Protein AF-A0A9Q9VXD3-F1 (afdb_monomer_lite)

Structure (mmCIF, N/CA/C/O backbone):
data_AF-A0A9Q9VXD3-F1
#
_entry.id   AF-A0A9Q9VXD3-F1
#
loop_
_atom_site.group_PDB
_atom_site.id
_atom_site.type_symbol
_atom_site.label_atom_id
_atom_site.label_alt_id
_atom_site.label_comp_id
_atom_site.label_asym_id
_atom_site.label_entity_id
_atom_site.label_seq_id
_atom_site.pdbx_PDB_ins_code
_atom_site.Cartn_x
_atom_site.Cartn_y
_atom_site.Cartn_z
_atom_site.occupancy
_atom_site.B_iso_or_equiv
_atom_site.auth_seq_id
_atom_site.auth_comp_id
_atom_site.auth_asym_id
_atom_site.auth_atom_id
_atom_site.pdbx_PDB_model_num
ATOM 1 N N . MET A 1 1 ? -15.077 16.607 39.994 1.00 88.38 1 MET A N 1
ATOM 2 C CA . MET A 1 1 ? -14.549 15.229 40.151 1.00 88.38 1 MET A CA 1
ATOM 3 C C . MET A 1 1 ? -15.033 14.333 39.021 1.00 88.38 1 MET A C 1
ATOM 5 O O . MET A 1 1 ? -14.192 13.823 38.297 1.00 88.38 1 MET A O 1
ATOM 9 N N . GLU A 1 2 ? -16.346 14.208 38.804 1.00 90.56 2 GLU A N 1
ATOM 10 C CA . GLU A 1 2 ? -16.915 13.364 37.738 1.00 90.56 2 GLU A CA 1
ATOM 11 C C . GLU A 1 2 ? -16.364 13.668 36.334 1.00 90.56 2 GLU A C 1
ATOM 13 O O . GLU A 1 2 ? -15.944 12.752 35.638 1.00 90.56 2 GLU A O 1
ATOM 18 N N . GLU A 1 3 ? -16.262 14.941 35.940 1.00 92.00 3 GLU A N 1
ATOM 19 C CA . GLU A 1 3 ? -15.687 15.324 34.637 1.00 92.00 3 GLU A CA 1
ATOM 20 C C . GLU A 1 3 ? -14.247 14.822 34.449 1.00 92.00 3 GLU A C 1
ATOM 22 O O . GLU A 1 3 ? -13.878 14.366 33.368 1.00 92.00 3 GLU A O 1
ATOM 27 N N . ARG A 1 4 ? -13.434 14.832 35.516 1.00 94.69 4 ARG A N 1
ATOM 28 C CA . ARG A 1 4 ? -12.067 14.290 35.467 1.00 94.69 4 ARG A CA 1
ATOM 29 C C . ARG A 1 4 ? -12.085 12.777 35.263 1.00 94.69 4 ARG A C 1
ATOM 31 O O . ARG A 1 4 ? -11.290 12.274 34.477 1.00 94.69 4 ARG A O 1
ATOM 38 N N . TYR A 1 5 ? -13.010 12.068 35.910 1.00 95.44 5 TYR A N 1
ATOM 39 C CA . TYR A 1 5 ? -13.195 10.634 35.690 1.00 95.44 5 TYR A CA 1
ATOM 40 C C . TYR A 1 5 ? -13.739 10.307 34.299 1.00 95.44 5 TYR A C 1
ATOM 42 O O . TYR A 1 5 ? -13.357 9.292 33.731 1.00 95.44 5 TYR A O 1
ATOM 50 N N . GLN A 1 6 ? -14.559 11.173 33.700 1.00 93.88 6 GLN A N 1
ATOM 51 C CA . GLN A 1 6 ? -14.994 10.997 32.310 1.00 93.88 6 GLN A CA 1
ATOM 52 C C . GLN A 1 6 ? -13.814 11.085 31.338 1.00 93.88 6 GLN A C 1
ATOM 54 O O . GLN A 1 6 ? -13.705 10.272 30.419 1.00 93.88 6 GLN A O 1
ATOM 59 N N . VAL A 1 7 ? -12.914 12.050 31.551 1.00 94.69 7 VAL A N 1
ATOM 60 C CA . VAL A 1 7 ? -11.680 12.172 30.761 1.00 94.69 7 VAL A CA 1
ATOM 61 C C . VAL A 1 7 ? -10.768 10.966 30.988 1.00 94.69 7 VAL A C 1
ATOM 63 O O . VAL A 1 7 ? -10.244 10.423 30.017 1.00 94.69 7 VAL A O 1
ATOM 66 N N . ALA A 1 8 ? -10.619 10.518 32.238 1.00 95.88 8 ALA A N 1
ATOM 67 C CA . ALA A 1 8 ? -9.811 9.351 32.578 1.00 95.88 8 ALA A CA 1
ATOM 68 C C . ALA A 1 8 ? -10.351 8.072 31.914 1.00 95.88 8 ALA A C 1
ATOM 70 O O . ALA A 1 8 ? -9.625 7.446 31.155 1.00 95.88 8 ALA A O 1
ATOM 71 N N . ALA A 1 9 ? -11.648 7.771 32.049 1.00 94.94 9 ALA A N 1
ATOM 72 C CA . ALA A 1 9 ? -12.287 6.604 31.430 1.00 94.94 9 ALA A CA 1
ATOM 73 C C . ALA A 1 9 ? -12.107 6.557 29.911 1.00 94.94 9 ALA A C 1
ATOM 75 O O . ALA A 1 9 ? -11.823 5.505 29.341 1.00 94.94 9 ALA A O 1
ATOM 76 N N . ARG A 1 10 ? -12.244 7.713 29.248 1.00 94.44 10 ARG A N 1
ATOM 77 C CA . ARG A 1 10 ? -11.983 7.829 27.811 1.00 94.44 10 ARG A CA 1
ATOM 78 C C . ARG A 1 10 ? -10.515 7.549 27.483 1.00 94.44 10 ARG A C 1
ATOM 80 O O . ARG A 1 10 ? -10.237 6.876 26.496 1.00 94.44 10 ARG A O 1
ATOM 87 N N . ARG A 1 11 ? -9.583 8.099 28.261 1.00 95.06 11 ARG A N 1
ATOM 88 C CA . ARG A 1 11 ? -8.149 7.910 28.027 1.00 95.06 11 ARG A CA 1
ATOM 89 C C . ARG A 1 11 ? -7.736 6.459 28.255 1.00 95.06 11 ARG A C 1
ATOM 91 O O . ARG A 1 11 ? -6.978 5.932 27.453 1.00 95.06 11 ARG A O 1
ATOM 98 N N . ASP A 1 12 ? -8.260 5.816 29.289 1.00 95.25 12 ASP A N 1
ATOM 99 C CA . ASP A 1 12 ? -7.916 4.438 29.631 1.00 95.25 12 ASP A CA 1
ATOM 100 C C . ASP A 1 12 ? -8.357 3.467 28.543 1.00 95.25 12 ASP A C 1
ATOM 102 O O . ASP A 1 12 ? -7.548 2.660 28.093 1.00 95.25 12 ASP A O 1
ATOM 106 N N . ILE A 1 13 ? -9.599 3.586 28.054 1.00 95.06 13 ILE A N 1
ATOM 107 C CA . ILE A 1 13 ? -10.067 2.708 26.975 1.00 95.06 13 ILE A CA 1
ATOM 108 C C . ILE A 1 13 ? -9.285 2.949 25.679 1.00 95.06 13 ILE A C 1
ATOM 110 O O . ILE A 1 13 ? -8.963 1.998 24.975 1.00 95.06 13 ILE A O 1
ATOM 114 N N . GLN A 1 14 ? -8.924 4.201 25.382 1.00 95.12 14 GLN A N 1
ATOM 115 C CA . GLN A 1 14 ? -8.130 4.528 24.200 1.00 95.12 14 GLN A CA 1
ATOM 116 C C . GLN A 1 14 ? -6.704 3.964 24.306 1.00 95.12 14 GLN A C 1
ATOM 118 O O . GLN A 1 14 ? -6.220 3.344 23.362 1.00 95.12 14 GLN A O 1
ATOM 123 N N . ASN A 1 15 ? -6.049 4.124 25.459 1.00 95.75 15 ASN A N 1
ATOM 124 C CA . ASN A 1 15 ? -4.732 3.542 25.719 1.00 95.75 15 ASN A CA 1
ATOM 125 C C . ASN A 1 15 ? -4.771 2.015 25.619 1.00 95.75 15 ASN A C 1
ATOM 127 O O . ASN A 1 15 ? -3.843 1.404 25.092 1.00 95.75 15 ASN A O 1
ATOM 131 N N . LEU A 1 16 ? -5.841 1.403 26.125 1.00 94.94 16 LEU A N 1
ATOM 132 C CA . LEU A 1 16 ? -6.009 -0.038 26.104 1.00 94.94 16 LEU A CA 1
ATOM 133 C C . LEU A 1 16 ? -6.168 -0.551 24.666 1.00 94.94 16 LEU A C 1
ATOM 135 O O . LEU A 1 16 ? -5.432 -1.447 24.268 1.00 94.94 16 LEU A O 1
ATOM 139 N N . LEU A 1 17 ? -7.023 0.084 23.855 1.00 95.62 17 LEU A N 1
ATOM 140 C CA . LEU A 1 17 ? -7.158 -0.226 22.425 1.00 95.62 17 LEU A CA 1
ATOM 141 C C . LEU A 1 17 ? -5.808 -0.155 21.697 1.00 95.62 17 LEU A C 1
ATOM 143 O O . LEU A 1 17 ? -5.427 -1.111 21.026 1.00 95.62 17 LEU A O 1
ATOM 147 N N . GLN A 1 18 ? -5.059 0.933 21.900 1.00 96.06 18 GLN A N 1
ATOM 148 C CA . GLN A 1 18 ? -3.738 1.135 21.296 1.00 96.06 18 GLN A CA 1
ATOM 149 C C . GLN A 1 18 ? -2.704 0.106 21.770 1.00 96.06 18 GLN A C 1
ATOM 151 O O . GLN A 1 18 ? -1.857 -0.337 20.996 1.00 96.06 18 GLN A O 1
ATOM 156 N N . THR A 1 19 ? -2.756 -0.289 23.043 1.00 96.12 19 THR A N 1
ATOM 157 C CA . THR A 1 19 ? -1.847 -1.297 23.602 1.00 96.12 19 THR A CA 1
ATOM 158 C C . THR A 1 19 ? -2.147 -2.667 23.002 1.00 96.12 19 THR A C 1
ATOM 160 O O . THR A 1 19 ? -1.231 -3.340 22.527 1.00 96.12 19 THR A O 1
ATOM 163 N N . THR A 1 20 ? -3.423 -3.050 22.932 1.00 95.38 20 THR A N 1
ATOM 164 C CA . THR A 1 20 ? -3.868 -4.323 22.353 1.00 95.38 20 THR A CA 1
ATOM 165 C C . THR A 1 20 ? -3.593 -4.408 20.848 1.00 95.38 20 THR A C 1
ATOM 167 O O . THR A 1 20 ? -3.214 -5.470 20.356 1.00 95.38 20 THR A O 1
ATOM 170 N N . SER A 1 21 ? -3.722 -3.306 20.102 1.00 96.25 21 SER A N 1
ATOM 171 C CA . SER A 1 21 ? -3.458 -3.271 18.655 1.00 96.25 21 SER A CA 1
ATOM 172 C C . SER A 1 21 ? -1.979 -3.085 18.290 1.00 96.25 21 SER A C 1
ATOM 174 O O . SER A 1 21 ? -1.600 -3.316 17.139 1.00 96.25 21 SER A O 1
ATOM 176 N N . SER A 1 22 ? -1.121 -2.708 19.247 1.00 96.25 22 SER A N 1
ATOM 177 C CA . SER A 1 22 ? 0.278 -2.320 19.007 1.00 96.25 22 SER A CA 1
ATOM 178 C C . SER A 1 22 ? 1.096 -3.367 18.243 1.00 96.25 22 SER A C 1
ATOM 180 O O . SER A 1 22 ? 1.808 -3.018 17.300 1.00 96.25 22 SER A O 1
ATOM 182 N N . SER A 1 23 ? 0.965 -4.651 18.597 1.00 96.62 23 SER A N 1
ATOM 183 C CA . SER A 1 23 ? 1.677 -5.750 17.931 1.00 96.62 23 SER A CA 1
ATOM 184 C C . SER A 1 23 ? 1.259 -5.883 16.465 1.00 96.62 23 SER A C 1
ATOM 186 O O . SER A 1 23 ? 2.110 -5.942 15.575 1.00 96.62 23 SER A O 1
ATOM 188 N N . LEU A 1 24 ? -0.049 -5.829 16.198 1.00 97.56 24 LEU A N 1
ATOM 189 C CA . LEU A 1 24 ? -0.600 -5.873 14.847 1.00 97.56 24 LEU A CA 1
ATOM 190 C C . LEU A 1 24 ? -0.163 -4.652 14.023 1.00 97.56 24 LEU A C 1
ATOM 192 O O . LEU A 1 24 ? 0.288 -4.796 12.886 1.00 97.56 24 LEU A O 1
ATOM 196 N N . LYS A 1 25 ? -0.239 -3.454 14.610 1.00 97.31 25 LYS A N 1
ATOM 197 C CA . LYS A 1 25 ? 0.202 -2.205 13.980 1.00 97.31 25 LYS A CA 1
ATOM 198 C C . LYS A 1 25 ? 1.675 -2.259 13.600 1.00 97.31 25 LYS A C 1
ATOM 200 O O . LYS A 1 25 ? 2.036 -1.929 12.472 1.00 97.31 25 LYS A O 1
ATOM 205 N N . PHE A 1 26 ? 2.523 -2.685 14.532 1.00 97.44 26 PHE A N 1
ATOM 206 C CA . PHE A 1 26 ? 3.956 -2.811 14.302 1.00 97.44 26 PHE A CA 1
ATOM 207 C C . PHE A 1 26 ? 4.259 -3.844 13.215 1.00 97.44 26 PHE A C 1
ATOM 209 O O . PHE A 1 26 ? 5.061 -3.571 12.322 1.00 97.44 26 PHE A O 1
ATOM 216 N N . LEU A 1 27 ? 3.577 -4.993 13.247 1.00 97.69 27 LEU A N 1
ATOM 217 C CA . LEU A 1 27 ? 3.729 -6.049 12.251 1.00 97.69 27 LEU A CA 1
ATOM 218 C C . LEU A 1 27 ? 3.460 -5.532 10.832 1.00 97.69 27 LEU A C 1
ATOM 220 O O . LEU A 1 27 ? 4.283 -5.756 9.945 1.00 97.69 27 LEU A O 1
ATOM 224 N N . ILE A 1 28 ? 2.342 -4.835 10.608 1.00 97.94 28 ILE A N 1
ATOM 225 C CA . ILE A 1 28 ? 1.997 -4.328 9.272 1.00 97.94 28 ILE A CA 1
ATOM 226 C C . ILE A 1 28 ? 2.935 -3.190 8.863 1.00 97.94 28 ILE A C 1
ATOM 228 O O . ILE A 1 28 ? 3.514 -3.254 7.781 1.00 97.94 28 ILE A O 1
ATOM 232 N N . SER A 1 29 ? 3.159 -2.195 9.726 1.00 97.62 29 SER A N 1
ATOM 233 C CA . SER A 1 29 ? 4.014 -1.040 9.408 1.00 97.62 29 SER A CA 1
ATOM 234 C C . SER A 1 29 ? 5.456 -1.438 9.089 1.00 97.62 29 SER A C 1
ATOM 236 O O . SER A 1 29 ? 6.041 -0.931 8.134 1.00 97.62 29 SER A O 1
ATOM 238 N N . ARG A 1 30 ? 6.031 -2.390 9.836 1.00 96.00 30 ARG A N 1
ATOM 239 C CA . ARG A 1 30 ? 7.375 -2.912 9.549 1.00 96.00 30 ARG A CA 1
ATOM 240 C C . ARG A 1 30 ? 7.433 -3.601 8.186 1.00 96.00 30 ARG A C 1
ATOM 242 O O . ARG A 1 30 ? 8.440 -3.491 7.494 1.00 96.00 30 ARG A O 1
ATOM 249 N N . ASN A 1 31 ? 6.369 -4.300 7.794 1.00 95.12 31 ASN A N 1
ATOM 250 C CA . ASN A 1 31 ? 6.318 -4.992 6.508 1.00 95.12 31 ASN A CA 1
ATOM 251 C C . ASN A 1 31 ? 6.056 -4.056 5.327 1.00 95.12 31 ASN A C 1
ATOM 253 O O . ASN A 1 31 ? 6.571 -4.323 4.247 1.00 95.12 31 ASN A O 1
ATOM 257 N N . VAL A 1 32 ? 5.344 -2.943 5.531 1.00 96.50 32 VAL A N 1
ATOM 258 C CA . VAL A 1 32 ? 5.292 -1.841 4.556 1.00 96.50 32 VAL A CA 1
ATOM 259 C C . VAL A 1 32 ? 6.708 -1.343 4.268 1.00 96.50 32 VAL A C 1
ATOM 261 O O . VAL A 1 32 ? 7.144 -1.401 3.122 1.00 96.50 32 VAL A O 1
ATOM 264 N N . ALA A 1 33 ? 7.450 -0.948 5.307 1.00 95.38 33 ALA A N 1
ATOM 265 C CA . ALA A 1 33 ? 8.808 -0.425 5.153 1.00 95.38 33 ALA A CA 1
ATOM 266 C C . ALA A 1 33 ? 9.757 -1.448 4.505 1.00 95.38 33 ALA A C 1
ATOM 268 O O . ALA A 1 33 ? 10.456 -1.130 3.548 1.00 95.38 33 ALA A O 1
ATOM 269 N N . ALA A 1 34 ? 9.727 -2.703 4.965 1.00 92.69 34 ALA A N 1
ATOM 270 C CA . ALA A 1 34 ? 10.566 -3.762 4.405 1.00 92.69 34 ALA A CA 1
ATOM 271 C C . ALA A 1 34 ? 10.243 -4.060 2.930 1.00 92.69 34 ALA A C 1
ATOM 273 O O . ALA A 1 34 ? 11.144 -4.373 2.150 1.00 92.69 34 ALA A O 1
ATOM 274 N N . PHE A 1 35 ? 8.968 -3.982 2.533 1.00 91.94 35 PHE A N 1
ATOM 275 C CA . PHE A 1 35 ? 8.573 -4.140 1.135 1.00 91.94 35 PHE A CA 1
ATOM 276 C C . PHE A 1 35 ? 9.119 -2.996 0.275 1.00 91.94 35 PHE A C 1
ATOM 278 O O . PHE A 1 35 ? 9.693 -3.260 -0.780 1.00 91.94 35 PHE A O 1
ATOM 285 N N . GLN A 1 36 ? 8.983 -1.753 0.747 1.00 94.88 36 GLN A N 1
ATOM 286 C CA . GLN A 1 36 ? 9.481 -0.560 0.057 1.00 94.88 36 GLN A CA 1
ATOM 287 C C . GLN A 1 36 ? 11.000 -0.629 -0.158 1.00 94.88 36 GLN A C 1
ATOM 289 O O . GLN A 1 36 ? 11.454 -0.571 -1.298 1.00 94.88 36 GLN A O 1
ATOM 294 N N . GLU A 1 37 ? 11.762 -0.899 0.904 1.00 93.81 37 GLU A N 1
ATOM 295 C CA . GLU A 1 37 ? 13.223 -1.058 0.855 1.00 93.81 37 GLU A CA 1
ATOM 296 C C . GLU A 1 37 ? 13.651 -2.174 -0.116 1.00 93.81 37 GLU A C 1
ATOM 298 O O . GLU A 1 37 ? 14.618 -2.042 -0.870 1.00 93.81 37 GLU A O 1
ATOM 303 N N . THR A 1 38 ? 12.904 -3.284 -0.149 1.00 90.25 38 THR A N 1
ATOM 304 C CA . THR A 1 38 ? 13.205 -4.388 -1.069 1.00 90.25 38 THR A CA 1
ATOM 305 C C . THR A 1 38 ? 12.993 -3.982 -2.527 1.00 90.25 38 THR A C 1
ATOM 307 O O . THR A 1 38 ? 13.812 -4.328 -3.377 1.00 90.25 38 THR A O 1
ATOM 310 N N . VAL A 1 39 ? 11.912 -3.258 -2.832 1.00 91.50 39 VAL A N 1
ATOM 311 C CA . VAL A 1 39 ? 11.644 -2.755 -4.187 1.00 91.50 39 VAL A CA 1
ATOM 312 C C . VAL A 1 39 ? 12.733 -1.778 -4.623 1.00 91.50 39 VAL A C 1
ATOM 314 O O . VAL A 1 39 ? 13.267 -1.936 -5.717 1.00 91.50 39 VAL A O 1
ATOM 317 N N . GLU A 1 40 ? 13.107 -0.825 -3.768 1.00 94.50 40 GLU A N 1
ATOM 318 C CA . GLU A 1 40 ? 14.178 0.140 -4.051 1.00 94.50 40 GLU A CA 1
ATOM 319 C C . GLU A 1 40 ? 15.506 -0.567 -4.352 1.00 94.50 40 GLU A C 1
ATOM 321 O O . GLU A 1 40 ? 16.156 -0.282 -5.360 1.00 94.50 40 GLU A O 1
ATOM 326 N N . SER A 1 41 ? 15.873 -1.562 -3.537 1.00 93.44 41 SER A N 1
ATOM 327 C CA . SER A 1 41 ? 17.079 -2.364 -3.760 1.00 93.44 41 SER A CA 1
ATOM 328 C C . SER A 1 41 ? 17.038 -3.132 -5.085 1.00 93.44 41 SER A C 1
ATOM 330 O O . SER A 1 41 ? 18.033 -3.156 -5.812 1.00 93.44 41 SER A O 1
ATOM 332 N N . LEU A 1 42 ? 15.900 -3.747 -5.425 1.00 92.06 42 LEU A N 1
ATOM 333 C CA . LEU A 1 42 ? 15.731 -4.495 -6.676 1.00 92.06 42 LEU A CA 1
ATOM 334 C C . LEU A 1 42 ? 15.830 -3.589 -7.907 1.00 92.06 42 LEU A C 1
ATOM 336 O O . LEU A 1 42 ? 16.497 -3.942 -8.879 1.00 92.06 42 LEU A O 1
ATOM 340 N N . VAL A 1 43 ? 15.197 -2.419 -7.856 1.00 96.25 43 VAL A N 1
ATOM 341 C CA . VAL A 1 43 ? 15.242 -1.416 -8.927 1.00 96.25 43 VAL A CA 1
ATOM 342 C C . VAL A 1 43 ? 16.672 -0.926 -9.142 1.00 96.25 43 VAL A C 1
ATOM 344 O O . VAL A 1 43 ? 17.165 -0.959 -10.267 1.00 96.25 43 VAL A O 1
ATOM 347 N N . HIS A 1 44 ? 17.379 -0.582 -8.065 1.00 96.12 44 HIS A N 1
ATOM 348 C CA . HIS A 1 44 ? 18.774 -0.153 -8.139 1.00 96.12 44 HIS A CA 1
ATOM 349 C C . HIS A 1 44 ? 19.706 -1.264 -8.664 1.00 96.12 44 HIS A C 1
ATOM 351 O O . HIS A 1 44 ? 20.647 -1.004 -9.417 1.00 96.12 44 HIS A O 1
ATOM 357 N N . GLN A 1 45 ? 19.461 -2.530 -8.309 1.00 95.12 45 GLN A N 1
ATOM 358 C CA . GLN A 1 45 ? 20.215 -3.661 -8.865 1.00 95.12 45 GLN A CA 1
ATOM 359 C C . GLN A 1 45 ? 19.984 -3.815 -10.373 1.00 95.12 45 GLN A C 1
ATOM 361 O O . GLN A 1 45 ? 20.945 -4.013 -11.120 1.00 95.12 45 GLN A O 1
ATOM 366 N N . ALA A 1 46 ? 18.736 -3.692 -10.828 1.00 96.31 46 ALA A N 1
ATOM 367 C CA . ALA A 1 46 ? 18.388 -3.772 -12.243 1.00 96.31 46 ALA A CA 1
ATOM 368 C C . ALA A 1 46 ? 18.995 -2.622 -13.062 1.00 96.31 46 ALA A C 1
ATOM 370 O O . ALA A 1 46 ? 19.504 -2.855 -14.163 1.00 96.31 46 ALA A O 1
ATOM 371 N N . GLU A 1 47 ? 19.019 -1.410 -12.506 1.00 97.75 47 GLU A N 1
ATOM 372 C CA . GLU A 1 47 ? 19.691 -0.248 -13.092 1.00 97.75 47 GLU A CA 1
ATOM 373 C C . GLU A 1 47 ? 21.187 -0.509 -13.290 1.00 97.75 47 GLU A C 1
ATOM 375 O O . GLU A 1 47 ? 21.690 -0.461 -14.416 1.00 97.75 47 GLU A O 1
ATOM 380 N N . ASN A 1 48 ? 21.889 -0.870 -12.212 1.00 96.50 48 ASN A N 1
ATOM 381 C CA . ASN A 1 48 ? 23.328 -1.128 -12.250 1.00 96.50 48 ASN A CA 1
ATOM 382 C C . ASN A 1 48 ? 23.684 -2.265 -13.206 1.00 96.50 48 ASN A C 1
ATOM 384 O O . ASN A 1 48 ? 24.672 -2.183 -13.941 1.00 96.50 48 ASN A O 1
ATOM 388 N N . HIS A 1 49 ? 22.876 -3.325 -13.224 1.00 96.12 49 HIS A N 1
ATOM 389 C CA . HIS A 1 49 ? 23.097 -4.445 -14.125 1.00 96.12 49 HIS A CA 1
ATOM 390 C C . HIS A 1 49 ? 22.889 -4.043 -15.592 1.00 96.12 49 HIS A C 1
ATOM 392 O O . HIS A 1 49 ? 23.704 -4.384 -16.450 1.00 96.12 49 HIS A O 1
ATOM 398 N N . THR A 1 50 ? 21.858 -3.243 -15.876 1.00 96.88 50 THR A N 1
ATOM 399 C CA . THR A 1 50 ? 21.614 -2.700 -17.219 1.00 96.88 50 THR A CA 1
ATOM 400 C C . THR A 1 50 ? 22.760 -1.796 -17.670 1.00 96.88 50 THR A C 1
ATOM 402 O O . THR A 1 50 ? 23.260 -1.952 -18.787 1.00 96.88 50 THR A O 1
ATOM 405 N N . HIS A 1 51 ? 23.248 -0.917 -16.793 1.00 96.06 51 HIS A N 1
ATOM 406 C CA . HIS A 1 51 ? 24.409 -0.075 -17.071 1.00 96.06 51 HIS A CA 1
ATOM 407 C C . HIS A 1 51 ? 25.670 -0.910 -17.350 1.00 96.06 51 HIS A C 1
ATOM 409 O O . HIS A 1 51 ? 26.377 -0.654 -18.324 1.00 96.06 51 HIS A O 1
ATOM 415 N N . ALA A 1 52 ? 25.938 -1.949 -16.551 1.00 96.31 52 ALA A N 1
ATOM 416 C CA . ALA A 1 52 ? 27.089 -2.832 -16.743 1.00 96.31 52 ALA A CA 1
ATOM 417 C C . ALA A 1 52 ? 27.048 -3.570 -18.094 1.00 96.31 52 ALA A C 1
ATOM 419 O O . ALA A 1 52 ? 28.068 -3.676 -18.777 1.00 96.31 52 ALA A O 1
ATOM 420 N N . VAL A 1 53 ? 25.870 -4.037 -18.516 1.00 95.44 53 VAL A N 1
ATOM 421 C CA . VAL A 1 53 ? 25.684 -4.693 -19.820 1.00 95.44 53 VAL A CA 1
ATOM 422 C C . VAL A 1 53 ? 25.891 -3.712 -20.972 1.00 95.44 53 VAL A C 1
ATOM 424 O O . VAL A 1 53 ? 26.544 -4.065 -21.960 1.00 95.44 53 VAL A O 1
ATOM 427 N N . LEU A 1 54 ? 25.400 -2.476 -20.845 1.00 94.19 54 LEU A N 1
ATOM 428 C CA . LEU A 1 54 ? 25.674 -1.416 -21.816 1.00 94.19 54 LEU A CA 1
ATOM 429 C C . LEU A 1 54 ? 27.167 -1.086 -21.878 1.00 94.19 54 LEU A C 1
ATOM 431 O O . LEU A 1 54 ? 27.704 -0.968 -22.973 1.00 94.19 54 LEU A O 1
ATOM 435 N N . LEU A 1 55 ? 27.854 -1.003 -20.738 1.00 95.12 55 LEU A N 1
ATOM 436 C CA . LEU A 1 55 ? 29.293 -0.736 -20.683 1.00 95.12 55 LEU A CA 1
ATOM 437 C C . LEU A 1 55 ? 30.107 -1.852 -21.344 1.00 95.12 55 LEU A C 1
ATOM 439 O O . LEU A 1 55 ? 31.079 -1.579 -22.043 1.00 95.12 55 LEU A O 1
ATOM 443 N N . HIS A 1 56 ? 29.707 -3.107 -21.147 1.00 94.19 56 HIS A N 1
ATOM 444 C CA . HIS A 1 56 ? 30.395 -4.248 -21.742 1.00 94.19 56 HIS A CA 1
ATOM 445 C C . HIS A 1 56 ? 30.147 -4.365 -23.254 1.00 94.19 56 HIS A C 1
ATOM 447 O O . HIS A 1 56 ? 31.066 -4.678 -24.006 1.00 94.19 56 HIS A O 1
ATOM 453 N N . THR A 1 57 ? 28.916 -4.102 -23.705 1.00 93.94 57 THR A N 1
ATOM 454 C CA . THR A 1 57 ? 28.507 -4.312 -25.108 1.00 93.94 57 THR A CA 1
ATOM 455 C C . THR A 1 57 ? 28.771 -3.085 -25.986 1.00 93.94 57 THR A C 1
ATOM 457 O O . THR A 1 57 ? 29.169 -3.214 -27.139 1.00 93.94 57 THR A O 1
ATOM 460 N N . TYR A 1 58 ? 28.565 -1.887 -25.436 1.00 91.69 58 TYR A N 1
ATOM 461 C CA . TYR A 1 58 ? 28.592 -0.600 -26.130 1.00 91.69 58 TYR A CA 1
ATOM 462 C C . TYR A 1 58 ? 29.348 0.435 -25.282 1.00 91.69 58 TYR A C 1
ATOM 464 O O . TYR A 1 58 ? 28.792 1.463 -24.910 1.00 91.69 58 TYR A O 1
ATOM 472 N N . ARG A 1 59 ? 30.611 0.148 -24.940 1.00 86.62 59 ARG A N 1
ATOM 473 C CA . ARG A 1 59 ? 31.471 0.912 -24.008 1.00 86.62 59 ARG A CA 1
ATOM 474 C C . ARG A 1 59 ? 31.245 2.426 -23.992 1.00 86.62 59 ARG A C 1
ATOM 476 O O . ARG A 1 59 ? 31.035 3.008 -22.931 1.00 86.62 59 ARG A O 1
ATOM 483 N N . ASP A 1 60 ? 31.242 3.044 -25.165 1.00 86.81 60 ASP A N 1
ATOM 484 C CA . ASP A 1 60 ? 31.169 4.495 -25.317 1.00 86.81 60 ASP A CA 1
ATOM 485 C C . ASP A 1 60 ? 29.744 5.069 -25.135 1.00 86.81 60 ASP A C 1
ATOM 487 O O . ASP A 1 60 ? 29.577 6.267 -24.916 1.00 86.81 60 ASP A O 1
ATOM 491 N N . LEU A 1 61 ? 28.710 4.224 -25.189 1.00 89.56 61 LEU A N 1
ATOM 492 C CA . LEU A 1 61 ? 27.303 4.571 -24.959 1.00 89.56 61 LEU A CA 1
ATOM 493 C C . LEU A 1 61 ? 26.952 4.641 -23.464 1.00 89.56 61 LEU A C 1
ATOM 495 O O . LEU A 1 61 ? 26.105 5.444 -23.081 1.00 89.56 61 LEU A O 1
ATOM 499 N N . ALA A 1 62 ? 27.586 3.817 -22.625 1.00 90.56 62 ALA A N 1
ATOM 500 C CA . ALA A 1 62 ? 27.149 3.589 -21.245 1.00 90.56 62 ALA A CA 1
ATOM 501 C C . ALA A 1 62 ? 27.211 4.837 -20.355 1.00 90.56 62 ALA A C 1
ATOM 503 O O . ALA A 1 62 ? 26.224 5.165 -19.705 1.00 90.56 62 ALA A O 1
ATOM 504 N N . GLY A 1 63 ? 28.329 5.572 -20.380 1.00 92.94 63 GLY A N 1
ATOM 505 C CA . GLY A 1 63 ? 28.494 6.785 -19.570 1.00 92.94 63 GLY A CA 1
ATOM 506 C C . GLY A 1 63 ? 27.419 7.845 -19.857 1.00 92.94 63 GLY A C 1
ATOM 507 O O . GLY A 1 63 ? 26.707 8.245 -18.938 1.00 92.94 63 GLY A O 1
ATOM 508 N N . PRO A 1 64 ? 27.235 8.274 -21.120 1.00 92.94 64 PRO A N 1
ATOM 509 C CA . PRO A 1 64 ? 26.170 9.212 -21.484 1.00 92.94 64 PRO A CA 1
ATOM 510 C C . PRO A 1 64 ? 24.747 8.681 -21.253 1.00 92.94 64 PRO A C 1
ATOM 512 O O . PRO A 1 64 ? 23.840 9.471 -21.003 1.00 92.94 64 PRO A O 1
ATOM 515 N N . ALA A 1 65 ? 24.537 7.363 -21.336 1.00 95.25 65 ALA A N 1
ATOM 516 C CA . ALA A 1 65 ? 23.235 6.740 -21.100 1.00 95.25 65 ALA A CA 1
ATOM 517 C C . ALA A 1 65 ? 22.881 6.596 -19.608 1.00 95.25 65 ALA A C 1
ATOM 519 O O . ALA A 1 65 ? 21.721 6.324 -19.302 1.00 95.25 65 ALA A O 1
ATOM 520 N N . ALA A 1 66 ? 23.831 6.796 -18.687 1.00 96.25 66 ALA A N 1
ATOM 521 C CA . ALA A 1 66 ? 23.616 6.597 -17.254 1.00 96.25 66 ALA A CA 1
ATOM 522 C C . ALA A 1 66 ? 22.491 7.482 -16.687 1.00 96.25 66 ALA A C 1
ATOM 524 O O . ALA A 1 66 ? 21.642 6.985 -15.956 1.00 96.25 66 ALA A O 1
ATOM 525 N N . ALA A 1 67 ? 22.434 8.766 -17.061 1.00 96.81 67 ALA A N 1
ATOM 526 C CA . ALA A 1 67 ? 21.399 9.673 -16.557 1.00 96.81 67 ALA A CA 1
ATOM 527 C C . ALA A 1 67 ? 19.977 9.304 -17.045 1.00 96.81 67 ALA A C 1
ATOM 529 O O . ALA A 1 67 ? 19.105 9.130 -16.194 1.00 96.81 67 ALA A O 1
ATOM 530 N N . PRO A 1 68 ? 19.721 9.094 -18.356 1.00 97.44 68 PRO A N 1
ATOM 531 C CA . PRO A 1 68 ? 18.425 8.589 -18.822 1.00 97.44 68 PRO A CA 1
ATOM 532 C C . PRO A 1 68 ? 18.026 7.246 -18.203 1.00 97.44 68 PRO A C 1
ATOM 534 O O . PRO A 1 68 ? 16.848 7.004 -17.948 1.00 97.44 68 PRO A O 1
ATOM 537 N N . LEU A 1 69 ? 19.001 6.361 -17.976 1.00 97.69 69 LEU A N 1
ATOM 538 C CA . LEU A 1 69 ? 18.762 5.061 -17.361 1.00 97.69 69 LEU A CA 1
ATOM 539 C C . LEU A 1 69 ? 18.321 5.200 -15.897 1.00 97.69 69 LEU A C 1
ATOM 541 O O . LEU A 1 69 ? 17.328 4.589 -15.507 1.00 97.69 69 LEU A O 1
ATOM 545 N N . GLY A 1 70 ? 19.013 6.030 -15.115 1.00 98.12 70 GLY A N 1
ATOM 546 C CA . GLY A 1 70 ? 18.661 6.300 -13.720 1.00 98.12 70 GLY A CA 1
ATOM 547 C C . GLY A 1 70 ? 17.304 6.990 -13.568 1.00 98.12 70 GLY A C 1
ATOM 548 O O . GLY A 1 70 ? 16.531 6.633 -12.679 1.00 98.12 70 GLY A O 1
ATOM 549 N N . GLU A 1 71 ? 16.954 7.913 -14.471 1.00 98.38 71 GLU A N 1
ATOM 550 C CA . GLU A 1 71 ? 15.615 8.523 -14.502 1.00 98.38 71 GLU A CA 1
ATOM 551 C C . GLU A 1 71 ? 14.527 7.462 -14.737 1.00 98.38 71 GLU A C 1
ATOM 553 O O . GLU A 1 71 ? 13.556 7.391 -13.983 1.00 98.38 71 GLU A O 1
ATOM 558 N N . PHE A 1 72 ? 14.721 6.575 -15.720 1.00 98.62 72 PHE A N 1
ATOM 559 C CA . PHE A 1 72 ? 13.776 5.493 -16.004 1.00 98.62 72 PHE A CA 1
ATOM 560 C C . PHE A 1 72 ? 13.571 4.561 -14.807 1.00 98.62 72 PHE A C 1
ATOM 562 O O . PHE A 1 72 ? 12.435 4.250 -14.452 1.00 98.62 72 PHE A O 1
ATOM 569 N N . PHE A 1 73 ? 14.652 4.110 -14.167 1.00 98.44 73 PHE A N 1
ATOM 570 C CA . PHE A 1 73 ? 14.538 3.217 -13.015 1.00 98.44 73 PHE A CA 1
ATOM 571 C C . PHE A 1 73 ? 13.975 3.927 -11.776 1.00 98.44 73 PHE A C 1
ATOM 573 O O . PHE A 1 73 ? 13.225 3.307 -11.022 1.00 98.44 73 PHE A O 1
ATOM 580 N N . THR A 1 74 ? 14.220 5.229 -11.609 1.00 98.38 74 THR A N 1
ATOM 581 C CA . THR A 1 74 ? 13.544 6.044 -10.585 1.00 98.38 74 THR A CA 1
ATOM 582 C C . THR A 1 74 ? 12.028 6.053 -10.804 1.00 98.38 74 THR A C 1
ATOM 584 O O . THR A 1 74 ? 11.274 5.753 -9.874 1.00 98.38 74 THR A O 1
ATOM 587 N N . ASP A 1 75 ? 11.574 6.303 -12.037 1.00 98.38 75 ASP A N 1
ATOM 588 C CA . ASP A 1 75 ? 10.151 6.259 -12.400 1.00 98.38 75 ASP A CA 1
ATOM 589 C C . ASP A 1 75 ? 9.552 4.859 -12.169 1.00 98.38 75 ASP A C 1
ATOM 591 O O . ASP A 1 75 ? 8.441 4.736 -11.647 1.00 98.38 75 ASP A O 1
ATOM 595 N N . VAL A 1 76 ? 10.300 3.792 -12.481 1.00 98.19 76 VAL A N 1
ATOM 596 C CA . VAL A 1 76 ? 9.903 2.402 -12.188 1.00 98.19 76 VAL A CA 1
ATOM 597 C C . VAL A 1 76 ? 9.731 2.173 -10.688 1.00 98.19 76 VAL A C 1
ATOM 599 O O . VAL A 1 76 ? 8.710 1.618 -10.277 1.00 98.19 76 VAL A O 1
ATOM 602 N N . GLY A 1 77 ? 10.683 2.606 -9.860 1.00 97.62 77 GLY A N 1
ATOM 603 C CA . GLY A 1 77 ? 10.584 2.500 -8.405 1.00 97.62 77 GLY A CA 1
ATOM 604 C C . GLY A 1 77 ? 9.344 3.211 -7.870 1.00 97.62 77 GLY A C 1
ATOM 605 O O . GLY A 1 77 ? 8.512 2.591 -7.209 1.00 97.62 77 GLY A O 1
ATOM 606 N N . LEU A 1 78 ? 9.155 4.478 -8.239 1.00 97.50 78 LEU A N 1
ATOM 607 C CA . LEU A 1 78 ? 7.989 5.269 -7.838 1.00 97.50 78 LEU A CA 1
ATOM 608 C C . LEU A 1 78 ? 6.669 4.627 -8.289 1.00 97.50 78 LEU A C 1
ATOM 610 O O . LEU A 1 78 ? 5.721 4.550 -7.506 1.00 97.50 78 LEU A O 1
ATOM 614 N N . PHE A 1 79 ? 6.610 4.118 -9.521 1.00 96.69 79 PHE A N 1
ATOM 615 C CA . PHE A 1 79 ? 5.449 3.398 -10.035 1.00 96.69 79 PHE A CA 1
ATOM 616 C C . PHE A 1 79 ? 5.127 2.168 -9.180 1.00 96.69 79 PHE A C 1
ATOM 618 O O . PHE A 1 79 ? 4.000 2.015 -8.713 1.00 96.69 79 PHE A O 1
ATOM 625 N N . VAL A 1 80 ? 6.105 1.293 -8.928 1.00 95.31 80 VAL A N 1
ATOM 626 C CA . VAL A 1 80 ? 5.906 0.076 -8.121 1.00 95.31 80 VAL A CA 1
ATOM 627 C C . VAL A 1 80 ? 5.477 0.419 -6.688 1.00 95.31 80 VAL A C 1
ATOM 629 O O . VAL A 1 80 ? 4.692 -0.317 -6.088 1.00 95.31 80 VAL A O 1
ATOM 632 N N . LEU A 1 81 ? 5.951 1.540 -6.144 1.00 96.12 81 LEU A N 1
ATOM 633 C CA . LEU A 1 81 ? 5.638 1.992 -4.788 1.00 96.12 81 LEU A CA 1
ATOM 634 C C . LEU A 1 81 ? 4.305 2.743 -4.659 1.00 96.12 81 LEU A C 1
ATOM 636 O O . LEU A 1 81 ? 3.899 3.065 -3.545 1.00 96.12 81 LEU A O 1
ATOM 640 N N . GLY A 1 82 ? 3.585 2.961 -5.762 1.00 93.44 82 GLY A N 1
ATOM 641 C CA . GLY A 1 82 ? 2.207 3.448 -5.730 1.00 93.44 82 GLY A CA 1
ATOM 642 C C . GLY A 1 82 ? 1.962 4.779 -6.432 1.00 93.44 82 GLY A C 1
ATOM 643 O O . GLY A 1 82 ? 0.797 5.147 -6.558 1.00 93.44 82 GLY A O 1
ATOM 644 N N . SER A 1 83 ? 2.987 5.461 -6.949 1.00 95.44 83 SER A N 1
ATOM 645 C CA . SER A 1 83 ? 2.804 6.707 -7.703 1.00 95.44 83 SER A CA 1
ATOM 646 C C . SER A 1 83 ? 1.998 6.482 -8.990 1.00 95.44 83 SER A C 1
ATOM 648 O O . SER A 1 83 ? 2.148 5.462 -9.675 1.00 95.44 83 SER A O 1
ATOM 650 N N . GLU A 1 84 ? 1.144 7.443 -9.344 1.00 92.81 84 GLU A N 1
ATOM 651 C CA . GLU A 1 84 ? 0.353 7.447 -10.586 1.00 92.81 84 GLU A CA 1
ATOM 652 C C . GLU A 1 84 ? 1.192 7.936 -11.781 1.00 92.81 84 GLU A C 1
ATOM 654 O O . GLU A 1 84 ? 0.885 8.935 -12.422 1.00 92.81 84 GLU A O 1
ATOM 659 N N . LEU A 1 85 ? 2.301 7.245 -12.052 1.00 93.75 85 LEU A N 1
ATOM 660 C CA . LEU A 1 85 ? 3.161 7.492 -13.213 1.00 93.75 85 LEU A CA 1
ATOM 661 C C . LEU A 1 85 ? 2.748 6.599 -14.393 1.00 93.75 85 LEU A C 1
ATOM 663 O O . LEU A 1 85 ? 2.275 5.481 -14.186 1.00 93.75 85 LEU A O 1
ATOM 667 N N . SER A 1 86 ? 2.976 7.050 -15.630 1.00 96.12 86 SER A N 1
ATOM 668 C CA . SER A 1 86 ? 2.876 6.187 -16.816 1.00 96.12 86 SER A CA 1
ATOM 669 C C . SER A 1 86 ? 4.239 5.585 -17.143 1.00 96.12 86 SER A C 1
ATOM 671 O O . SER A 1 86 ? 5.181 6.295 -17.503 1.00 96.12 86 SER A O 1
ATOM 673 N N . LEU A 1 87 ? 4.339 4.256 -17.058 1.00 97.06 87 LEU A N 1
ATOM 674 C CA . LEU A 1 87 ? 5.539 3.545 -17.500 1.00 97.06 87 LEU A CA 1
ATOM 675 C C . LEU A 1 87 ? 5.707 3.577 -19.018 1.00 97.06 87 LEU A C 1
ATOM 677 O O . LEU A 1 87 ? 6.830 3.477 -19.505 1.00 97.06 87 LEU A O 1
ATOM 681 N N . GLU A 1 88 ? 4.620 3.745 -19.766 1.00 97.44 88 GLU A N 1
ATOM 682 C CA . GLU A 1 88 ? 4.648 3.949 -21.210 1.00 97.44 88 GLU A CA 1
ATOM 683 C C . GLU A 1 88 ? 5.368 5.259 -21.548 1.00 97.44 88 GLU A C 1
ATOM 685 O O . GLU A 1 88 ? 6.293 5.258 -22.361 1.00 97.44 88 GLU A O 1
ATOM 690 N N . GLU A 1 89 ? 5.017 6.359 -20.876 1.00 97.75 89 GLU A N 1
ATOM 691 C CA . GLU A 1 89 ? 5.692 7.647 -21.053 1.00 97.75 89 GLU A CA 1
ATOM 692 C C . GLU A 1 89 ? 7.134 7.628 -20.542 1.00 97.75 89 GLU A C 1
ATOM 694 O O . GLU A 1 89 ? 8.020 8.133 -21.233 1.00 97.75 89 GLU A O 1
ATOM 699 N N . ALA A 1 90 ? 7.392 7.025 -19.376 1.00 98.31 90 ALA A N 1
ATOM 700 C CA . ALA A 1 90 ? 8.743 6.901 -18.826 1.00 98.31 90 ALA A CA 1
ATOM 701 C C . ALA A 1 90 ? 9.653 6.078 -19.752 1.00 98.31 90 ALA A C 1
ATOM 703 O O . ALA A 1 90 ? 10.772 6.487 -20.068 1.00 98.31 90 ALA A O 1
ATOM 704 N N . SER A 1 91 ? 9.153 4.945 -20.260 1.00 98.25 91 SER A N 1
ATOM 705 C CA . SER A 1 91 ? 9.890 4.120 -21.218 1.00 98.25 91 SER A CA 1
ATOM 706 C C . SER A 1 91 ? 10.133 4.869 -22.524 1.00 98.25 91 SER A C 1
ATOM 708 O O . SER A 1 91 ? 11.246 4.849 -23.048 1.00 98.25 91 SER A O 1
ATOM 710 N N . GLN A 1 92 ? 9.130 5.584 -23.034 1.00 97.88 92 GLN A N 1
ATOM 711 C CA . GLN A 1 92 ? 9.295 6.370 -24.248 1.00 97.88 92 GLN A CA 1
ATOM 712 C C . GLN A 1 92 ? 10.338 7.479 -24.066 1.00 97.88 92 GLN A C 1
ATOM 714 O O . GLN A 1 92 ? 11.224 7.614 -24.905 1.00 97.88 92 GLN A O 1
ATOM 719 N N . ARG A 1 93 ? 10.292 8.219 -22.951 1.00 97.88 93 ARG A N 1
ATOM 720 C CA . ARG A 1 93 ? 11.265 9.273 -22.620 1.00 97.88 93 ARG A CA 1
ATOM 721 C C . ARG A 1 93 ? 12.690 8.726 -22.548 1.00 97.88 93 ARG A C 1
ATOM 723 O O . ARG A 1 93 ? 13.604 9.337 -23.097 1.00 97.88 93 ARG A O 1
ATOM 730 N N . PHE A 1 94 ? 12.867 7.553 -21.940 1.00 98.38 94 PHE A N 1
ATOM 731 C CA . PHE A 1 94 ? 14.152 6.856 -21.893 1.00 98.38 94 PHE A CA 1
ATOM 732 C C . PHE A 1 94 ? 14.702 6.562 -23.294 1.00 98.38 94 PHE A C 1
ATOM 734 O O . PHE A 1 94 ? 15.840 6.919 -23.604 1.00 98.38 94 PHE A O 1
ATOM 741 N N . PHE A 1 95 ? 13.894 5.953 -24.165 1.00 98.31 95 PHE A N 1
ATOM 742 C CA . PHE A 1 95 ? 14.332 5.618 -25.520 1.00 98.31 95 PHE A CA 1
ATOM 743 C C . PHE A 1 95 ? 14.533 6.861 -26.404 1.00 98.31 95 PHE A C 1
ATOM 745 O O . PHE A 1 95 ? 15.491 6.896 -27.180 1.00 98.31 95 PHE A O 1
ATOM 752 N N . ASP A 1 96 ? 13.710 7.901 -26.240 1.00 98.00 96 ASP A N 1
ATOM 753 C CA . ASP A 1 96 ? 13.886 9.206 -26.891 1.00 98.00 96 ASP A CA 1
ATOM 754 C C . ASP A 1 96 ? 15.245 9.818 -26.500 1.00 98.00 96 ASP A C 1
ATOM 756 O O . ASP A 1 96 ? 16.015 10.251 -27.360 1.00 98.00 96 ASP A O 1
ATOM 760 N N . ALA A 1 97 ? 15.598 9.793 -25.211 1.00 97.56 97 ALA A N 1
ATOM 761 C CA . ALA A 1 97 ? 16.882 10.285 -24.715 1.00 97.56 97 ALA A CA 1
ATOM 762 C C . ALA A 1 97 ? 18.082 9.438 -25.176 1.00 97.56 97 ALA A C 1
ATOM 764 O O . ALA A 1 97 ? 19.161 9.987 -25.415 1.00 97.56 97 ALA A O 1
ATOM 765 N N . LEU A 1 98 ? 17.894 8.125 -25.339 1.00 97.38 98 LEU A N 1
ATOM 766 C CA . LEU A 1 98 ? 18.931 7.197 -25.792 1.00 97.38 98 LEU A CA 1
ATOM 767 C C . LEU A 1 98 ? 19.234 7.332 -27.295 1.00 97.38 98 LEU A C 1
ATOM 769 O O . LEU A 1 98 ? 20.364 7.087 -27.721 1.00 97.38 98 LEU A O 1
ATOM 773 N N . PHE A 1 99 ? 18.250 7.726 -28.112 1.00 97.62 99 PHE A N 1
ATOM 774 C CA . PHE A 1 99 ? 18.369 7.687 -29.573 1.00 97.62 99 PHE A CA 1
ATOM 775 C C . PHE A 1 99 ? 19.480 8.561 -30.168 1.00 97.62 99 PHE A C 1
ATOM 777 O O . PHE A 1 99 ? 20.241 8.023 -30.971 1.00 97.62 99 PHE A O 1
ATOM 784 N N . PRO A 1 100 ? 19.685 9.828 -29.764 1.00 95.62 100 PRO A N 1
ATOM 785 C CA . PRO A 1 100 ? 20.817 10.615 -30.256 1.00 95.62 100 PRO A CA 1
ATOM 786 C C . PRO A 1 100 ? 22.176 9.963 -29.978 1.00 95.62 100 PRO A C 1
ATOM 788 O O . PRO A 1 100 ? 23.062 10.002 -30.827 1.00 95.62 100 PRO A O 1
ATOM 791 N N . LEU A 1 101 ? 22.324 9.312 -28.818 1.00 94.38 101 LEU A N 1
ATOM 792 C CA . LEU A 1 101 ? 23.564 8.641 -28.422 1.00 94.38 101 LEU A CA 1
ATOM 793 C C . LEU A 1 101 ? 23.825 7.394 -29.275 1.00 94.38 101 LEU A C 1
ATOM 795 O O . LEU A 1 101 ? 24.951 7.155 -29.709 1.00 94.38 101 LEU A O 1
ATOM 799 N N . VAL A 1 102 ? 22.780 6.600 -29.519 1.00 95.81 102 VAL A N 1
ATOM 800 C CA . VAL A 1 102 ? 22.836 5.426 -30.402 1.00 95.81 102 VAL A CA 1
ATOM 801 C C . VAL A 1 102 ? 23.089 5.854 -31.844 1.00 95.81 102 VAL A C 1
ATOM 803 O O . VAL A 1 102 ? 23.877 5.216 -32.539 1.00 95.81 102 VAL A O 1
ATOM 806 N N . TYR A 1 103 ? 22.464 6.943 -32.287 1.00 94.69 103 TYR A N 1
ATOM 807 C CA . TYR A 1 103 ? 22.630 7.456 -33.637 1.00 94.69 103 TYR A CA 1
ATOM 808 C C . TYR A 1 103 ? 24.081 7.878 -33.901 1.00 94.69 103 TYR A C 1
ATOM 810 O O . TYR A 1 103 ? 24.706 7.357 -34.820 1.00 94.69 103 TYR A O 1
ATOM 818 N N . GLU A 1 104 ? 24.638 8.741 -33.048 1.00 92.00 104 GLU A N 1
ATOM 819 C CA . GLU A 1 104 ? 26.010 9.253 -33.176 1.00 92.00 104 GLU A CA 1
ATOM 820 C C . GLU A 1 104 ? 27.070 8.145 -33.085 1.00 92.00 104 GLU A C 1
ATOM 822 O O . GLU A 1 104 ? 28.076 8.195 -33.779 1.00 92.00 104 GLU A O 1
ATOM 827 N N . ARG A 1 105 ? 26.863 7.126 -32.239 1.00 90.38 105 ARG A N 1
ATOM 828 C CA . ARG A 1 105 ? 27.904 6.118 -31.962 1.00 90.38 105 ARG A CA 1
ATOM 829 C C . ARG A 1 105 ? 27.786 4.844 -32.788 1.00 90.38 105 ARG A C 1
ATOM 831 O O . ARG A 1 105 ? 28.793 4.177 -33.002 1.00 90.38 105 ARG A O 1
ATOM 838 N N . LEU A 1 106 ? 26.572 4.456 -33.181 1.00 92.19 106 LEU A N 1
ATOM 839 C CA . LEU A 1 106 ? 26.298 3.135 -33.762 1.00 92.19 106 LEU A CA 1
ATOM 840 C C . LEU A 1 106 ? 25.628 3.191 -35.138 1.00 92.19 106 LEU A C 1
ATOM 842 O O . LEU A 1 106 ? 25.720 2.211 -35.876 1.00 92.19 106 LEU A O 1
ATOM 846 N N . VAL A 1 107 ? 24.947 4.288 -35.482 1.00 92.81 107 VAL A N 1
ATOM 847 C CA . VAL A 1 107 ? 24.287 4.448 -36.790 1.00 92.81 107 VAL A CA 1
ATOM 848 C C . VAL A 1 107 ? 25.168 5.236 -37.755 1.00 92.81 107 VAL A C 1
ATOM 850 O O . VAL A 1 107 ? 25.349 4.808 -38.889 1.00 92.81 107 VAL A O 1
ATOM 853 N N . GLU A 1 108 ? 25.751 6.341 -37.291 1.00 89.56 108 GLU A N 1
ATOM 854 C CA . GLU A 1 108 ? 26.657 7.212 -38.048 1.00 89.56 108 GLU A CA 1
ATOM 855 C C . GLU A 1 108 ? 27.973 7.424 -37.271 1.00 89.56 108 GLU A C 1
ATOM 857 O O . GLU A 1 108 ? 28.242 8.529 -36.811 1.00 89.56 108 GLU A O 1
ATOM 862 N N . PRO A 1 109 ? 28.818 6.390 -37.100 1.00 83.69 109 PRO A N 1
ATOM 863 C CA . PRO A 1 109 ? 30.041 6.501 -36.295 1.00 83.69 109 PRO A CA 1
ATOM 864 C C . PRO A 1 109 ? 31.080 7.480 -36.871 1.00 83.69 109 PRO A C 1
ATOM 866 O O . PRO A 1 109 ? 31.917 7.990 -36.132 1.00 83.69 109 PRO A O 1
ATOM 869 N N . ASP A 1 110 ? 31.023 7.760 -38.178 1.00 82.50 110 ASP A N 1
ATOM 870 C CA . ASP A 1 110 ? 31.924 8.696 -38.866 1.00 82.50 110 ASP A CA 1
ATOM 871 C C . ASP A 1 110 ? 31.458 10.160 -38.771 1.00 82.50 110 ASP A C 1
ATOM 873 O O . ASP A 1 110 ? 32.094 11.070 -39.321 1.00 82.50 110 ASP A O 1
ATOM 877 N N . LEU A 1 111 ? 30.328 10.414 -38.102 1.00 75.88 111 LEU A N 1
ATOM 878 C CA . LEU A 1 111 ? 29.820 11.764 -37.933 1.00 75.88 111 LEU A CA 1
ATOM 879 C C . LEU A 1 111 ? 30.74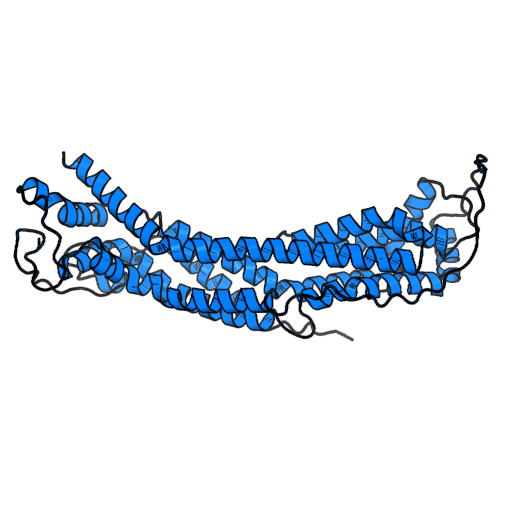3 12.573 -37.018 1.00 75.88 111 LEU A C 1
ATOM 881 O O . LEU A 1 111 ? 31.133 12.141 -35.936 1.00 75.88 111 LEU A O 1
ATOM 885 N N . SER A 1 112 ? 31.047 13.807 -37.423 1.00 72.88 112 SER A N 1
ATOM 886 C CA . SER A 1 112 ? 31.579 14.794 -36.478 1.00 72.88 112 SER A CA 1
ATOM 887 C C . SER A 1 112 ? 30.552 15.031 -35.366 1.00 72.88 112 SER A C 1
ATOM 889 O O . SER A 1 112 ? 29.352 14.891 -35.609 1.00 72.88 112 SER A O 1
ATOM 891 N N . ARG A 1 113 ? 31.022 15.411 -34.170 1.00 77.81 113 ARG A N 1
ATOM 892 C CA . ARG A 1 113 ? 30.169 15.649 -32.995 1.00 77.81 113 ARG A CA 1
ATOM 893 C C . ARG A 1 113 ? 28.917 16.442 -33.377 1.00 77.81 113 ARG A C 1
ATOM 895 O O . ARG A 1 113 ? 29.026 17.527 -33.954 1.00 77.81 113 ARG A O 1
ATOM 902 N N . MET A 1 114 ? 27.743 15.891 -33.073 1.00 83.81 114 MET A N 1
ATOM 903 C CA . MET A 1 114 ? 26.471 16.504 -33.464 1.00 83.81 114 MET A CA 1
ATOM 904 C C . MET A 1 114 ? 26.264 17.845 -32.754 1.00 83.81 114 MET A C 1
ATOM 906 O O . MET A 1 114 ? 26.524 17.968 -31.554 1.00 83.81 114 MET A O 1
ATOM 910 N N . SER A 1 115 ? 25.731 18.843 -33.468 1.00 86.88 115 SER A N 1
ATOM 911 C CA . SER A 1 115 ? 25.243 20.065 -32.823 1.00 86.88 115 SER A CA 1
ATOM 912 C C . SER A 1 115 ? 24.067 19.745 -31.892 1.00 86.88 115 SER A C 1
ATOM 914 O O . SER A 1 115 ? 23.332 18.777 -32.103 1.00 86.88 115 SER A O 1
ATOM 916 N N . LEU A 1 116 ? 23.845 20.593 -30.882 1.00 88.56 116 LEU A N 1
ATOM 917 C CA . LEU A 1 116 ? 22.704 20.453 -29.966 1.00 88.56 116 LEU A CA 1
ATOM 918 C C . LEU A 1 116 ? 21.367 20.431 -30.722 1.00 88.56 116 LEU A C 1
ATOM 920 O O . LEU A 1 116 ? 20.552 19.545 -30.487 1.00 88.56 116 LEU A O 1
ATOM 924 N N . SER A 1 117 ? 21.191 21.327 -31.698 1.00 90.69 117 SER A N 1
ATOM 925 C CA . SER A 1 117 ? 19.980 21.403 -32.523 1.00 90.69 117 SER A CA 1
ATOM 926 C C . SER A 1 117 ? 19.733 20.140 -33.354 1.00 90.69 117 SER A C 1
ATOM 928 O O . SER A 1 117 ? 18.596 19.688 -33.473 1.00 90.69 117 SER A O 1
ATOM 930 N N . TYR A 1 118 ? 20.791 19.533 -33.903 1.00 91.50 118 TYR A N 1
ATOM 931 C CA . TYR A 1 118 ? 20.667 18.285 -34.652 1.00 91.50 118 TYR A CA 1
ATOM 932 C C . TYR A 1 118 ? 20.332 17.121 -33.712 1.00 91.50 118 TYR A C 1
ATOM 934 O O . TYR A 1 118 ? 19.427 16.341 -33.993 1.00 91.50 118 TYR A O 1
ATOM 942 N N . SER A 1 119 ? 20.989 17.053 -32.549 1.00 93.38 119 SER A N 1
ATOM 943 C CA . SER A 1 119 ? 20.705 16.064 -31.499 1.00 93.38 119 SER A CA 1
ATOM 944 C C . SER A 1 119 ? 19.254 16.130 -30.998 1.00 93.38 119 SER A C 1
ATOM 946 O O . SER A 1 119 ? 18.608 15.097 -30.818 1.00 93.38 119 SER A O 1
ATOM 948 N N . GLU A 1 120 ? 18.700 17.333 -30.832 1.00 95.00 120 GLU A N 1
ATOM 949 C CA . GLU A 1 120 ? 17.294 17.541 -30.467 1.00 95.00 120 GLU A CA 1
ATOM 950 C C . GLU A 1 120 ? 16.325 17.093 -31.564 1.00 95.00 120 GLU A C 1
ATOM 952 O O . GLU A 1 120 ? 15.328 16.442 -31.253 1.00 95.00 120 GLU A O 1
ATOM 957 N N . CYS A 1 121 ? 16.633 17.359 -32.838 1.00 95.81 121 CYS A N 1
ATOM 958 C CA . CYS A 1 121 ? 15.833 16.839 -33.947 1.00 95.81 121 CYS A CA 1
ATOM 959 C C . CYS A 1 121 ? 15.841 15.305 -33.986 1.00 95.81 121 CYS A C 1
ATOM 961 O O . CYS A 1 121 ? 14.783 14.681 -34.111 1.00 95.81 121 CYS A O 1
ATOM 963 N N . VAL A 1 122 ? 17.018 14.686 -33.822 1.00 96.06 122 VAL A N 1
ATOM 964 C CA . VAL A 1 122 ? 17.152 13.222 -33.756 1.00 96.06 122 VAL A CA 1
ATOM 965 C C . VAL A 1 122 ? 16.297 12.673 -32.616 1.00 96.06 122 VAL A C 1
ATOM 967 O O . VAL A 1 122 ? 15.504 11.761 -32.841 1.00 96.06 122 VAL A O 1
ATOM 970 N N . ARG A 1 123 ? 16.382 13.271 -31.419 1.00 96.94 123 ARG A N 1
ATOM 971 C CA . ARG A 1 123 ? 15.550 12.910 -30.259 1.00 96.94 123 ARG A CA 1
ATOM 972 C C . ARG A 1 123 ? 14.058 12.992 -30.582 1.00 96.94 123 ARG A C 1
ATOM 974 O O . ARG A 1 123 ? 13.342 12.024 -30.349 1.00 96.94 123 ARG A O 1
ATOM 981 N N . ALA A 1 124 ? 13.598 14.116 -31.131 1.00 96.56 124 ALA A N 1
ATOM 982 C CA . ALA A 1 124 ? 12.188 14.338 -31.454 1.00 96.56 124 ALA A CA 1
ATOM 983 C C . ALA A 1 124 ? 11.660 13.347 -32.506 1.00 96.56 124 ALA A C 1
ATOM 985 O O . ALA A 1 124 ? 10.509 12.925 -32.439 1.00 96.56 124 ALA A O 1
ATOM 986 N N . SER A 1 125 ? 12.522 12.916 -33.428 1.00 96.12 125 SER A N 1
ATOM 987 C CA . SER A 1 125 ? 12.180 11.969 -34.495 1.00 96.12 125 SER A CA 1
ATOM 988 C C . SER A 1 125 ? 12.091 10.511 -34.022 1.00 96.12 125 SER A C 1
ATOM 990 O O . SER A 1 125 ? 11.678 9.642 -34.789 1.00 96.12 125 SER A O 1
ATOM 992 N N . CYS A 1 126 ? 12.486 10.203 -32.780 1.00 96.19 126 CYS A N 1
ATOM 993 C CA . CYS A 1 126 ? 12.559 8.833 -32.264 1.00 96.19 126 CYS A CA 1
ATOM 994 C C . CYS A 1 126 ? 11.224 8.080 -32.401 1.00 96.19 126 CYS A C 1
ATOM 996 O O . CYS A 1 126 ? 11.193 6.956 -32.903 1.00 96.19 126 CYS A O 1
ATOM 998 N N . ARG A 1 127 ? 10.109 8.709 -32.010 1.00 93.38 127 ARG A N 1
ATOM 999 C CA . ARG A 1 127 ? 8.774 8.086 -32.035 1.00 93.38 127 ARG A CA 1
ATOM 1000 C C . ARG A 1 127 ? 8.332 7.712 -33.447 1.00 93.38 127 ARG A C 1
ATOM 1002 O O . ARG A 1 127 ? 7.926 6.575 -33.672 1.00 93.38 127 ARG A O 1
ATOM 1009 N N . ASP A 1 128 ? 8.473 8.640 -34.387 1.00 94.44 128 ASP A N 1
ATOM 1010 C CA . ASP A 1 128 ? 8.005 8.465 -35.765 1.00 94.44 128 ASP A CA 1
ATOM 1011 C C . ASP A 1 128 ? 8.870 7.471 -36.549 1.00 94.44 128 ASP A C 1
ATOM 1013 O O . ASP A 1 128 ? 8.371 6.712 -37.381 1.00 94.44 128 ASP A O 1
ATOM 1017 N N . LEU A 1 129 ? 10.179 7.451 -36.278 1.00 95.31 129 LEU A N 1
ATOM 1018 C CA . LEU A 1 129 ? 11.119 6.567 -36.969 1.00 95.31 129 LEU A CA 1
ATOM 1019 C C . LEU A 1 129 ? 11.175 5.156 -36.368 1.00 95.31 129 LEU A C 1
ATOM 1021 O O . LEU A 1 129 ? 11.593 4.212 -37.048 1.00 95.31 129 LEU A O 1
ATOM 1025 N N . GLY A 1 130 ? 10.768 4.999 -35.106 1.00 95.81 130 GLY A N 1
ATOM 1026 C CA . GLY A 1 130 ? 10.746 3.722 -34.396 1.00 95.81 130 GLY A CA 1
ATOM 1027 C C . GLY A 1 130 ? 12.089 2.975 -34.427 1.00 95.81 130 GLY A C 1
ATOM 1028 O O . GLY A 1 130 ? 12.112 1.806 -34.828 1.00 95.81 130 GLY A O 1
ATOM 1029 N N . PRO A 1 131 ? 13.217 3.594 -34.014 1.00 96.75 131 PRO A N 1
ATOM 1030 C CA . PRO A 1 131 ? 14.554 3.006 -34.130 1.00 96.75 131 PRO A CA 1
ATOM 1031 C C . PRO A 1 131 ? 14.725 1.720 -33.318 1.00 96.75 131 PRO A C 1
ATOM 1033 O O . PRO A 1 131 ? 15.565 0.890 -33.653 1.00 96.75 131 PRO A O 1
ATOM 1036 N N . TYR A 1 132 ? 13.898 1.527 -32.292 1.00 97.94 132 TYR A N 1
ATOM 1037 C CA . TYR A 1 132 ? 13.916 0.368 -31.399 1.00 97.94 132 TYR A CA 1
ATOM 1038 C C . TYR A 1 132 ? 12.762 -0.617 -31.658 1.00 97.94 132 TYR A C 1
ATOM 1040 O O . TYR A 1 132 ? 12.558 -1.564 -30.890 1.00 97.94 132 TYR A O 1
ATOM 1048 N N . GLY A 1 133 ? 11.971 -0.393 -32.714 1.00 95.44 133 GLY A N 1
ATOM 1049 C CA . GLY A 1 133 ? 10.718 -1.109 -32.944 1.00 95.44 133 GLY A CA 1
ATOM 1050 C C . GLY A 1 133 ? 9.780 -1.010 -31.733 1.00 95.44 133 GLY A C 1
ATOM 1051 O O . GLY A 1 133 ? 9.710 0.018 -31.069 1.00 95.44 133 GLY A O 1
ATOM 1052 N N . GLY A 1 134 ? 9.091 -2.103 -31.396 1.00 96.12 134 GLY A N 1
ATOM 1053 C CA . GLY A 1 134 ? 8.175 -2.151 -30.246 1.00 96.12 134 GLY A CA 1
ATOM 1054 C C . GLY A 1 134 ? 8.833 -2.264 -28.861 1.00 96.12 134 GLY A C 1
ATOM 1055 O O . GLY A 1 134 ? 8.139 -2.596 -27.904 1.00 96.12 134 GLY A O 1
ATOM 1056 N N . ALA A 1 135 ? 10.153 -2.078 -28.730 1.00 97.44 135 ALA A N 1
ATOM 1057 C CA . ALA A 1 135 ? 10.841 -2.252 -27.446 1.00 97.44 135 ALA A CA 1
ATOM 1058 C C . ALA A 1 135 ? 10.342 -1.321 -26.317 1.00 97.44 135 ALA A C 1
ATOM 1060 O O . ALA A 1 135 ? 10.125 -1.858 -25.230 1.00 97.44 135 ALA A O 1
ATOM 1061 N N . PRO A 1 136 ? 10.082 -0.011 -26.540 1.00 97.69 136 PRO A N 1
ATOM 1062 C CA . PRO A 1 136 ? 9.555 0.872 -25.493 1.00 97.69 136 PRO A CA 1
ATOM 1063 C C . PRO A 1 136 ? 8.233 0.358 -24.905 1.00 97.69 136 PRO A C 1
ATOM 1065 O O . PRO A 1 136 ? 8.119 0.112 -23.707 1.00 97.69 136 PRO A O 1
ATOM 1068 N N . GLY A 1 137 ? 7.256 0.066 -25.770 1.00 97.25 137 GLY A N 1
ATOM 1069 C CA . GLY A 1 137 ? 5.956 -0.455 -25.339 1.00 97.25 137 GLY A CA 1
ATOM 1070 C C . GLY A 1 137 ? 6.050 -1.817 -24.644 1.00 97.25 137 GLY A C 1
ATOM 1071 O O . GLY A 1 137 ? 5.385 -2.039 -23.635 1.00 97.25 137 GLY A O 1
ATOM 1072 N N . ARG A 1 138 ? 6.909 -2.726 -25.132 1.00 96.62 138 ARG A N 1
ATOM 1073 C CA . ARG A 1 138 ? 7.122 -4.029 -24.476 1.00 96.62 138 ARG A CA 1
ATOM 1074 C C . ARG A 1 138 ? 7.750 -3.884 -23.093 1.00 96.62 138 ARG A C 1
ATOM 1076 O O . ARG A 1 138 ? 7.320 -4.580 -22.179 1.00 96.62 138 ARG A O 1
ATOM 1083 N N . LEU A 1 139 ? 8.748 -3.012 -22.938 1.00 97.31 139 LEU A N 1
ATOM 1084 C CA . LEU A 1 139 ? 9.411 -2.780 -21.656 1.00 97.31 139 LEU A CA 1
ATOM 1085 C C . LEU A 1 139 ? 8.417 -2.238 -20.621 1.00 97.31 139 LEU A C 1
ATOM 1087 O O . LEU A 1 139 ? 8.301 -2.809 -19.536 1.00 97.31 139 LEU A O 1
ATOM 1091 N N . ALA A 1 140 ? 7.650 -1.209 -20.994 1.00 97.69 140 ALA A N 1
ATOM 1092 C CA . ALA A 1 140 ? 6.590 -0.654 -20.157 1.00 97.69 140 ALA A CA 1
ATOM 1093 C C . ALA A 1 1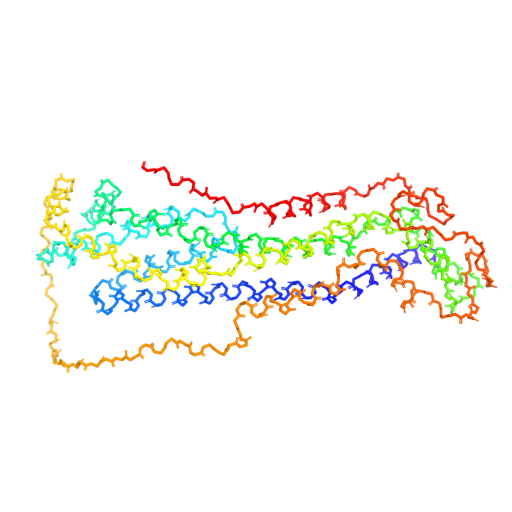40 ? 5.562 -1.724 -19.758 1.00 97.69 140 ALA A C 1
ATOM 1095 O O . ALA A 1 140 ? 5.343 -1.962 -18.572 1.00 97.69 140 ALA A O 1
ATOM 1096 N N . ALA A 1 141 ? 4.997 -2.446 -20.731 1.00 96.31 141 ALA A N 1
ATOM 1097 C CA . ALA A 1 141 ? 3.966 -3.452 -20.478 1.00 96.31 141 ALA A CA 1
ATOM 1098 C C . ALA A 1 141 ? 4.446 -4.594 -19.565 1.00 96.31 141 ALA A C 1
ATOM 1100 O O . ALA A 1 141 ? 3.687 -5.067 -18.714 1.00 96.31 141 ALA A O 1
ATOM 1101 N N . LEU A 1 142 ? 5.699 -5.040 -19.721 1.00 95.06 142 LEU A N 1
ATOM 1102 C CA . LEU A 1 142 ? 6.278 -6.099 -18.894 1.00 95.06 142 LEU A CA 1
ATOM 1103 C C . LEU A 1 142 ? 6.408 -5.667 -17.430 1.00 95.06 142 LEU A C 1
ATOM 1105 O O . LEU A 1 142 ? 5.943 -6.391 -16.548 1.00 95.06 142 LEU A O 1
ATOM 1109 N N . ILE A 1 143 ? 6.981 -4.488 -17.173 1.00 96.25 143 ILE A N 1
ATOM 1110 C CA . ILE A 1 143 ? 7.164 -3.968 -15.810 1.00 96.25 143 ILE A CA 1
ATOM 1111 C C . ILE A 1 143 ? 5.809 -3.622 -15.177 1.00 96.25 143 ILE A C 1
ATOM 1113 O O . ILE A 1 143 ? 5.549 -4.009 -14.032 1.00 96.25 143 ILE A O 1
ATOM 1117 N N . SER A 1 144 ? 4.910 -2.972 -15.926 1.00 95.50 144 SER A N 1
ATOM 1118 C CA . SER A 1 144 ? 3.541 -2.676 -15.484 1.00 95.50 144 SER A CA 1
ATOM 1119 C C . SER A 1 144 ? 2.842 -3.950 -15.017 1.00 95.50 144 SER A C 1
ATOM 1121 O O . SER A 1 144 ? 2.408 -4.044 -13.872 1.00 95.50 144 SER A O 1
ATOM 1123 N N . ARG A 1 145 ? 2.803 -4.992 -15.856 1.00 93.19 145 ARG A N 1
ATOM 1124 C CA . ARG A 1 145 ? 2.123 -6.252 -15.526 1.00 93.19 145 ARG A CA 1
ATOM 1125 C C . ARG A 1 145 ? 2.749 -6.972 -14.330 1.00 93.19 145 ARG A C 1
ATOM 1127 O O . ARG A 1 145 ? 2.013 -7.492 -13.491 1.00 93.19 145 ARG A O 1
ATOM 1134 N N . ALA A 1 146 ? 4.078 -7.013 -14.252 1.00 93.44 146 ALA A N 1
ATOM 1135 C CA . ALA A 1 146 ? 4.794 -7.724 -13.193 1.00 93.44 146 ALA A CA 1
ATOM 1136 C C . ALA A 1 146 ? 4.673 -7.041 -11.820 1.00 93.44 146 ALA A C 1
ATOM 1138 O O . ALA A 1 146 ? 4.703 -7.708 -10.786 1.00 93.44 146 ALA A O 1
ATOM 1139 N N . SER A 1 147 ? 4.492 -5.720 -11.800 1.00 93.31 147 SER A N 1
ATOM 1140 C CA . SER A 1 147 ? 4.389 -4.938 -10.565 1.00 93.31 147 SER A CA 1
ATOM 1141 C C . SER A 1 147 ? 2.979 -4.882 -9.972 1.00 93.31 147 SER A C 1
ATOM 1143 O O . SER A 1 147 ? 2.862 -4.735 -8.755 1.00 93.31 147 SER A O 1
ATOM 1145 N N . MET A 1 148 ? 1.911 -5.055 -10.767 1.00 91.88 148 MET A N 1
ATOM 1146 C CA . MET A 1 148 ? 0.522 -4.914 -10.287 1.00 91.88 148 MET A CA 1
ATOM 1147 C C . MET A 1 148 ? 0.204 -5.704 -9.006 1.00 91.88 148 MET A C 1
ATOM 1149 O O . MET A 1 148 ? -0.351 -5.109 -8.080 1.00 91.88 148 MET A O 1
ATOM 1153 N N . PRO A 1 149 ? 0.562 -7.000 -8.868 1.00 92.31 149 PRO A N 1
ATOM 1154 C CA . PRO A 1 149 ? 0.292 -7.728 -7.630 1.00 92.31 149 PRO A CA 1
ATOM 1155 C C . PRO A 1 149 ? 0.996 -7.115 -6.412 1.00 92.31 149 PRO A C 1
ATOM 1157 O O . PRO A 1 149 ? 0.406 -7.043 -5.338 1.00 92.31 149 PRO A O 1
ATOM 1160 N N . GLY A 1 150 ? 2.235 -6.641 -6.587 1.00 92.44 150 GLY A N 1
ATOM 1161 C CA . GLY A 1 150 ? 2.999 -5.961 -5.541 1.00 92.44 150 GLY A CA 1
ATOM 1162 C C . GLY A 1 150 ? 2.421 -4.595 -5.175 1.00 92.44 150 GLY A C 1
ATOM 1163 O O . GLY A 1 150 ? 2.316 -4.288 -3.991 1.00 92.44 150 GLY A O 1
ATOM 1164 N N . ARG A 1 151 ? 1.953 -3.824 -6.166 1.00 93.94 151 ARG A N 1
ATOM 1165 C CA . ARG A 1 151 ? 1.272 -2.538 -5.947 1.00 93.94 151 ARG A CA 1
ATOM 1166 C C . ARG A 1 151 ? 0.011 -2.702 -5.105 1.00 93.94 151 ARG A C 1
ATOM 1168 O O . ARG A 1 151 ? -0.148 -2.024 -4.094 1.00 93.94 151 ARG A O 1
ATOM 1175 N N . VAL A 1 152 ? -0.860 -3.639 -5.489 1.00 94.75 152 VAL A N 1
ATOM 1176 C CA . VAL A 1 152 ? -2.094 -3.929 -4.739 1.00 94.75 152 VAL A CA 1
ATOM 1177 C C . VAL A 1 152 ? -1.760 -4.443 -3.337 1.00 94.75 152 VAL A C 1
ATOM 1179 O O . VAL A 1 152 ? -2.438 -4.085 -2.378 1.00 94.75 152 VAL A O 1
ATOM 1182 N N . PHE A 1 153 ? -0.694 -5.236 -3.191 1.00 94.81 153 PHE A N 1
ATOM 1183 C CA . PHE A 1 153 ? -0.262 -5.743 -1.890 1.00 94.81 153 PHE A CA 1
ATOM 1184 C C . PHE A 1 153 ? 0.174 -4.601 -0.971 1.00 94.81 153 PHE A C 1
ATOM 1186 O O . PHE A 1 153 ? -0.326 -4.502 0.146 1.00 94.81 153 PHE A O 1
ATOM 1193 N N . LEU A 1 154 ? 1.029 -3.694 -1.449 1.00 95.56 154 LEU A N 1
ATOM 1194 C CA . LEU A 1 154 ? 1.469 -2.527 -0.684 1.00 95.56 154 LEU A CA 1
ATOM 1195 C C . LEU A 1 154 ? 0.297 -1.595 -0.333 1.00 95.56 154 LEU A C 1
ATOM 1197 O O . LEU A 1 154 ? 0.168 -1.178 0.818 1.00 95.56 154 LEU A O 1
ATOM 1201 N N . GLN A 1 155 ? -0.606 -1.335 -1.284 1.00 96.50 155 GLN A N 1
ATOM 1202 C CA . GLN A 1 155 ? -1.831 -0.564 -1.044 1.00 96.50 155 GLN A CA 1
ATOM 1203 C C . GLN A 1 155 ? -2.697 -1.202 0.051 1.00 96.50 155 GLN A C 1
ATOM 1205 O O . GLN A 1 155 ? -3.188 -0.511 0.945 1.00 96.50 155 GLN A O 1
ATOM 1210 N N . ALA A 1 156 ? -2.857 -2.525 0.014 1.00 97.62 156 ALA A N 1
ATOM 1211 C CA . ALA A 1 156 ? -3.589 -3.265 1.028 1.00 97.62 156 ALA A CA 1
ATOM 1212 C C . ALA A 1 156 ? -2.918 -3.156 2.405 1.00 97.62 156 ALA A C 1
ATOM 1214 O O . ALA A 1 156 ? -3.613 -2.942 3.395 1.00 97.62 156 ALA A O 1
ATOM 1215 N N . LEU A 1 157 ? -1.585 -3.217 2.490 1.00 97.44 157 LEU A N 1
ATOM 1216 C CA . LEU A 1 157 ? -0.877 -3.013 3.757 1.00 97.44 157 LEU A CA 1
ATOM 1217 C C . LEU A 1 157 ? -1.072 -1.598 4.317 1.00 97.44 157 LEU A C 1
ATOM 1219 O O . LEU A 1 157 ? -1.353 -1.459 5.508 1.00 97.44 157 LEU A O 1
ATOM 1223 N N . HIS A 1 158 ? -0.988 -0.560 3.478 1.00 97.81 158 HIS A N 1
ATOM 1224 C CA . HIS A 1 158 ? -1.284 0.813 3.898 1.00 97.81 158 HIS A CA 1
ATOM 1225 C C . HIS A 1 158 ? -2.717 0.955 4.418 1.00 97.81 158 HIS A C 1
ATOM 1227 O O . HIS A 1 158 ? -2.924 1.565 5.468 1.00 97.81 158 HIS A O 1
ATOM 1233 N N . LEU A 1 159 ? -3.694 0.332 3.751 1.00 98.31 159 LEU A N 1
ATOM 1234 C CA . LEU A 1 159 ? -5.065 0.290 4.254 1.00 98.31 159 LEU A CA 1
ATOM 1235 C C . LEU A 1 159 ? -5.159 -0.470 5.583 1.00 98.31 159 LEU A C 1
ATOM 1237 O O . LEU A 1 159 ? -5.882 -0.035 6.469 1.00 98.31 159 LEU A O 1
ATOM 1241 N N . GLY A 1 160 ? -4.415 -1.563 5.767 1.00 98.25 160 GLY A N 1
ATOM 1242 C CA . GLY A 1 160 ? -4.343 -2.268 7.048 1.00 98.25 160 GLY A CA 1
ATOM 1243 C C . GLY A 1 160 ? -3.881 -1.357 8.191 1.00 98.25 160 GLY A C 1
ATOM 1244 O O . GLY A 1 160 ? -4.487 -1.357 9.261 1.00 98.25 160 GLY A O 1
ATOM 1245 N N . VAL A 1 161 ? -2.863 -0.523 7.948 1.00 98.12 161 VAL A N 1
ATOM 1246 C CA . VAL A 1 161 ? -2.414 0.506 8.904 1.00 98.12 161 VAL A CA 1
ATOM 1247 C C . VAL A 1 161 ? -3.493 1.567 9.136 1.00 98.12 161 VAL A C 1
ATOM 1249 O O . VAL A 1 161 ? -3.719 1.960 10.281 1.00 98.12 161 VAL A O 1
ATOM 1252 N N . GLU A 1 162 ? -4.174 2.022 8.079 1.00 98.00 162 GLU A N 1
ATOM 1253 C CA . GLU A 1 162 ? -5.283 2.978 8.182 1.00 98.00 162 GLU A CA 1
ATOM 1254 C C . GLU A 1 162 ? -6.418 2.426 9.054 1.00 98.00 162 GLU A C 1
ATOM 1256 O O . GLU A 1 162 ? -6.858 3.104 9.979 1.00 98.00 162 GLU A O 1
ATOM 1261 N N . VAL A 1 163 ? -6.846 1.182 8.814 1.00 98.06 163 VAL A N 1
ATOM 1262 C CA . VAL A 1 163 ? -7.900 0.502 9.580 1.00 98.06 163 VAL A CA 1
ATOM 1263 C C . VAL A 1 163 ? -7.539 0.492 11.061 1.00 98.06 163 VAL A C 1
ATOM 1265 O O . VAL A 1 163 ? -8.339 0.941 11.878 1.00 98.06 163 VAL A O 1
ATOM 1268 N N . ILE A 1 164 ? -6.319 0.062 11.404 1.00 97.56 164 ILE A N 1
ATOM 1269 C CA . ILE A 1 164 ? -5.856 0.009 12.795 1.00 97.56 164 ILE A CA 1
ATOM 1270 C C . ILE A 1 164 ? -5.854 1.404 13.418 1.00 97.56 164 ILE A C 1
ATOM 1272 O O . ILE A 1 164 ? -6.453 1.597 14.474 1.00 97.56 164 ILE A O 1
ATOM 1276 N N . ASN A 1 165 ? -5.260 2.392 12.740 1.00 96.44 165 ASN A N 1
ATOM 1277 C CA . ASN A 1 165 ? -5.209 3.772 13.224 1.00 96.44 165 ASN A CA 1
ATOM 1278 C C . ASN A 1 165 ? -6.604 4.359 13.459 1.00 96.44 165 ASN A C 1
ATOM 1280 O O . ASN A 1 165 ? -6.812 5.028 14.472 1.00 96.44 165 ASN A O 1
ATOM 1284 N N . THR A 1 166 ? -7.555 4.104 12.562 1.00 96.25 166 THR A N 1
ATOM 1285 C CA . THR A 1 166 ? -8.936 4.561 12.721 1.00 96.25 166 THR A CA 1
ATOM 1286 C C . THR A 1 166 ? -9.609 3.855 13.898 1.00 96.25 166 THR A C 1
ATOM 1288 O O . THR A 1 166 ? -10.247 4.513 14.718 1.00 96.25 166 THR A O 1
ATOM 1291 N N . THR A 1 167 ? -9.426 2.538 14.045 1.00 95.19 167 THR A N 1
ATOM 1292 C CA . THR A 1 167 ? -10.007 1.773 15.162 1.00 95.19 167 THR A CA 1
ATOM 1293 C C . THR A 1 167 ? -9.373 2.093 16.522 1.00 95.19 167 THR A C 1
ATOM 1295 O O . THR A 1 167 ? -10.051 2.000 17.542 1.00 95.19 167 THR A O 1
ATOM 1298 N N . ASP A 1 168 ? -8.119 2.548 16.548 1.00 94.56 168 ASP A N 1
ATOM 1299 C CA . ASP A 1 168 ? -7.425 3.022 17.754 1.00 94.56 168 ASP A CA 1
ATOM 1300 C C . ASP A 1 168 ? -7.950 4.381 18.253 1.00 94.56 168 ASP A C 1
ATOM 1302 O O . ASP A 1 168 ? -7.762 4.735 19.418 1.00 94.56 168 ASP A O 1
ATOM 1306 N N . HIS A 1 169 ? -8.574 5.175 17.374 1.00 93.00 169 HIS A N 1
ATOM 1307 C CA . HIS A 1 169 ? -8.970 6.567 17.639 1.00 93.00 169 HIS A CA 1
ATOM 1308 C C . HIS A 1 169 ? -10.479 6.792 17.488 1.00 93.00 169 HIS A C 1
ATOM 1310 O O . HIS A 1 169 ? -10.929 7.865 17.073 1.00 93.00 169 HIS A O 1
ATOM 1316 N N . ILE A 1 170 ? -11.268 5.779 17.844 1.00 89.75 170 ILE A N 1
ATOM 1317 C CA . ILE A 1 170 ? -12.726 5.812 17.718 1.00 89.75 170 ILE A CA 1
ATOM 1318 C C . ILE A 1 170 ? -13.355 6.937 18.538 1.00 89.75 170 ILE A C 1
ATOM 1320 O O . ILE A 1 170 ? -12.940 7.247 19.660 1.00 89.75 170 ILE A O 1
ATOM 1324 N N . GLN A 1 171 ? -14.410 7.533 17.989 1.00 89.88 171 GLN A N 1
ATOM 1325 C CA . GLN A 1 171 ? -15.174 8.549 18.696 1.00 89.88 171 GLN A CA 1
ATOM 1326 C C . GLN A 1 171 ? -16.226 7.884 19.582 1.00 89.88 171 GLN A C 1
ATOM 1328 O O . GLN A 1 171 ? -17.203 7.307 19.115 1.00 89.88 171 GLN A O 1
ATOM 1333 N N . LEU A 1 172 ? -16.033 7.973 20.898 1.00 91.62 172 LEU A N 1
ATOM 1334 C CA . LEU A 1 172 ? -16.949 7.364 21.860 1.00 91.62 172 LEU A CA 1
ATOM 1335 C C . LEU A 1 172 ? -18.263 8.154 21.954 1.00 91.62 172 LEU A C 1
ATOM 1337 O O . LEU A 1 172 ? -18.275 9.348 22.290 1.00 91.62 172 LEU A O 1
ATOM 1341 N N . SER A 1 173 ? -19.387 7.459 21.758 1.00 93.62 173 SER A N 1
ATOM 1342 C CA . SER A 1 173 ? -20.729 8.018 21.958 1.00 93.62 173 SER A CA 1
ATOM 1343 C C . SER A 1 173 ? -20.937 8.502 23.399 1.00 93.62 173 SER A C 1
ATOM 1345 O O . SER A 1 173 ? -20.193 8.159 24.325 1.00 93.62 173 SER A O 1
ATOM 1347 N N . ARG A 1 174 ? -21.960 9.332 23.626 1.00 94.25 174 ARG A N 1
ATOM 1348 C CA . ARG A 1 174 ? -22.284 9.828 24.976 1.00 94.25 174 ARG A CA 1
ATOM 1349 C C . ARG A 1 174 ? -22.660 8.676 25.917 1.00 94.25 174 ARG A C 1
ATOM 1351 O O . ARG A 1 174 ? -22.307 8.694 27.093 1.00 94.25 174 ARG A O 1
ATOM 1358 N N . GLU A 1 175 ? -23.361 7.689 25.389 1.00 95.94 175 GLU A N 1
ATOM 1359 C CA . GLU A 1 175 ? -23.844 6.488 26.051 1.00 95.94 175 GLU A CA 1
ATOM 1360 C C . GLU A 1 175 ? -22.670 5.583 26.418 1.00 95.94 175 GLU A C 1
ATOM 1362 O O . GLU A 1 175 ? -22.573 5.166 27.568 1.00 95.94 175 GLU A O 1
ATOM 1367 N N . CYS A 1 176 ? -21.723 5.387 25.495 1.00 96.06 176 CYS A N 1
ATOM 1368 C CA . CYS A 1 176 ? -20.487 4.665 25.776 1.00 96.06 176 CYS A CA 1
ATOM 1369 C C . CYS A 1 176 ? -19.655 5.367 26.859 1.00 96.06 176 CYS A C 1
ATOM 1371 O O . CYS A 1 176 ? -19.272 4.741 27.845 1.00 96.06 176 CYS A O 1
ATOM 1373 N N . ARG A 1 177 ? -19.436 6.687 26.746 1.00 96.12 177 ARG A N 1
ATOM 1374 C CA . ARG A 1 177 ? -18.707 7.460 27.770 1.00 96.12 177 ARG A CA 1
ATOM 1375 C C . ARG A 1 177 ? -19.338 7.322 29.155 1.00 96.12 177 ARG A C 1
ATOM 1377 O O . ARG A 1 177 ? -18.621 7.185 30.142 1.00 96.12 177 ARG A O 1
ATOM 1384 N N . ARG A 1 178 ? -20.673 7.325 29.232 1.00 96.50 178 ARG A N 1
ATOM 1385 C CA . ARG A 1 178 ? -21.409 7.104 30.483 1.00 96.50 178 ARG A CA 1
ATOM 1386 C C . ARG A 1 178 ? -21.242 5.676 31.006 1.00 96.50 178 ARG A C 1
ATOM 1388 O O . ARG A 1 178 ? -21.022 5.509 32.201 1.00 96.50 178 ARG A O 1
ATOM 1395 N N . GLY A 1 179 ? -21.344 4.676 30.131 1.00 97.69 179 GLY A N 1
ATOM 1396 C CA . GLY A 1 179 ? -21.148 3.268 30.480 1.00 97.69 179 GLY A CA 1
ATOM 1397 C C . GLY A 1 179 ? -19.755 3.015 31.053 1.00 97.69 179 GLY A C 1
ATOM 1398 O O . GLY A 1 179 ? -19.635 2.483 32.151 1.00 97.69 179 GLY A O 1
ATOM 1399 N N . LEU A 1 180 ? -18.713 3.498 30.370 1.00 97.56 180 LEU A N 1
ATOM 1400 C CA . LEU A 1 180 ? -17.320 3.388 30.815 1.00 97.56 180 LEU A CA 1
ATOM 1401 C C . LEU A 1 180 ? -17.076 4.107 32.145 1.00 97.56 180 LEU A C 1
ATOM 1403 O O . LEU A 1 180 ? -16.461 3.541 33.043 1.00 97.56 180 LEU A O 1
ATOM 1407 N N . LEU A 1 181 ? -17.602 5.326 32.314 1.00 97.00 181 LEU A N 1
ATOM 1408 C CA . LEU A 1 181 ? -17.512 6.045 33.587 1.00 97.00 181 LEU A CA 1
ATOM 1409 C C . LEU A 1 181 ? -18.127 5.230 34.734 1.00 97.00 181 LEU A C 1
ATOM 1411 O O . LEU A 1 181 ? -17.517 5.087 35.795 1.00 97.00 181 LEU A O 1
ATOM 1415 N N . ARG A 1 182 ? -19.333 4.691 34.519 1.00 97.56 182 ARG A N 1
ATOM 1416 C CA . ARG A 1 182 ? -20.057 3.920 35.535 1.00 97.56 182 ARG A CA 1
ATOM 1417 C C . ARG A 1 182 ? -19.367 2.601 35.865 1.00 97.56 182 ARG A C 1
ATOM 1419 O O . ARG A 1 182 ? -19.348 2.184 37.023 1.00 97.56 182 ARG A O 1
ATOM 1426 N N . MET A 1 183 ? -18.782 1.973 34.856 1.00 97.62 183 MET A N 1
ATOM 1427 C CA . MET A 1 183 ? -18.046 0.730 34.999 1.00 97.62 183 MET A CA 1
ATOM 1428 C C . MET A 1 183 ? -16.741 0.918 35.774 1.00 97.62 183 MET A C 1
ATOM 1430 O O . MET A 1 183 ? -16.470 0.146 36.687 1.00 97.62 183 MET A O 1
ATOM 1434 N N . SER A 1 184 ? -15.959 1.943 35.428 1.00 95.75 184 SER A N 1
ATOM 1435 C CA . SER A 1 184 ? -14.577 2.082 35.898 1.00 95.75 184 SER A CA 1
ATOM 1436 C C . SER A 1 184 ? -14.414 2.998 37.110 1.00 95.75 184 SER A C 1
ATOM 1438 O O . SER A 1 184 ? -13.510 2.780 37.904 1.00 95.75 184 SER A O 1
ATOM 1440 N N . TYR A 1 185 ? -15.262 4.021 37.275 1.00 96.69 185 TYR A N 1
ATOM 1441 C CA . TYR A 1 185 ? -14.997 5.106 38.233 1.00 96.69 185 TYR A CA 1
ATOM 1442 C C . TYR A 1 185 ? -16.121 5.399 39.228 1.00 96.69 185 TYR A C 1
ATOM 1444 O O . TYR A 1 185 ? -15.847 5.945 40.296 1.00 96.69 185 TYR A O 1
ATOM 1452 N N . CYS A 1 186 ? -17.369 4.994 38.971 1.00 96.19 186 CYS A N 1
ATOM 1453 C CA . CYS A 1 186 ? -18.414 5.073 40.002 1.00 96.19 186 CYS A CA 1
ATOM 1454 C C . CYS A 1 186 ? -18.091 4.321 41.313 1.00 96.19 186 CYS A C 1
ATOM 1456 O O . CYS A 1 186 ? -18.467 4.850 42.362 1.00 96.19 186 CYS A O 1
ATOM 1458 N N . PRO A 1 187 ? -17.370 3.177 41.322 1.00 96.06 187 PRO A N 1
ATOM 1459 C CA . PRO A 1 187 ? -16.942 2.542 42.572 1.00 96.06 187 PRO A CA 1
ATOM 1460 C C . PRO A 1 187 ? -16.107 3.478 43.452 1.00 96.06 187 PRO A C 1
ATOM 1462 O O . PRO A 1 187 ? -16.259 3.494 44.671 1.00 96.06 187 PRO A O 1
ATOM 1465 N N . HIS A 1 188 ? -15.273 4.329 42.845 1.00 95.56 188 HIS A N 1
ATOM 1466 C CA . HIS A 1 188 ? -14.397 5.246 43.576 1.00 95.56 188 HIS A CA 1
ATOM 1467 C C . HIS A 1 188 ? -15.211 6.278 44.363 1.00 95.56 188 HIS A C 1
ATOM 1469 O O . HIS A 1 188 ? -14.847 6.629 45.483 1.00 95.56 188 HIS A O 1
ATOM 1475 N N . CYS A 1 189 ? -16.354 6.709 43.820 1.00 93.38 189 CYS A N 1
ATOM 1476 C CA . CYS A 1 189 ? -17.291 7.599 44.507 1.00 93.38 189 CYS A CA 1
ATOM 1477 C C . CYS A 1 189 ? -17.942 6.946 45.739 1.00 93.38 189 CYS A C 1
ATOM 1479 O O . CYS A 1 189 ? -18.425 7.658 46.612 1.00 93.38 189 CYS A O 1
ATOM 1481 N N . GLN A 1 190 ? -17.950 5.611 45.812 1.00 93.44 190 GLN A N 1
ATOM 1482 C CA . GLN A 1 190 ? -18.433 4.830 46.955 1.00 93.44 190 GLN A CA 1
ATOM 1483 C C . GLN A 1 190 ? -17.290 4.334 47.862 1.00 93.44 190 GLN A C 1
ATOM 1485 O O . GLN A 1 190 ? -17.512 3.496 48.730 1.00 93.44 190 GLN A O 1
ATOM 1490 N N . GLY A 1 191 ? -16.056 4.815 47.661 1.00 94.62 191 GLY A N 1
ATOM 1491 C CA . GLY A 1 191 ? -14.882 4.371 48.423 1.00 94.62 191 GLY A CA 1
ATOM 1492 C C . GLY A 1 191 ? -14.314 3.010 47.995 1.00 94.62 191 GLY A C 1
ATOM 1493 O O . GLY A 1 191 ? -13.411 2.495 48.646 1.00 94.62 191 GLY A O 1
ATOM 1494 N N . LEU A 1 192 ? -14.793 2.433 46.889 1.00 94.56 192 LEU A N 1
ATOM 1495 C CA . LEU A 1 192 ? -14.383 1.129 46.358 1.00 94.56 192 LEU A CA 1
ATOM 1496 C C . LEU A 1 192 ? -13.311 1.282 45.262 1.00 94.56 192 LEU A C 1
ATOM 1498 O O . LEU A 1 192 ? -13.503 0.861 44.124 1.00 94.56 192 LEU A O 1
ATOM 1502 N N . THR A 1 193 ? -12.180 1.915 45.579 1.00 92.44 193 THR A N 1
ATOM 1503 C CA . THR A 1 193 ? -11.158 2.330 44.589 1.00 92.44 193 THR A CA 1
ATOM 1504 C C . THR A 1 193 ? -10.346 1.196 43.958 1.00 92.44 193 THR A C 1
ATOM 1506 O O . THR A 1 193 ? -9.643 1.423 42.979 1.00 92.44 193 THR A O 1
ATOM 1509 N N . THR A 1 194 ? -10.415 -0.018 44.504 1.00 90.69 194 THR A N 1
ATOM 1510 C CA . THR A 1 194 ? -9.709 -1.204 43.986 1.00 90.69 194 THR A CA 1
ATOM 1511 C C . THR A 1 194 ? -10.646 -2.209 43.315 1.00 90.69 194 THR A C 1
ATOM 1513 O O . THR A 1 194 ? -10.193 -3.246 42.830 1.00 90.69 194 THR A O 1
ATOM 1516 N N . SER A 1 195 ? -11.955 -1.936 43.294 1.00 93.44 195 SER A N 1
ATOM 1517 C CA . SER A 1 195 ? -12.946 -2.868 42.761 1.00 93.44 195 SER A CA 1
ATOM 1518 C C . SER A 1 195 ? -12.959 -2.836 41.235 1.00 93.44 195 SER A C 1
ATOM 1520 O O . SER A 1 195 ? -13.216 -1.798 40.628 1.00 93.44 195 SER A O 1
ATOM 1522 N N . LYS A 1 196 ? -12.710 -3.990 40.612 1.00 95.38 196 LYS A N 1
ATOM 1523 C CA . LYS A 1 196 ? -12.841 -4.170 39.162 1.00 95.38 196 LYS A CA 1
ATOM 1524 C C . LYS A 1 196 ? -14.278 -4.551 38.774 1.00 95.38 196 LYS A C 1
ATOM 1526 O O . LYS A 1 196 ? -14.953 -5.227 39.558 1.00 95.38 196 LYS A O 1
ATOM 1531 N N . PRO A 1 197 ? -14.759 -4.175 37.574 1.00 97.00 197 PRO A N 1
ATOM 1532 C CA . PRO A 1 197 ? -16.063 -4.596 37.074 1.00 97.00 197 PRO A CA 1
ATOM 1533 C C . PRO A 1 197 ? -16.152 -6.114 36.898 1.00 97.00 197 PRO A C 1
ATOM 1535 O O . PRO A 1 197 ? -15.200 -6.764 36.479 1.00 97.00 197 PRO A O 1
ATOM 1538 N N . CYS A 1 198 ? -17.322 -6.686 37.164 1.00 97.25 198 CYS A N 1
ATOM 1539 C CA . CYS A 1 198 ? -17.600 -8.085 36.857 1.00 97.25 198 CYS A CA 1
ATOM 1540 C C . CYS A 1 198 ? -17.455 -8.361 35.355 1.00 97.25 198 CYS A C 1
ATOM 1542 O O . CYS A 1 198 ? -17.796 -7.506 34.539 1.00 97.25 198 CYS A O 1
ATOM 1544 N N . MET A 1 199 ? -17.046 -9.578 34.981 1.00 96.94 199 MET A N 1
ATOM 1545 C CA . MET A 1 199 ? -16.824 -9.954 33.577 1.00 96.94 199 MET A CA 1
ATOM 1546 C C . MET A 1 199 ? -18.038 -9.663 32.682 1.00 96.94 199 MET A C 1
ATOM 1548 O O . MET A 1 199 ? -17.916 -8.973 31.675 1.00 96.94 199 MET A O 1
ATOM 1552 N N . GLY A 1 200 ? -19.233 -10.115 33.078 1.00 96.88 200 GLY A N 1
ATOM 1553 C CA . GLY A 1 200 ? -20.456 -9.865 32.306 1.00 96.88 200 GLY A CA 1
ATOM 1554 C C . GLY A 1 200 ? -20.808 -8.378 32.182 1.00 96.88 200 GLY A C 1
ATOM 1555 O O . GLY A 1 200 ? -21.269 -7.945 31.126 1.00 96.88 200 GLY A O 1
ATOM 1556 N N . TYR A 1 201 ? -20.520 -7.589 33.222 1.00 98.12 201 TYR A N 1
ATOM 1557 C CA . TYR A 1 201 ? -20.727 -6.143 33.197 1.00 98.12 201 TYR A CA 1
ATOM 1558 C C . TYR A 1 201 ? -19.744 -5.459 32.243 1.00 98.12 201 TYR A C 1
ATOM 1560 O O . TYR A 1 201 ? -20.154 -4.669 31.392 1.00 98.12 201 TYR A O 1
ATOM 1568 N N . CYS A 1 202 ? -18.462 -5.830 32.333 1.00 98.19 202 CYS A N 1
ATOM 1569 C CA . CYS A 1 202 ? -17.422 -5.363 31.427 1.00 98.19 202 CYS A CA 1
ATOM 1570 C C . CYS A 1 202 ? -17.788 -5.648 29.972 1.00 98.19 202 CYS A C 1
ATOM 1572 O O . CYS A 1 202 ? -17.806 -4.734 29.151 1.00 98.19 202 CYS A O 1
ATOM 1574 N N . LEU A 1 203 ? -18.156 -6.895 29.664 1.00 98.00 203 LEU A N 1
ATOM 1575 C CA . LEU A 1 203 ? -18.510 -7.301 28.309 1.00 98.00 203 LEU A CA 1
ATOM 1576 C C . LEU A 1 203 ? -19.687 -6.492 27.766 1.00 98.00 203 LEU A C 1
ATOM 1578 O O . LEU A 1 203 ? -19.599 -5.994 26.649 1.00 98.00 203 LEU A O 1
ATOM 1582 N N . ASN A 1 204 ? -20.759 -6.299 28.538 1.00 98.44 204 ASN A N 1
ATOM 1583 C CA . ASN A 1 204 ? -21.899 -5.509 28.068 1.00 98.44 204 ASN A CA 1
ATOM 1584 C C . ASN A 1 204 ? -21.528 -4.042 27.807 1.00 98.44 204 ASN A C 1
ATOM 1586 O O . ASN A 1 204 ? -21.925 -3.485 26.783 1.00 98.44 204 ASN A O 1
ATOM 1590 N N . VAL A 1 205 ? -20.720 -3.419 28.669 1.00 98.38 205 VAL A N 1
ATOM 1591 C CA . VAL A 1 205 ? -20.268 -2.036 28.452 1.00 98.38 205 VAL A CA 1
ATOM 1592 C C . VAL A 1 205 ? -19.347 -1.940 27.233 1.00 98.38 205 VAL A C 1
ATOM 1594 O O . VAL A 1 205 ? -19.585 -1.126 26.338 1.00 98.38 205 VAL A O 1
ATOM 1597 N N . VAL A 1 206 ? -18.315 -2.783 27.161 1.00 97.94 206 VAL A N 1
ATOM 1598 C CA . VAL A 1 206 ? -17.291 -2.719 26.110 1.00 97.94 206 VAL A CA 1
ATOM 1599 C C . VAL A 1 206 ? -17.859 -3.136 24.750 1.00 97.94 206 VAL A C 1
ATOM 1601 O O . VAL A 1 206 ? -17.602 -2.450 23.764 1.00 97.94 206 VAL A O 1
ATOM 1604 N N . ARG A 1 207 ? -18.700 -4.175 24.665 1.00 97.88 207 ARG A N 1
ATOM 1605 C CA . ARG A 1 207 ? -19.371 -4.566 23.406 1.00 97.88 207 ARG A CA 1
ATOM 1606 C C . ARG A 1 207 ? -20.323 -3.490 22.894 1.00 97.88 207 ARG A C 1
ATOM 1608 O O . ARG A 1 207 ? -20.377 -3.259 21.690 1.00 97.88 207 ARG A O 1
ATOM 1615 N N . GLY A 1 208 ? -21.013 -2.787 23.793 1.00 97.12 208 GLY A N 1
ATOM 1616 C CA . GLY A 1 208 ? -21.828 -1.632 23.426 1.00 97.12 208 GLY A CA 1
ATOM 1617 C C . GLY A 1 208 ? -20.988 -0.469 22.890 1.00 97.12 208 GLY A C 1
ATOM 1618 O O . GLY A 1 208 ? -21.342 0.148 21.889 1.00 97.12 208 GLY A O 1
ATOM 1619 N N . CYS A 1 209 ? -19.838 -0.200 23.509 1.00 96.81 209 CYS A N 1
ATOM 1620 C CA . CYS A 1 209 ? -18.891 0.819 23.051 1.00 96.81 209 CYS A CA 1
ATOM 1621 C C . CYS A 1 209 ? -18.229 0.490 21.704 1.00 96.81 209 CYS A C 1
ATOM 1623 O O . CYS A 1 209 ? -18.034 1.385 20.886 1.00 96.81 209 CYS A O 1
ATOM 1625 N N . LEU A 1 210 ? -17.885 -0.778 21.471 1.00 96.69 210 LEU A N 1
ATOM 1626 C CA . LEU A 1 210 ? -17.164 -1.247 20.283 1.00 96.69 210 LEU A CA 1
ATOM 1627 C C . LEU A 1 210 ? -18.095 -1.857 19.222 1.00 96.69 210 LEU A C 1
ATOM 1629 O O . LEU A 1 210 ? -17.635 -2.559 18.323 1.00 96.69 210 LEU A O 1
ATOM 1633 N N . ALA A 1 211 ? -19.401 -1.592 19.303 1.00 95.81 211 ALA A N 1
ATOM 1634 C CA . ALA A 1 211 ? -20.410 -2.221 18.453 1.00 95.81 211 ALA A CA 1
ATOM 1635 C C . ALA A 1 211 ? -20.135 -2.030 16.954 1.00 95.81 211 ALA A C 1
ATOM 1637 O O . ALA A 1 211 ? -20.154 -3.001 16.204 1.00 95.81 211 ALA A O 1
ATOM 1638 N N . SER A 1 212 ? -19.811 -0.802 16.532 1.00 94.62 212 SER A N 1
ATOM 1639 C CA . SER A 1 212 ? -19.434 -0.499 15.143 1.00 94.62 212 SER A CA 1
ATOM 1640 C C . SER A 1 212 ? -18.117 -1.168 14.740 1.00 94.62 212 SER A C 1
ATOM 1642 O O . SER A 1 212 ? -17.977 -1.619 13.610 1.00 94.62 212 SER A O 1
ATOM 1644 N N . LEU A 1 213 ? -17.156 -1.277 15.664 1.00 95.25 213 LEU A N 1
ATOM 1645 C CA . LEU A 1 213 ? -15.862 -1.926 15.420 1.00 95.25 213 LEU A CA 1
ATOM 1646 C C . LEU A 1 213 ? -15.999 -3.422 15.163 1.00 95.25 213 LEU A C 1
ATOM 1648 O O . LEU A 1 213 ? -15.271 -3.972 14.342 1.00 95.25 213 LEU A O 1
ATOM 1652 N N . ALA A 1 214 ? -16.950 -4.078 15.823 1.00 95.69 214 ALA A N 1
ATOM 1653 C CA . ALA A 1 214 ? -17.215 -5.490 15.593 1.00 95.69 214 ALA A CA 1
ATOM 1654 C C . ALA A 1 214 ? -17.669 -5.780 14.146 1.00 95.69 214 ALA A C 1
ATOM 1656 O O . ALA A 1 214 ? -17.405 -6.870 13.643 1.00 95.69 214 ALA A O 1
ATOM 1657 N N . GLU A 1 215 ? -18.269 -4.810 13.443 1.00 96.00 215 GLU A N 1
ATOM 1658 C CA . GLU A 1 215 ? -18.645 -4.955 12.026 1.00 96.00 215 GLU A CA 1
ATOM 1659 C C . GLU A 1 215 ? -17.416 -5.022 11.091 1.00 96.00 215 GLU A C 1
ATOM 1661 O O . GLU A 1 215 ? -17.499 -5.545 9.979 1.00 96.00 215 GLU A O 1
ATOM 1666 N N . VAL A 1 216 ? -16.243 -4.558 11.545 1.00 97.81 216 VAL A N 1
ATOM 1667 C CA . VAL A 1 216 ? -14.979 -4.648 10.792 1.00 97.81 216 VAL A CA 1
ATOM 1668 C C . VAL A 1 216 ? -14.496 -6.099 10.682 1.00 97.81 216 VAL A C 1
ATOM 1670 O O . VAL A 1 216 ? -13.853 -6.451 9.694 1.00 97.81 216 VAL A O 1
ATOM 1673 N N . ASP A 1 217 ? -14.822 -6.966 11.648 1.00 97.75 217 ASP A N 1
ATOM 1674 C CA . ASP A 1 217 ? -14.260 -8.321 11.772 1.00 97.75 217 ASP A CA 1
ATOM 1675 C C . ASP A 1 217 ? -14.449 -9.174 10.512 1.00 97.75 217 ASP A C 1
ATOM 1677 O O . ASP A 1 217 ? -13.489 -9.761 10.011 1.00 97.75 217 ASP A O 1
ATOM 1681 N N . ALA A 1 218 ? -15.656 -9.206 9.944 1.00 97.62 218 ALA A N 1
ATOM 1682 C CA . ALA A 1 218 ? -15.927 -9.999 8.746 1.00 97.62 218 ALA A CA 1
ATOM 1683 C C . ALA A 1 218 ? -15.066 -9.544 7.553 1.00 97.62 218 ALA A C 1
ATOM 1685 O O . ALA A 1 218 ? -14.483 -10.368 6.841 1.00 97.62 218 ALA A O 1
ATOM 1686 N N . HIS A 1 219 ? -14.935 -8.229 7.369 1.00 98.19 219 HIS A N 1
ATOM 1687 C CA . HIS A 1 219 ? -14.167 -7.627 6.280 1.00 98.19 219 HIS A CA 1
ATOM 1688 C C . HIS A 1 219 ? -12.656 -7.734 6.500 1.00 98.19 219 HIS A C 1
ATOM 1690 O O . HIS A 1 219 ? -11.912 -7.955 5.545 1.00 98.19 219 HIS A O 1
ATOM 1696 N N . TRP A 1 220 ? -12.207 -7.663 7.752 1.00 98.50 220 TRP A N 1
ATOM 1697 C CA . TRP A 1 220 ? -10.822 -7.891 8.148 1.00 98.50 220 TRP A CA 1
ATOM 1698 C C . TRP A 1 220 ? -10.387 -9.345 7.930 1.00 98.50 220 TRP A C 1
ATOM 1700 O O . TRP A 1 220 ? -9.322 -9.612 7.375 1.00 98.50 220 TRP A O 1
ATOM 1710 N N . ARG A 1 221 ? -11.236 -10.316 8.290 1.00 98.19 221 ARG A N 1
ATOM 1711 C CA . ARG A 1 221 ? -10.979 -11.739 8.011 1.00 98.19 221 ARG A CA 1
ATOM 1712 C C . ARG A 1 221 ? -10.820 -12.004 6.522 1.00 98.19 221 ARG A C 1
ATOM 1714 O O . ARG A 1 221 ? -9.991 -12.826 6.132 1.00 98.19 221 ARG A O 1
ATOM 1721 N N . GLU A 1 222 ? -11.651 -11.357 5.710 1.00 97.94 222 GLU A N 1
ATOM 1722 C CA . GLU A 1 222 ? -11.566 -11.427 4.253 1.00 97.94 222 GLU A CA 1
ATOM 1723 C C . GLU A 1 222 ? -10.299 -10.748 3.728 1.00 97.94 222 GLU A C 1
ATOM 1725 O O . GLU A 1 222 ? -9.645 -11.284 2.839 1.00 97.94 222 GLU A O 1
ATOM 1730 N N . PHE A 1 223 ? -9.901 -9.629 4.328 1.00 98.31 223 PHE A N 1
ATOM 1731 C CA . PHE A 1 223 ? -8.666 -8.918 4.010 1.00 98.31 223 PHE A CA 1
ATOM 1732 C C . PHE A 1 223 ? -7.420 -9.767 4.240 1.00 98.31 223 PHE A C 1
ATOM 1734 O O . PHE A 1 223 ? -6.613 -9.927 3.324 1.00 98.31 223 PHE A O 1
ATOM 1741 N N . VAL A 1 224 ? -7.304 -10.417 5.401 1.00 97.81 224 VAL A N 1
ATOM 1742 C CA . VAL A 1 224 ? -6.184 -11.330 5.678 1.00 97.81 224 VAL A CA 1
ATOM 1743 C C . VAL A 1 224 ? -6.144 -12.477 4.656 1.00 97.81 224 VAL A C 1
ATOM 1745 O O . VAL A 1 224 ? -5.085 -12.778 4.110 1.00 97.81 224 VAL A O 1
ATOM 1748 N N . ARG A 1 225 ? -7.297 -13.073 4.311 1.00 95.94 225 ARG A N 1
ATOM 1749 C CA . ARG A 1 225 ? -7.383 -14.135 3.285 1.00 95.94 225 ARG A CA 1
ATOM 1750 C C . ARG A 1 225 ? -7.050 -13.639 1.871 1.00 95.94 225 ARG A C 1
ATOM 1752 O O . ARG A 1 225 ? -6.403 -14.347 1.095 1.00 95.94 225 ARG A O 1
ATOM 1759 N N . SER A 1 226 ? -7.457 -12.420 1.538 1.00 95.44 226 SER A N 1
ATOM 1760 C CA . SER A 1 226 ? -7.186 -11.791 0.243 1.00 95.44 226 SER A CA 1
ATOM 1761 C C . SER A 1 226 ? -5.699 -11.489 0.067 1.00 95.44 226 SER A C 1
ATOM 1763 O O . SER A 1 226 ? -5.152 -11.759 -1.000 1.00 95.44 226 SER A O 1
ATOM 1765 N N . LEU A 1 227 ? -5.019 -11.031 1.124 1.00 95.38 227 LEU A N 1
ATOM 1766 C CA . LEU A 1 227 ? -3.566 -10.832 1.131 1.00 95.38 227 LEU A CA 1
ATOM 1767 C C . LEU A 1 227 ? -2.790 -12.135 0.909 1.00 95.38 227 LEU A C 1
ATOM 1769 O O . LEU A 1 227 ? -1.813 -12.152 0.160 1.00 95.38 227 LEU A O 1
ATOM 1773 N N . GLU A 1 228 ? -3.229 -13.240 1.517 1.00 92.31 228 GLU A N 1
ATOM 1774 C CA . GLU A 1 228 ? -2.633 -14.558 1.272 1.00 92.31 228 GLU A CA 1
ATOM 1775 C C . GLU A 1 228 ? -2.773 -14.971 -0.195 1.00 92.31 228 GLU A C 1
ATOM 1777 O O . GLU A 1 228 ? -1.800 -15.389 -0.823 1.00 92.31 228 GLU A O 1
ATOM 1782 N N . THR A 1 229 ? -3.967 -14.789 -0.761 1.00 91.00 229 THR A N 1
ATOM 1783 C CA . THR A 1 229 ? -4.240 -15.084 -2.171 1.00 91.00 229 THR A CA 1
ATOM 1784 C C . THR A 1 229 ? -3.375 -14.222 -3.089 1.00 91.00 229 THR A C 1
ATOM 1786 O O . THR A 1 229 ? -2.736 -14.741 -4.004 1.00 91.00 229 THR A O 1
ATOM 1789 N N . LEU A 1 230 ? -3.294 -12.918 -2.832 1.00 91.50 230 LEU A N 1
ATOM 1790 C CA . LEU A 1 230 ? -2.487 -11.984 -3.612 1.00 91.50 230 LEU A CA 1
ATOM 1791 C C . LEU A 1 230 ? -0.991 -12.324 -3.555 1.00 91.50 230 LEU A C 1
ATOM 1793 O O . LEU A 1 230 ? -0.316 -12.329 -4.583 1.00 91.50 230 LEU A O 1
ATOM 1797 N N . SER A 1 231 ? -0.493 -12.711 -2.383 1.00 90.44 231 SER A N 1
ATOM 1798 C CA . SER A 1 231 ? 0.896 -13.130 -2.173 1.00 90.44 231 SER A CA 1
ATOM 1799 C C . SER A 1 231 ? 1.321 -14.325 -3.030 1.00 90.44 231 SER A C 1
ATOM 1801 O O . SER A 1 231 ? 2.473 -14.379 -3.473 1.00 90.44 231 SER A O 1
ATOM 1803 N N . THR A 1 232 ? 0.407 -15.258 -3.321 1.00 87.50 232 THR A N 1
ATOM 1804 C CA . THR A 1 232 ? 0.694 -16.363 -4.255 1.00 87.50 232 THR A CA 1
ATOM 1805 C C . THR A 1 232 ? 0.879 -15.877 -5.692 1.00 87.50 232 THR A C 1
ATOM 1807 O O . THR A 1 232 ? 1.682 -16.437 -6.429 1.00 87.50 232 THR A O 1
ATOM 1810 N N . ARG A 1 233 ? 0.191 -14.797 -6.086 1.00 86.25 233 ARG A N 1
ATOM 1811 C CA . ARG A 1 233 ? 0.260 -14.217 -7.439 1.00 86.25 233 ARG A CA 1
ATOM 1812 C C . ARG A 1 233 ? 1.497 -13.355 -7.653 1.00 86.25 233 ARG A C 1
ATOM 1814 O O . ARG A 1 233 ? 1.887 -13.150 -8.797 1.00 86.25 233 ARG A O 1
ATOM 1821 N N . MET A 1 234 ? 2.093 -12.865 -6.567 1.00 86.88 234 MET A N 1
ATOM 1822 C CA . MET A 1 234 ? 3.357 -12.123 -6.572 1.00 86.88 234 MET A CA 1
ATOM 1823 C C . MET A 1 234 ? 4.578 -13.013 -6.845 1.00 86.88 234 MET A C 1
ATOM 1825 O O . MET A 1 234 ? 5.691 -12.505 -6.850 1.00 86.88 234 MET A O 1
ATOM 1829 N N . HIS A 1 235 ? 4.401 -14.327 -7.005 1.00 81.06 235 HIS A N 1
ATOM 1830 C CA . HIS A 1 235 ? 5.483 -15.269 -7.264 1.00 81.06 235 HIS A CA 1
ATOM 1831 C C . HIS A 1 235 ? 5.230 -16.050 -8.557 1.00 81.06 235 HIS A C 1
ATOM 1833 O O . HIS A 1 235 ? 4.106 -16.496 -8.805 1.00 81.06 235 HIS A O 1
ATOM 1839 N N . GLY A 1 236 ? 6.271 -16.235 -9.372 1.00 72.50 236 GLY A N 1
ATOM 1840 C CA . GLY A 1 236 ? 6.230 -17.071 -10.573 1.00 72.50 236 GLY A CA 1
ATOM 1841 C C . GLY A 1 236 ? 7.129 -16.554 -11.696 1.00 72.50 236 GLY A C 1
ATOM 1842 O O . GLY A 1 236 ? 7.827 -15.565 -11.535 1.00 72.50 236 GLY A O 1
ATOM 1843 N N . ALA A 1 237 ? 7.061 -17.188 -12.871 1.00 62.12 237 ALA A N 1
ATOM 1844 C CA . ALA A 1 237 ? 7.939 -16.913 -14.022 1.00 62.12 237 ALA A CA 1
ATOM 1845 C C . ALA A 1 237 ? 7.847 -15.487 -14.625 1.00 62.12 237 ALA A C 1
ATOM 1847 O O . ALA A 1 237 ? 8.554 -15.179 -15.577 1.00 62.12 237 ALA A O 1
ATOM 1848 N N . GLN A 1 238 ? 6.960 -14.633 -14.109 1.00 76.31 238 GLN A N 1
ATOM 1849 C CA . GLN A 1 238 ? 6.813 -13.222 -14.491 1.00 76.31 238 GLN A CA 1
ATOM 1850 C C . GLN A 1 238 ? 6.593 -12.340 -13.252 1.00 76.31 238 GLN A C 1
ATOM 1852 O O . GLN A 1 238 ? 5.810 -11.389 -13.296 1.00 76.31 238 GLN A O 1
ATOM 1857 N N . ASP A 1 239 ? 7.201 -12.698 -12.119 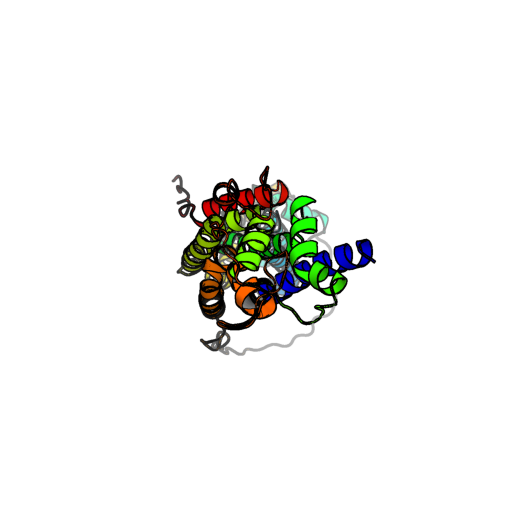1.00 85.06 239 ASP A N 1
ATOM 1858 C CA . ASP A 1 239 ? 7.232 -11.795 -10.975 1.00 85.06 239 ASP A CA 1
ATOM 1859 C C . ASP A 1 239 ? 8.173 -10.606 -11.222 1.00 85.06 239 ASP A C 1
ATOM 1861 O O . ASP A 1 239 ? 8.983 -10.591 -12.153 1.00 85.06 239 ASP A O 1
ATOM 1865 N N . LEU A 1 240 ? 7.985 -9.553 -10.424 1.00 90.38 240 LEU A N 1
ATOM 1866 C CA . LEU A 1 240 ? 8.686 -8.284 -10.601 1.00 90.38 240 LEU A CA 1
ATOM 1867 C C . LEU A 1 240 ? 10.206 -8.454 -10.556 1.00 90.38 240 LEU A C 1
ATOM 1869 O O . LEU A 1 240 ? 10.902 -7.837 -11.354 1.00 90.38 240 LEU A O 1
ATOM 1873 N N . GLU A 1 241 ? 10.709 -9.286 -9.645 1.00 88.12 241 GLU A N 1
ATOM 1874 C CA . GLU A 1 241 ? 12.143 -9.530 -9.501 1.00 88.12 241 GLU A CA 1
ATOM 1875 C C . GLU A 1 241 ? 12.723 -10.127 -10.785 1.00 88.12 241 GLU A C 1
ATOM 1877 O O . GLU A 1 241 ? 13.676 -9.572 -11.330 1.00 88.12 241 GLU A O 1
ATOM 1882 N N . GLN A 1 242 ? 12.107 -11.185 -11.323 1.00 88.38 242 GLN A N 1
ATOM 1883 C CA . GLN A 1 242 ? 12.573 -11.788 -12.569 1.00 88.38 242 GLN A CA 1
ATOM 1884 C C . GLN A 1 242 ? 12.503 -10.802 -13.740 1.00 88.38 242 GLN A C 1
ATOM 1886 O O . GLN A 1 242 ? 13.435 -10.723 -14.534 1.00 88.38 242 GLN A O 1
ATOM 1891 N N . VAL A 1 243 ? 11.419 -10.027 -13.856 1.00 93.56 243 VAL A N 1
ATOM 1892 C CA . VAL A 1 243 ? 11.276 -9.056 -14.952 1.00 93.56 243 VAL A CA 1
ATOM 1893 C C . VAL A 1 243 ? 12.327 -7.954 -14.866 1.00 93.56 243 VAL A C 1
ATOM 1895 O O . VAL A 1 243 ? 12.930 -7.632 -15.886 1.00 93.56 243 VAL A O 1
ATOM 1898 N N . LEU A 1 244 ? 12.583 -7.410 -13.673 1.00 93.44 244 LEU A N 1
ATOM 1899 C CA . LEU A 1 244 ? 13.616 -6.393 -13.464 1.00 93.44 244 LEU A CA 1
ATOM 1900 C C . LEU A 1 244 ? 15.014 -6.930 -13.791 1.00 93.44 244 LEU A C 1
ATOM 1902 O O . LEU A 1 244 ? 15.800 -6.228 -14.428 1.00 93.44 244 LEU A O 1
ATOM 1906 N N . LEU A 1 245 ? 15.302 -8.186 -13.435 1.00 87.38 245 LEU A N 1
ATOM 1907 C CA . LEU A 1 245 ? 16.567 -8.834 -13.777 1.00 87.38 245 LEU A CA 1
ATOM 1908 C C . LEU A 1 245 ? 16.768 -8.982 -15.289 1.00 87.38 245 LEU A C 1
ATOM 1910 O O . LEU A 1 245 ? 17.907 -8.910 -15.724 1.00 87.38 245 LEU A O 1
ATOM 1914 N N . GLU A 1 246 ? 15.713 -9.109 -16.097 1.00 91.25 246 GLU A N 1
ATOM 1915 C CA . GLU A 1 246 ? 15.800 -9.267 -17.562 1.00 91.25 246 GLU A CA 1
ATOM 1916 C C . GLU A 1 246 ? 15.784 -7.938 -18.348 1.00 91.25 246 GLU A C 1
ATOM 1918 O O . GLU A 1 246 ? 15.996 -7.932 -19.566 1.00 91.25 246 GLU A O 1
ATOM 1923 N N . VAL A 1 247 ? 15.570 -6.789 -17.688 1.00 95.81 247 VAL A N 1
ATOM 1924 C CA . VAL A 1 247 ? 15.492 -5.473 -18.364 1.00 95.81 247 VAL A CA 1
ATOM 1925 C C . VAL A 1 247 ? 16.745 -5.181 -19.191 1.00 95.81 247 VAL A C 1
ATOM 1927 O O . VAL A 1 247 ? 16.645 -4.685 -20.316 1.00 95.81 247 VAL A O 1
ATOM 1930 N N . HIS A 1 248 ? 17.921 -5.549 -18.681 1.00 95.25 248 HIS A N 1
ATOM 1931 C CA . HIS A 1 248 ? 19.192 -5.353 -19.374 1.00 95.25 248 HIS A CA 1
ATOM 1932 C C . HIS A 1 248 ? 19.210 -5.994 -20.773 1.00 95.25 248 HIS A C 1
ATOM 1934 O O . HIS A 1 248 ? 19.733 -5.403 -21.721 1.00 95.25 248 HIS A O 1
ATOM 1940 N N . GLY A 1 249 ? 18.614 -7.183 -20.920 1.00 95.50 249 GLY A N 1
ATOM 1941 C CA . GLY A 1 249 ? 18.527 -7.906 -22.185 1.00 95.50 249 GLY A CA 1
ATOM 1942 C C . GLY A 1 249 ? 17.636 -7.173 -23.181 1.00 95.50 249 GLY A C 1
ATOM 1943 O O . GLY A 1 249 ? 18.039 -6.956 -24.322 1.00 95.50 249 GLY A O 1
ATOM 1944 N N . LEU A 1 250 ? 16.473 -6.693 -22.728 1.00 96.12 250 LEU A N 1
ATOM 1945 C CA . LEU A 1 250 ? 15.551 -5.907 -23.555 1.00 96.12 250 LEU A CA 1
ATOM 1946 C C . LEU A 1 250 ? 16.194 -4.613 -24.066 1.00 96.12 250 LEU A C 1
ATOM 1948 O O . LEU A 1 250 ? 16.056 -4.288 -25.247 1.00 96.12 250 LEU A O 1
ATOM 1952 N N . VAL A 1 251 ? 16.915 -3.893 -23.201 1.00 97.56 251 VAL A N 1
ATOM 1953 C CA . VAL A 1 251 ? 17.619 -2.658 -23.579 1.00 97.56 251 VAL A CA 1
ATOM 1954 C C . VAL A 1 251 ? 18.750 -2.961 -24.565 1.00 97.56 251 VAL A C 1
ATOM 1956 O O . VAL A 1 251 ? 18.843 -2.315 -25.610 1.00 97.56 251 VAL A O 1
ATOM 1959 N N . ARG A 1 252 ? 19.572 -3.985 -24.299 1.00 96.81 252 ARG A N 1
ATOM 1960 C CA . ARG A 1 252 ? 20.644 -4.423 -25.211 1.00 96.81 252 ARG A CA 1
ATOM 1961 C C . ARG A 1 252 ? 20.100 -4.787 -26.592 1.00 96.81 252 ARG A C 1
ATOM 1963 O O . ARG A 1 252 ? 20.671 -4.375 -27.604 1.00 96.81 252 ARG A O 1
ATOM 1970 N N . ASP A 1 253 ? 19.013 -5.551 -26.639 1.00 97.50 253 ASP A N 1
ATOM 1971 C CA . ASP A 1 253 ? 18.422 -6.046 -27.882 1.00 97.50 253 ASP A CA 1
ATOM 1972 C C . ASP A 1 253 ? 17.743 -4.923 -28.678 1.00 97.50 253 ASP A C 1
ATOM 1974 O O . ASP A 1 253 ? 17.773 -4.942 -29.912 1.00 97.50 253 ASP A O 1
ATOM 1978 N N . ALA A 1 254 ? 17.191 -3.918 -27.989 1.00 97.81 254 ALA A N 1
ATOM 1979 C CA . ALA A 1 254 ? 16.685 -2.694 -28.600 1.00 97.81 254 ALA A CA 1
ATOM 1980 C C . ALA A 1 254 ? 17.811 -1.902 -29.281 1.00 97.81 254 ALA A C 1
ATOM 1982 O O . ALA A 1 254 ? 17.696 -1.570 -30.462 1.00 97.81 254 ALA A O 1
ATOM 1983 N N . VAL A 1 255 ? 18.931 -1.667 -28.588 1.00 97.62 255 VAL A N 1
ATOM 1984 C CA . VAL A 1 255 ? 20.107 -1.001 -29.180 1.00 97.62 255 VAL A CA 1
ATOM 1985 C C . VAL A 1 255 ? 20.641 -1.801 -30.374 1.00 97.62 255 VAL A C 1
ATOM 1987 O O . VAL A 1 255 ? 20.884 -1.237 -31.441 1.00 97.62 255 VAL A O 1
ATOM 1990 N N . ALA A 1 256 ? 20.723 -3.128 -30.249 1.00 97.00 256 ALA A N 1
ATOM 1991 C CA . ALA A 1 256 ? 21.144 -4.001 -31.343 1.00 97.00 256 ALA A CA 1
ATOM 1992 C C . ALA A 1 256 ? 20.179 -3.936 -32.543 1.00 97.00 256 ALA A C 1
ATOM 1994 O O . ALA A 1 256 ? 20.602 -4.043 -33.695 1.00 97.00 256 ALA A O 1
ATOM 1995 N N . HIS A 1 257 ? 18.875 -3.766 -32.298 1.00 97.31 257 HIS A N 1
ATOM 1996 C CA . HIS A 1 257 ? 17.882 -3.575 -33.353 1.00 97.31 257 HIS A CA 1
ATOM 1997 C C . HIS A 1 257 ? 18.107 -2.264 -34.114 1.00 97.31 257 HIS A C 1
ATOM 1999 O O . HIS A 1 257 ? 18.069 -2.281 -35.345 1.00 97.31 257 HIS A O 1
ATOM 2005 N N . ALA A 1 258 ? 18.396 -1.162 -33.418 1.00 97.06 258 ALA A N 1
ATOM 2006 C CA . ALA A 1 258 ? 18.736 0.105 -34.062 1.00 97.06 258 ALA A CA 1
ATOM 2007 C C . ALA A 1 258 ? 20.007 -0.031 -34.918 1.00 97.06 258 ALA A C 1
ATOM 2009 O O . ALA A 1 258 ? 20.002 0.332 -36.093 1.00 97.06 258 ALA A O 1
ATOM 2010 N N . GLN A 1 259 ? 21.056 -0.658 -34.375 1.00 95.56 259 GLN A N 1
ATOM 2011 C CA . GLN A 1 259 ? 22.319 -0.882 -35.084 1.00 95.56 259 GLN A CA 1
ATOM 2012 C C . GLN A 1 259 ? 22.140 -1.724 -36.360 1.00 95.56 259 GLN A C 1
ATOM 2014 O O . GLN A 1 259 ? 22.662 -1.371 -37.415 1.00 95.56 259 GLN A O 1
ATOM 2019 N N . ARG A 1 260 ? 21.350 -2.808 -36.312 1.00 96.69 260 ARG A N 1
ATOM 2020 C CA . ARG A 1 260 ? 21.051 -3.630 -37.505 1.00 96.69 260 ARG A CA 1
ATOM 2021 C C . ARG A 1 260 ? 20.311 -2.860 -38.601 1.00 96.69 260 ARG A C 1
ATOM 2023 O O . ARG A 1 260 ? 20.420 -3.214 -39.770 1.00 96.69 260 ARG A O 1
ATOM 2030 N N . ASN A 1 261 ? 19.565 -1.821 -38.232 1.00 96.19 261 ASN A N 1
ATOM 2031 C CA . ASN A 1 261 ? 18.805 -0.982 -39.154 1.00 96.19 261 ASN A CA 1
ATOM 2032 C C . ASN A 1 261 ? 19.513 0.342 -39.486 1.00 96.19 261 ASN A C 1
ATOM 2034 O O . ASN A 1 261 ? 18.878 1.239 -40.046 1.00 96.19 261 ASN A O 1
ATOM 2038 N N . ALA A 1 262 ? 20.809 0.472 -39.178 1.00 95.75 262 ALA A N 1
ATOM 2039 C CA . ALA A 1 262 ? 21.554 1.721 -39.307 1.00 95.75 262 ALA A CA 1
ATOM 2040 C C . ALA A 1 262 ? 21.435 2.400 -40.690 1.00 95.75 262 ALA A C 1
ATOM 2042 O O . ALA A 1 262 ? 21.067 3.575 -40.715 1.00 95.75 262 ALA A O 1
ATOM 2043 N N . PRO A 1 263 ? 21.602 1.712 -41.843 1.00 95.31 263 PRO A N 1
ATOM 2044 C CA . PRO A 1 263 ? 21.505 2.374 -43.151 1.00 95.31 263 PRO A CA 1
ATOM 2045 C C . PRO A 1 263 ? 20.132 3.011 -43.403 1.00 95.31 263 PRO A C 1
ATOM 2047 O O . PRO A 1 263 ? 20.025 4.113 -43.941 1.00 95.31 263 PRO A O 1
ATOM 2050 N N . ARG A 1 264 ? 19.063 2.329 -42.969 1.00 96.06 264 ARG A N 1
ATOM 2051 C CA . ARG A 1 264 ? 17.689 2.830 -43.076 1.00 96.06 264 ARG A CA 1
ATOM 2052 C C . ARG A 1 264 ? 17.479 4.036 -42.163 1.00 96.06 264 ARG A C 1
ATOM 2054 O O . ARG A 1 264 ? 16.907 5.030 -42.600 1.00 96.06 264 ARG A O 1
ATOM 2061 N N . LEU A 1 265 ? 17.934 3.934 -40.913 1.00 96.25 265 LEU A N 1
ATOM 2062 C CA . LEU A 1 265 ? 17.780 4.989 -39.912 1.00 96.25 265 LEU A CA 1
ATOM 2063 C C . LEU A 1 265 ? 18.560 6.247 -40.292 1.00 96.25 265 LEU A C 1
ATOM 2065 O O . LEU A 1 265 ? 18.003 7.334 -40.200 1.00 96.25 265 LEU A O 1
ATOM 2069 N N . SER A 1 266 ? 19.787 6.112 -40.796 1.00 95.06 266 SER A N 1
ATOM 2070 C CA . SER A 1 266 ? 20.576 7.235 -41.317 1.00 95.06 266 SER A CA 1
ATOM 2071 C C . SER A 1 266 ? 19.840 7.989 -42.426 1.00 95.06 266 SER A C 1
ATOM 2073 O O . SER A 1 266 ? 19.627 9.197 -42.327 1.00 95.06 266 SER A O 1
ATOM 2075 N N . ALA A 1 267 ? 19.349 7.275 -43.446 1.00 95.31 267 ALA A N 1
ATOM 2076 C CA . ALA A 1 267 ? 18.621 7.894 -44.553 1.00 95.31 267 ALA A CA 1
ATOM 2077 C C . ALA A 1 267 ? 17.328 8.596 -44.097 1.00 95.31 267 ALA A C 1
ATOM 2079 O O . ALA A 1 267 ? 16.969 9.652 -44.620 1.00 95.31 267 ALA A O 1
ATOM 2080 N N . GLN A 1 268 ? 16.618 8.018 -43.125 1.00 95.88 268 GLN A N 1
ATOM 2081 C CA . GLN A 1 268 ? 15.401 8.604 -42.565 1.00 95.88 268 GLN A CA 1
ATOM 2082 C C . GLN A 1 268 ? 15.694 9.839 -41.711 1.00 95.88 268 GLN A C 1
ATOM 2084 O O . GLN A 1 268 ? 15.026 10.857 -41.877 1.00 95.88 268 GLN A O 1
ATOM 2089 N N . VAL A 1 269 ? 16.707 9.783 -40.847 1.00 95.25 269 VAL A N 1
ATOM 2090 C CA . VAL A 1 269 ? 17.104 10.921 -40.014 1.00 95.25 269 VAL A CA 1
ATOM 2091 C C . VAL A 1 269 ? 17.607 12.069 -40.882 1.00 95.25 269 VAL A C 1
ATOM 2093 O O . VAL A 1 269 ? 17.147 13.186 -40.691 1.00 95.25 269 VAL A O 1
ATOM 2096 N N . ARG A 1 270 ? 18.446 11.817 -41.895 1.00 93.62 270 ARG A N 1
ATOM 2097 C CA . ARG A 1 270 ? 18.889 12.867 -42.834 1.00 93.62 270 ARG A CA 1
ATOM 2098 C C . ARG A 1 270 ? 17.730 13.509 -43.594 1.00 93.62 270 ARG A C 1
ATOM 2100 O O . ARG A 1 270 ? 17.750 14.701 -43.875 1.00 93.62 270 ARG A O 1
ATOM 2107 N N . ARG A 1 271 ? 16.683 12.737 -43.902 1.00 94.62 271 ARG A N 1
ATOM 2108 C CA . ARG A 1 271 ? 15.467 13.266 -44.535 1.00 94.62 271 ARG A CA 1
ATOM 2109 C C . ARG A 1 271 ? 14.692 14.207 -43.610 1.00 94.62 271 ARG A C 1
ATOM 2111 O O . ARG A 1 271 ? 14.145 15.189 -44.095 1.00 94.62 271 ARG A O 1
ATOM 2118 N N . VAL A 1 272 ? 14.607 13.888 -42.319 1.00 95.38 272 VAL A N 1
ATOM 2119 C CA . VAL A 1 272 ? 13.810 14.654 -41.344 1.00 95.38 272 VAL A CA 1
ATOM 2120 C C . VAL A 1 272 ? 14.599 15.834 -40.771 1.00 95.38 272 VAL A C 1
ATOM 2122 O O . VAL A 1 272 ? 14.075 16.938 -40.679 1.00 95.38 272 VAL A O 1
ATOM 2125 N N . CYS A 1 273 ? 15.865 15.611 -40.423 1.00 93.19 273 CYS A N 1
ATOM 2126 C CA . CYS A 1 273 ? 16.733 16.567 -39.735 1.00 93.19 273 CYS A CA 1
ATOM 2127 C C . CYS A 1 273 ? 17.714 17.307 -40.656 1.00 93.19 273 CYS A C 1
ATOM 2129 O O . CYS A 1 273 ? 18.395 18.225 -40.199 1.00 93.19 273 CYS A O 1
ATOM 2131 N N . GLY A 1 274 ? 17.787 16.939 -41.938 1.00 89.62 274 GLY A N 1
ATOM 2132 C CA . GLY A 1 274 ? 18.774 17.459 -42.884 1.00 89.62 274 GLY A CA 1
ATOM 2133 C C . GLY A 1 274 ? 20.142 16.788 -42.745 1.00 89.62 274 GLY A C 1
ATOM 2134 O O . GLY A 1 274 ? 20.318 15.839 -41.982 1.00 89.62 274 GLY A O 1
ATOM 2135 N N . ASP A 1 275 ? 21.130 17.275 -43.494 1.00 82.94 275 ASP A N 1
ATOM 2136 C CA . ASP A 1 275 ? 22.503 16.795 -43.349 1.00 82.94 275 ASP A CA 1
ATOM 2137 C C . ASP A 1 275 ? 23.179 17.397 -42.102 1.00 82.94 275 ASP A C 1
ATOM 2139 O O . ASP A 1 275 ? 23.020 18.588 -41.814 1.00 82.94 275 ASP A O 1
ATOM 2143 N N . PRO A 1 276 ? 23.965 16.601 -41.359 1.00 72.31 276 PRO A N 1
ATOM 2144 C CA . PRO A 1 276 ? 24.635 17.070 -40.157 1.00 72.31 276 PRO A CA 1
ATOM 2145 C C . PRO A 1 276 ? 25.668 18.153 -40.483 1.00 72.31 276 PRO A C 1
ATOM 2147 O O . PRO A 1 276 ? 26.570 17.970 -41.304 1.00 72.31 276 PRO A O 1
ATOM 2150 N N . VAL A 1 277 ? 25.546 19.300 -39.812 1.00 64.88 277 VAL A N 1
ATOM 2151 C CA . VAL A 1 277 ? 26.463 20.433 -39.975 1.00 64.88 277 VAL A CA 1
ATOM 2152 C C . VAL A 1 277 ? 27.807 20.093 -39.328 1.00 64.88 277 VAL A C 1
ATOM 2154 O O . VAL A 1 277 ? 27.888 19.835 -38.129 1.00 64.88 277 VAL A O 1
ATOM 2157 N N . ARG A 1 278 ? 28.881 20.109 -40.124 1.00 55.22 278 ARG A N 1
ATOM 2158 C CA . ARG A 1 278 ? 30.253 19.824 -39.680 1.00 55.22 278 ARG A CA 1
ATOM 2159 C C . ARG A 1 278 ? 30.730 20.910 -38.705 1.00 55.22 278 ARG A C 1
ATOM 2161 O O . ARG A 1 278 ? 31.001 22.032 -39.127 1.00 55.22 278 ARG A O 1
ATOM 2168 N N . GLN A 1 279 ? 30.873 20.589 -37.420 1.00 53.53 279 GLN A N 1
ATOM 2169 C CA . GLN A 1 279 ? 31.648 21.421 -36.493 1.00 53.53 279 GLN A CA 1
ATOM 2170 C C . GLN A 1 279 ? 33.127 21.017 -36.591 1.00 53.53 279 GLN A C 1
ATOM 2172 O O . GLN A 1 279 ? 33.453 19.831 -36.527 1.00 53.53 279 GLN A O 1
ATOM 2177 N N . GLN A 1 280 ? 34.021 21.987 -36.819 1.00 40.22 280 GLN A N 1
ATOM 2178 C CA . GLN A 1 280 ? 35.467 21.737 -36.839 1.00 40.22 280 GLN A CA 1
ATOM 2179 C C . GLN A 1 280 ? 35.929 21.260 -35.447 1.00 40.22 280 GLN A C 1
ATOM 2181 O O . GLN A 1 280 ? 35.486 21.833 -34.451 1.00 40.22 280 GLN A O 1
ATOM 2186 N N . PRO A 1 281 ? 36.799 20.239 -35.339 1.00 43.84 281 PRO A N 1
ATOM 2187 C CA . PRO A 1 281 ? 37.262 19.766 -34.040 1.00 43.84 281 PRO A CA 1
ATOM 2188 C C . PRO A 1 281 ? 38.271 20.747 -33.428 1.00 43.84 281 PRO A C 1
ATOM 2190 O O . PRO A 1 281 ? 39.313 21.014 -34.030 1.00 43.84 281 PRO A O 1
ATOM 2193 N N . GLU A 1 282 ? 38.015 21.221 -32.207 1.00 39.22 282 GLU A N 1
ATOM 2194 C CA . GLU A 1 282 ? 39.082 21.724 -31.337 1.00 39.22 282 GLU A CA 1
ATOM 2195 C C . GLU A 1 282 ? 39.974 20.546 -30.929 1.00 39.22 282 GLU A C 1
ATOM 2197 O O . GLU A 1 282 ? 39.504 19.517 -30.436 1.00 39.22 282 GLU A O 1
ATOM 2202 N N . GLN A 1 283 ? 41.273 20.674 -31.195 1.00 37.06 283 GLN A N 1
ATOM 2203 C CA . GLN A 1 283 ? 42.251 19.635 -30.908 1.00 37.06 283 GLN A CA 1
ATOM 2204 C C . GLN A 1 283 ? 42.482 19.510 -29.402 1.00 37.06 283 GLN A C 1
ATOM 2206 O O . GLN A 1 283 ? 43.004 20.427 -28.773 1.00 37.06 283 GLN A O 1
ATOM 2211 N N . VAL A 1 284 ? 42.182 18.338 -28.840 1.00 35.84 284 VAL A N 1
ATOM 2212 C CA . VAL A 1 284 ? 42.703 17.937 -27.531 1.00 35.84 284 VAL A CA 1
ATOM 2213 C C . VAL A 1 284 ? 43.403 16.592 -27.690 1.00 35.84 284 VAL A C 1
ATOM 2215 O O . VAL A 1 284 ? 42.836 15.622 -28.189 1.00 35.84 284 VAL A O 1
ATOM 2218 N N . SER A 1 285 ? 44.687 16.595 -27.337 1.00 32.84 285 SER A N 1
ATOM 2219 C CA . SER A 1 285 ? 45.659 15.526 -27.552 1.00 32.84 285 SER A CA 1
ATOM 2220 C C . SER A 1 285 ? 45.230 14.193 -26.930 1.00 32.84 285 SER A C 1
ATOM 2222 O O . SER A 1 285 ? 44.819 14.133 -25.771 1.00 32.84 285 SER A O 1
ATOM 2224 N N . SER A 1 286 ? 45.352 13.118 -27.711 1.00 35.88 286 SER A N 1
ATOM 2225 C CA . SER A 1 286 ? 45.034 11.745 -27.322 1.00 35.88 286 SER A CA 1
ATOM 2226 C C . SER A 1 286 ? 46.264 11.065 -26.714 1.00 35.88 286 SER A C 1
ATOM 2228 O O . SER A 1 286 ? 47.297 10.930 -27.371 1.00 35.88 286 SER A O 1
ATOM 2230 N N . GLY A 1 287 ? 46.150 10.615 -25.463 1.00 31.30 287 GLY A N 1
ATOM 2231 C CA . GLY A 1 287 ? 47.083 9.669 -24.855 1.00 31.30 287 GLY A CA 1
ATOM 2232 C C . GLY A 1 287 ? 46.660 8.235 -25.170 1.00 31.30 287 GLY A C 1
ATOM 2233 O O . GLY A 1 287 ? 45.621 7.776 -24.700 1.00 31.30 287 GLY A O 1
ATOM 2234 N N . GLN A 1 288 ? 47.463 7.532 -25.967 1.00 37.16 288 GLN A N 1
ATOM 2235 C CA . GLN A 1 288 ? 47.337 6.095 -26.216 1.00 37.16 288 GLN A CA 1
ATOM 2236 C C . GLN A 1 288 ? 47.767 5.282 -24.992 1.00 37.16 288 GLN A C 1
ATOM 2238 O O . GLN A 1 288 ? 48.861 5.503 -24.484 1.00 37.16 288 GLN A O 1
ATOM 2243 N N . HIS A 1 289 ? 47.012 4.238 -24.645 1.00 33.19 289 HIS A N 1
ATOM 2244 C CA . HIS A 1 289 ? 47.572 2.966 -24.176 1.00 33.19 289 HIS A CA 1
ATOM 2245 C C . HIS A 1 289 ? 46.654 1.808 -24.576 1.00 33.19 289 HIS A C 1
ATOM 2247 O O . HIS A 1 289 ? 45.431 1.893 -24.468 1.00 33.19 289 HIS A O 1
ATOM 2253 N N . GLY A 1 290 ? 47.268 0.754 -25.117 1.00 31.88 290 GLY A N 1
ATOM 2254 C CA . GLY A 1 290 ? 46.591 -0.395 -25.704 1.00 31.88 290 GLY A CA 1
ATOM 2255 C C . GLY A 1 290 ? 46.690 -1.684 -24.886 1.00 31.88 290 GLY A C 1
ATOM 2256 O O . GLY A 1 290 ? 47.278 -1.728 -23.813 1.00 31.88 290 GLY A O 1
ATOM 2257 N N . SER A 1 291 ? 46.172 -2.732 -25.536 1.00 33.06 291 SER A N 1
ATOM 2258 C CA . SER A 1 291 ? 46.345 -4.175 -25.310 1.00 33.06 291 SER A CA 1
ATOM 2259 C C . SER A 1 291 ? 45.489 -4.889 -24.250 1.00 33.06 291 SER A C 1
ATOM 2261 O O . SER A 1 291 ? 45.748 -4.839 -23.056 1.00 33.06 291 SER A O 1
ATOM 2263 N N . ALA A 1 292 ? 44.534 -5.656 -24.794 1.00 41.59 292 ALA A N 1
ATOM 2264 C CA . ALA A 1 292 ? 44.166 -7.050 -24.511 1.00 41.59 292 ALA A CA 1
ATOM 2265 C C . ALA A 1 292 ? 44.186 -7.594 -23.066 1.00 41.59 292 ALA A C 1
ATOM 2267 O O . ALA A 1 292 ? 45.235 -7.856 -22.489 1.00 41.59 292 ALA A O 1
ATOM 2268 N N . GLY A 1 293 ? 42.990 -7.982 -22.613 1.00 29.53 293 GLY A N 1
ATOM 2269 C CA . GLY A 1 293 ? 42.752 -9.018 -21.609 1.00 29.53 293 GLY A CA 1
ATOM 2270 C C . GLY A 1 293 ? 41.376 -9.640 -21.859 1.00 29.53 293 GLY A C 1
ATOM 2271 O O . GLY A 1 293 ? 40.352 -9.021 -21.582 1.00 29.53 293 GLY A O 1
ATOM 2272 N N . ARG A 1 294 ? 41.340 -10.831 -22.470 1.00 47.66 294 ARG A N 1
ATOM 2273 C CA . ARG A 1 294 ? 40.148 -11.690 -22.501 1.00 47.66 294 ARG A CA 1
ATOM 2274 C C . ARG A 1 294 ? 40.049 -12.349 -21.130 1.00 47.66 294 ARG A C 1
ATOM 2276 O O . ARG A 1 294 ? 40.595 -13.429 -20.950 1.00 47.66 294 ARG A O 1
ATOM 2283 N N . ASP A 1 295 ? 39.330 -11.718 -20.213 1.00 31.69 295 ASP A N 1
ATOM 2284 C CA . ASP A 1 295 ? 38.927 -12.361 -18.968 1.00 31.69 295 ASP A CA 1
ATOM 2285 C C . ASP A 1 295 ? 37.425 -12.623 -19.012 1.00 31.69 295 ASP A C 1
ATOM 2287 O O . ASP A 1 295 ? 36.587 -11.729 -18.890 1.00 31.69 295 ASP A O 1
ATOM 2291 N N . SER A 1 296 ? 37.076 -13.888 -19.229 1.00 41.78 296 SER A N 1
ATOM 2292 C CA . SER A 1 296 ? 35.751 -14.415 -18.936 1.00 41.78 296 SER A CA 1
ATOM 2293 C C . SER A 1 296 ? 35.550 -14.376 -17.423 1.00 41.78 296 SER A C 1
ATOM 2295 O O . SER A 1 296 ? 35.995 -15.279 -16.713 1.00 41.78 296 SER A O 1
ATOM 2297 N N . ILE A 1 297 ? 34.903 -13.324 -16.922 1.00 44.12 297 ILE A N 1
ATOM 2298 C CA . ILE A 1 297 ? 34.485 -13.264 -15.522 1.00 44.12 297 ILE A CA 1
ATOM 2299 C C . ILE A 1 297 ? 33.136 -13.982 -15.404 1.00 44.12 297 ILE A C 1
ATOM 2301 O O . ILE A 1 297 ? 32.177 -13.586 -16.074 1.00 44.12 297 ILE A O 1
ATOM 2305 N N . PRO A 1 298 ? 33.008 -15.008 -14.545 1.00 40.50 298 PRO A N 1
ATOM 2306 C CA . PRO A 1 298 ? 31.702 -15.501 -14.164 1.00 40.50 298 PRO A CA 1
ATOM 2307 C C . PRO A 1 298 ? 31.042 -14.404 -13.328 1.00 40.50 298 PRO A C 1
ATOM 2309 O O . PRO A 1 298 ? 31.465 -14.137 -12.201 1.00 40.50 298 PRO A O 1
ATOM 2312 N N . LEU A 1 299 ? 30.018 -13.751 -13.883 1.00 41.94 299 LEU A N 1
ATOM 2313 C CA . LEU A 1 299 ? 29.064 -12.950 -13.120 1.00 41.94 299 LEU A CA 1
ATOM 2314 C C . LEU A 1 299 ? 28.409 -13.885 -12.097 1.00 41.94 299 LEU A C 1
ATOM 2316 O O . LEU A 1 299 ? 27.376 -14.498 -12.353 1.00 41.94 299 LEU A O 1
ATOM 2320 N N . LYS A 1 300 ? 29.047 -14.042 -10.933 1.00 36.69 300 LYS A N 1
ATOM 2321 C CA . LYS A 1 300 ? 28.377 -14.542 -9.740 1.00 36.69 300 LYS A CA 1
ATOM 2322 C C . LYS A 1 300 ? 27.284 -13.526 -9.451 1.00 36.69 300 LYS A C 1
ATOM 2324 O O . LYS A 1 300 ? 27.561 -12.457 -8.911 1.00 36.69 300 LYS A O 1
ATOM 2329 N N . GLY A 1 301 ? 26.055 -13.867 -9.841 1.00 39.31 301 GLY A N 1
ATOM 2330 C CA . GLY A 1 301 ? 24.869 -13.264 -9.256 1.00 39.31 301 GLY A CA 1
ATOM 2331 C C . GLY A 1 301 ? 25.073 -13.240 -7.748 1.00 39.31 301 GLY A C 1
ATOM 2332 O O . GLY A 1 301 ? 25.617 -14.201 -7.191 1.00 39.31 301 GLY A O 1
ATOM 2333 N N . ALA A 1 302 ? 24.745 -12.111 -7.120 1.00 38.75 302 ALA A N 1
ATOM 2334 C CA . ALA A 1 302 ? 24.832 -11.969 -5.678 1.00 38.75 302 ALA A CA 1
ATOM 2335 C C . ALA A 1 302 ? 24.290 -13.255 -5.045 1.00 38.75 302 ALA A C 1
ATOM 2337 O O . ALA A 1 302 ? 23.152 -13.644 -5.313 1.00 38.75 302 ALA A O 1
ATOM 2338 N N . VAL A 1 303 ? 25.135 -13.964 -4.293 1.00 39.78 303 VAL A N 1
ATOM 2339 C CA . VAL A 1 303 ? 24.715 -15.147 -3.545 1.00 39.78 303 VAL A CA 1
ATOM 2340 C C . VAL A 1 303 ? 23.739 -14.625 -2.498 1.00 39.78 303 VAL A C 1
ATOM 2342 O O . VAL A 1 303 ? 24.141 -14.186 -1.424 1.00 39.78 303 VAL A O 1
ATOM 2345 N N . ARG A 1 304 ? 22.453 -14.563 -2.854 1.00 48.84 304 ARG A N 1
ATOM 2346 C CA . ARG A 1 304 ? 21.391 -14.229 -1.916 1.00 48.84 304 ARG A CA 1
ATOM 2347 C C . ARG A 1 304 ? 21.272 -15.428 -0.993 1.00 48.84 304 ARG A C 1
ATOM 2349 O O . ARG A 1 304 ? 21.010 -16.541 -1.449 1.00 48.84 304 ARG A O 1
ATOM 2356 N N . ASN A 1 305 ? 21.476 -15.198 0.300 1.00 39.59 305 ASN A N 1
ATOM 2357 C CA . ASN A 1 305 ? 21.061 -16.149 1.319 1.00 39.59 305 ASN A CA 1
ATOM 2358 C C . ASN A 1 305 ? 19.592 -16.486 1.048 1.00 39.59 305 ASN A C 1
ATOM 2360 O O . ASN A 1 305 ? 18.754 -15.585 0.987 1.00 39.59 305 ASN A O 1
ATOM 2364 N N . ALA A 1 306 ? 19.292 -17.767 0.833 1.00 44.97 306 ALA A N 1
ATOM 2365 C CA . ALA A 1 306 ? 17.951 -18.220 0.473 1.00 44.97 306 ALA A CA 1
ATOM 2366 C C . ALA A 1 306 ? 16.891 -17.780 1.502 1.00 44.97 306 ALA A C 1
ATOM 2368 O O . ALA A 1 306 ? 15.734 -17.604 1.129 1.00 44.97 306 ALA A O 1
ATOM 2369 N N . ASP A 1 307 ? 17.302 -17.527 2.751 1.00 47.09 307 ASP A N 1
ATOM 2370 C CA . ASP A 1 307 ? 16.470 -17.026 3.849 1.00 47.09 307 ASP A CA 1
ATOM 2371 C C . ASP A 1 307 ? 15.988 -15.573 3.689 1.00 47.09 307 ASP A C 1
ATOM 2373 O O . ASP A 1 307 ? 14.928 -15.240 4.211 1.00 47.09 307 ASP A O 1
ATOM 2377 N N . ASP A 1 308 ? 16.668 -14.725 2.909 1.00 57.25 308 ASP A N 1
ATOM 2378 C CA . ASP A 1 308 ? 16.419 -13.269 2.865 1.00 57.25 308 ASP A CA 1
ATOM 2379 C C . ASP A 1 308 ? 15.629 -12.792 1.631 1.00 57.25 308 ASP A C 1
ATOM 2381 O O . ASP A 1 308 ? 15.581 -11.605 1.293 1.00 57.25 308 ASP A O 1
ATOM 2385 N N . THR A 1 309 ? 15.001 -13.722 0.912 1.00 68.44 309 THR A N 1
ATOM 2386 C CA . THR A 1 309 ? 14.208 -13.385 -0.276 1.00 68.44 309 THR A CA 1
ATOM 2387 C C . THR A 1 309 ? 12.898 -12.687 0.107 1.00 68.44 309 THR A C 1
ATOM 2389 O O . THR A 1 309 ? 12.266 -13.008 1.119 1.00 68.44 309 THR A O 1
ATOM 2392 N N . LEU A 1 310 ? 12.423 -11.773 -0.751 1.00 73.06 310 LEU A N 1
ATOM 2393 C CA . LEU A 1 310 ? 11.116 -11.106 -0.612 1.00 73.06 310 LEU A CA 1
ATOM 2394 C C . LEU A 1 310 ? 9.975 -12.116 -0.398 1.00 73.06 310 LEU A C 1
ATOM 2396 O O . LEU A 1 310 ? 9.004 -11.850 0.307 1.00 73.06 310 LEU A O 1
ATOM 2400 N N . SER A 1 311 ? 10.103 -13.293 -1.013 1.00 79.94 311 SER A N 1
ATOM 2401 C CA . SER A 1 311 ? 9.158 -14.400 -0.887 1.00 79.94 311 SER A CA 1
ATOM 2402 C C . SER A 1 311 ? 9.090 -14.949 0.541 1.00 79.94 311 SER A C 1
ATOM 2404 O O . SER A 1 311 ? 7.991 -15.117 1.073 1.00 79.94 311 SER A O 1
ATOM 2406 N N . ASN A 1 312 ? 10.234 -15.179 1.192 1.00 81.81 312 ASN A N 1
ATOM 2407 C CA . ASN A 1 312 ? 10.277 -15.713 2.555 1.00 81.81 312 ASN A CA 1
ATOM 2408 C C . ASN A 1 312 ? 9.759 -14.705 3.579 1.00 81.81 312 ASN A C 1
ATOM 2410 O O . ASN A 1 312 ? 8.859 -15.042 4.348 1.00 81.81 312 ASN A O 1
ATOM 2414 N N . ARG A 1 313 ? 10.222 -13.450 3.508 1.00 84.12 313 ARG A N 1
ATOM 2415 C CA . ARG A 1 313 ? 9.733 -12.363 4.376 1.00 84.12 313 ARG A CA 1
ATOM 2416 C C . ARG A 1 313 ? 8.216 -12.187 4.258 1.00 84.12 313 ARG A C 1
ATOM 2418 O O . ARG A 1 313 ? 7.513 -12.092 5.261 1.00 84.12 313 ARG A O 1
ATOM 2425 N N . ARG A 1 314 ? 7.678 -12.242 3.032 1.00 89.31 314 ARG A N 1
ATOM 2426 C CA . ARG A 1 314 ? 6.228 -12.180 2.784 1.00 89.31 314 ARG A CA 1
ATOM 2427 C C . ARG A 1 314 ? 5.475 -13.368 3.391 1.00 89.31 314 ARG A C 1
ATOM 2429 O O . ARG A 1 314 ? 4.397 -13.177 3.951 1.00 89.31 314 ARG A O 1
ATOM 2436 N N . LYS A 1 315 ? 6.008 -14.591 3.290 1.00 90.25 315 LYS A N 1
ATOM 2437 C CA . LYS A 1 315 ? 5.401 -15.790 3.901 1.00 90.25 315 LYS A CA 1
ATOM 2438 C C . LYS A 1 315 ? 5.389 -15.707 5.428 1.00 90.25 315 LYS A C 1
ATOM 2440 O O . LYS A 1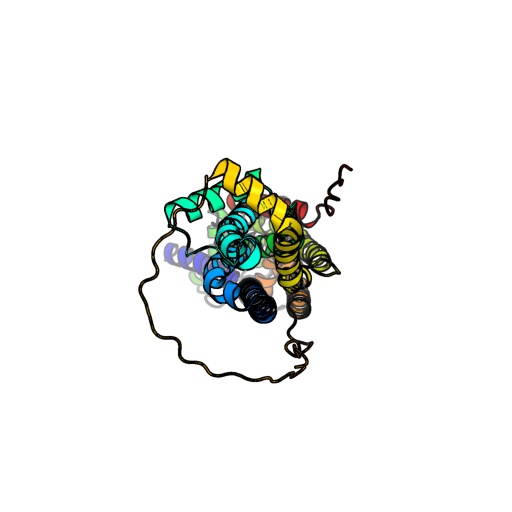 315 ? 4.358 -15.995 6.033 1.00 90.25 315 LYS A O 1
ATOM 2445 N N . GLU A 1 316 ? 6.497 -15.293 6.038 1.00 92.06 316 GLU A N 1
ATOM 2446 C CA . GLU A 1 316 ? 6.616 -15.115 7.489 1.00 92.06 316 GLU A CA 1
ATOM 2447 C C . GLU A 1 316 ? 5.641 -14.049 8.006 1.00 92.06 316 GLU A C 1
ATOM 2449 O O . GLU A 1 316 ? 4.898 -14.282 8.967 1.00 92.06 316 GLU A O 1
ATOM 2454 N N . PHE A 1 317 ? 5.566 -12.913 7.308 1.00 95.31 317 PHE A N 1
ATOM 2455 C CA . PHE A 1 317 ? 4.594 -11.863 7.589 1.00 95.31 317 PHE A CA 1
ATOM 2456 C C . PHE A 1 317 ? 3.160 -12.389 7.576 1.00 95.31 317 PHE A C 1
ATOM 2458 O O . PHE A 1 317 ? 2.423 -12.181 8.537 1.00 95.31 317 PHE A O 1
ATOM 2465 N N . LEU A 1 318 ? 2.761 -13.107 6.523 1.00 95.56 318 LEU A N 1
ATOM 2466 C CA . LEU A 1 318 ? 1.405 -13.650 6.420 1.00 95.56 318 LEU A CA 1
ATOM 2467 C C . LEU A 1 318 ? 1.119 -14.688 7.504 1.00 95.56 318 LEU A C 1
ATOM 2469 O O . LEU A 1 318 ? 0.019 -14.706 8.052 1.00 95.56 318 LEU A O 1
ATOM 2473 N N . SER A 1 319 ? 2.105 -15.515 7.859 1.00 95.56 319 SER A N 1
ATOM 2474 C CA . SER A 1 319 ? 1.993 -16.443 8.987 1.00 95.56 319 SER A CA 1
ATOM 2475 C C . SER A 1 319 ? 1.710 -15.704 10.299 1.00 95.56 319 SER A C 1
ATOM 2477 O O . SER A 1 319 ? 0.823 -16.096 11.055 1.00 95.56 319 SER A O 1
ATOM 2479 N N . SER A 1 320 ? 2.396 -14.585 10.533 1.00 97.00 320 SER A N 1
ATOM 2480 C CA . SER A 1 320 ? 2.190 -13.738 11.715 1.00 97.00 320 SER A CA 1
ATOM 2481 C C . SER A 1 320 ? 0.851 -12.988 11.677 1.00 97.00 320 SER A C 1
ATOM 2483 O O . SER A 1 320 ? 0.149 -12.885 12.686 1.00 97.00 320 SER A O 1
ATOM 2485 N N . LEU A 1 321 ? 0.445 -12.497 10.503 1.00 97.56 321 LEU A N 1
ATOM 2486 C CA . LEU A 1 321 ? -0.815 -11.774 10.320 1.00 97.56 321 LEU A CA 1
ATOM 2487 C C . LEU A 1 321 ? -2.028 -12.688 10.536 1.00 97.56 321 LEU A C 1
ATOM 2489 O O . LEU A 1 321 ? -3.035 -12.252 11.094 1.00 97.56 321 LEU A O 1
ATOM 2493 N N . ARG A 1 322 ? -1.928 -13.972 10.171 1.00 96.62 322 ARG A N 1
ATOM 2494 C CA . ARG A 1 322 ? -2.979 -14.980 10.405 1.00 96.62 322 ARG A CA 1
ATOM 2495 C C . ARG A 1 322 ? -3.403 -15.082 11.865 1.00 96.62 322 ARG A C 1
ATOM 2497 O O . ARG A 1 322 ? -4.589 -15.285 12.126 1.00 96.62 322 ARG A O 1
ATOM 2504 N N . LEU A 1 323 ? -2.474 -14.901 12.805 1.00 95.88 323 LEU A N 1
ATOM 2505 C CA . LEU A 1 323 ? -2.771 -14.911 14.242 1.00 95.88 323 LEU A CA 1
ATOM 2506 C C . LEU A 1 323 ? -3.728 -13.775 14.640 1.00 95.88 323 LEU A C 1
ATOM 2508 O O . LEU A 1 323 ? -4.509 -13.915 15.575 1.00 95.88 323 LEU A O 1
ATOM 2512 N N . HIS A 1 324 ? -3.744 -12.690 13.865 1.00 96.69 324 HIS A N 1
ATOM 2513 C CA . HIS A 1 324 ? -4.587 -11.514 14.069 1.00 96.69 324 HIS A CA 1
ATOM 2514 C C . HIS A 1 324 ? -5.853 -11.520 13.200 1.00 96.69 324 HIS A C 1
ATOM 2516 O O . HIS A 1 324 ? -6.589 -10.534 13.146 1.00 96.69 324 HIS A O 1
ATOM 2522 N N . ARG A 1 325 ? -6.158 -12.630 12.515 1.00 96.69 325 ARG A N 1
ATOM 2523 C CA . ARG A 1 325 ? -7.323 -12.732 11.620 1.00 96.69 325 ARG A CA 1
ATOM 2524 C C . ARG A 1 325 ? -8.652 -12.480 12.338 1.00 96.69 325 ARG A C 1
ATOM 2526 O O . ARG A 1 325 ? -9.576 -11.969 11.723 1.00 96.69 325 ARG A O 1
ATOM 2533 N N . ALA A 1 326 ? -8.753 -12.858 13.610 1.00 95.31 326 ALA A N 1
ATOM 2534 C CA . ALA A 1 326 ? -9.954 -12.717 14.436 1.00 95.31 326 ALA A CA 1
ATOM 2535 C C . ALA A 1 326 ? -9.887 -11.533 15.422 1.00 95.31 326 ALA A C 1
ATOM 2537 O O . ALA A 1 326 ? -10.651 -11.509 16.384 1.00 95.31 326 ALA A O 1
ATOM 2538 N N . PHE A 1 327 ? -8.956 -10.591 15.212 1.00 96.44 327 PHE A N 1
ATOM 2539 C CA . PHE A 1 327 ? -8.653 -9.507 16.152 1.00 96.44 327 PHE A CA 1
ATOM 2540 C C . PHE A 1 327 ? -9.900 -8.707 16.556 1.00 96.44 327 PHE A C 1
ATOM 2542 O O . PHE A 1 327 ? -10.246 -8.656 17.733 1.00 96.44 327 PHE A O 1
ATOM 2549 N N . TYR A 1 328 ? -10.632 -8.153 15.584 1.00 96.94 328 TYR A N 1
ATOM 2550 C CA . TYR A 1 328 ? -11.791 -7.299 15.862 1.00 96.94 328 TYR A CA 1
ATOM 2551 C C . TYR A 1 328 ? -12.982 -8.056 16.462 1.00 96.94 328 TYR A C 1
ATOM 2553 O O . TYR A 1 328 ? -13.687 -7.511 17.309 1.00 96.94 328 TYR A O 1
ATOM 2561 N N . GLY A 1 329 ? -13.192 -9.321 16.088 1.00 93.62 329 GLY A N 1
ATOM 2562 C CA . GLY A 1 329 ? -14.279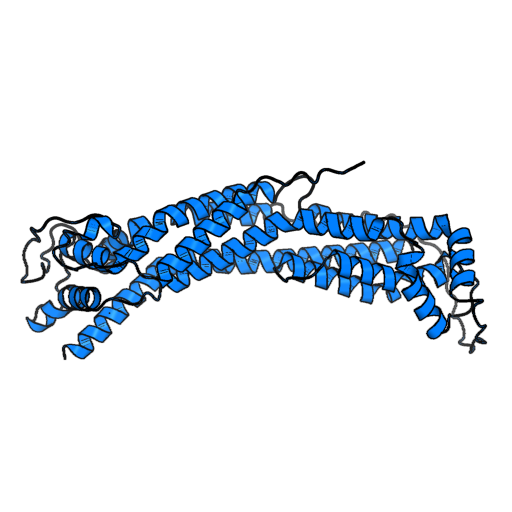 -10.139 16.625 1.00 93.62 329 GLY A CA 1
ATOM 2563 C C . GLY A 1 329 ? -14.085 -10.566 18.082 1.00 93.62 329 GLY A C 1
ATOM 2564 O O . GLY A 1 329 ? -15.069 -10.881 18.745 1.00 93.62 329 GLY A O 1
ATOM 2565 N N . GLY A 1 330 ? -12.842 -10.579 18.577 1.00 93.12 330 GLY A N 1
ATOM 2566 C CA . GLY A 1 330 ? -12.498 -10.932 19.960 1.00 93.12 330 GLY A CA 1
ATOM 2567 C C . GLY A 1 330 ? -12.046 -9.754 20.824 1.00 93.12 330 GLY A C 1
ATOM 2568 O O . GLY A 1 330 ? -11.683 -9.967 21.976 1.00 93.12 330 GLY A O 1
ATOM 2569 N N . LEU A 1 331 ? -12.044 -8.527 20.293 1.00 95.81 331 LEU A N 1
ATOM 2570 C CA . LEU A 1 331 ? -11.413 -7.380 20.945 1.00 95.81 331 LEU A CA 1
ATOM 2571 C C . LEU A 1 331 ? -12.035 -7.067 22.311 1.00 95.81 331 LEU A C 1
ATOM 2573 O O . LEU A 1 331 ? -11.314 -6.974 23.296 1.00 95.81 331 LEU A O 1
ATOM 2577 N N . ALA A 1 332 ? -13.365 -6.963 22.395 1.00 96.25 332 ALA A N 1
ATOM 2578 C CA . ALA A 1 332 ? -14.054 -6.665 23.654 1.00 96.25 332 ALA A CA 1
ATOM 2579 C C . ALA A 1 332 ? -13.757 -7.709 24.743 1.00 96.25 332 ALA A C 1
ATOM 2581 O O . ALA A 1 332 ? -13.482 -7.357 25.890 1.00 96.25 332 ALA A O 1
ATOM 2582 N N . ASP A 1 333 ? -13.777 -8.985 24.363 1.00 95.88 333 ASP A N 1
ATOM 2583 C CA . ASP A 1 333 ? -13.453 -10.108 25.235 1.00 95.88 333 ASP A CA 1
ATOM 2584 C C . ASP A 1 333 ? -12.004 -10.033 25.723 1.00 95.88 333 ASP A C 1
ATOM 2586 O O . ASP A 1 333 ? -11.763 -10.155 26.922 1.00 95.88 333 ASP A O 1
ATOM 2590 N N . GLN A 1 334 ? -11.054 -9.758 24.825 1.00 94.94 334 GLN A N 1
ATOM 2591 C CA . GLN A 1 334 ? -9.648 -9.580 25.186 1.00 94.94 334 GLN A CA 1
ATOM 2592 C C . GLN A 1 334 ? -9.473 -8.445 26.195 1.00 94.94 334 GLN A C 1
ATOM 2594 O O . GLN A 1 334 ? -8.907 -8.696 27.252 1.00 94.94 334 GLN A O 1
ATOM 2599 N N . LEU A 1 335 ? -10.034 -7.256 25.939 1.00 95.94 335 LEU A N 1
ATOM 2600 C CA . LEU A 1 335 ? -9.924 -6.110 26.854 1.00 95.94 335 LEU A CA 1
ATOM 2601 C C . LEU A 1 335 ? -10.472 -6.418 28.255 1.00 95.94 335 LEU A C 1
ATOM 2603 O O . LEU A 1 335 ? -9.903 -6.000 29.267 1.00 95.94 335 LEU A O 1
ATOM 2607 N N . CYS A 1 336 ? -11.593 -7.141 28.320 1.00 96.69 336 CYS A N 1
ATOM 2608 C CA . CYS A 1 336 ? -12.192 -7.522 29.590 1.00 96.69 336 CYS A CA 1
ATOM 2609 C C . CYS A 1 336 ? -11.371 -8.577 30.332 1.00 96.69 336 CYS A C 1
ATOM 2611 O O . CYS A 1 336 ? -11.185 -8.444 31.537 1.00 96.69 336 CYS A O 1
ATOM 2613 N N . VAL A 1 337 ? -10.860 -9.591 29.631 1.00 94.00 337 VAL A N 1
ATOM 2614 C CA . VAL A 1 337 ? -10.089 -10.687 30.235 1.00 94.00 337 VAL A CA 1
ATOM 2615 C C . VAL A 1 337 ? -8.697 -10.246 30.683 1.00 94.00 337 VAL A C 1
ATOM 2617 O O . VAL A 1 337 ? -8.257 -10.672 31.749 1.00 94.00 337 VAL A O 1
ATOM 2620 N N . SER A 1 338 ? -7.996 -9.419 29.906 1.00 88.31 338 SER A N 1
ATOM 2621 C CA . SER A 1 338 ? -6.607 -9.058 30.208 1.00 88.31 338 SER A CA 1
ATOM 2622 C C . SER A 1 338 ? -6.481 -7.944 31.246 1.00 88.31 338 SER A C 1
ATOM 2624 O O . SER A 1 338 ? -5.615 -8.023 32.115 1.00 88.31 338 SER A O 1
ATOM 2626 N N . ASP A 1 339 ? -7.345 -6.925 31.186 1.00 88.75 339 ASP A N 1
ATOM 2627 C CA . ASP A 1 339 ? -7.095 -5.665 31.895 1.00 88.75 339 ASP A CA 1
ATOM 2628 C C . ASP A 1 339 ? -8.252 -5.234 32.806 1.00 88.75 339 ASP A C 1
ATOM 2630 O O . ASP A 1 339 ? -8.031 -4.864 33.970 1.00 88.75 339 ASP A O 1
ATOM 2634 N N . LEU A 1 340 ? -9.492 -5.293 32.307 1.00 92.75 340 LEU A N 1
ATOM 2635 C CA . LEU A 1 340 ? -10.620 -4.604 32.942 1.00 92.75 340 LEU A CA 1
ATOM 2636 C C . LEU A 1 340 ? -11.339 -5.429 34.016 1.00 92.75 340 LEU A C 1
ATOM 2638 O O . LEU A 1 340 ? -11.690 -4.868 35.051 1.00 92.75 340 LEU A O 1
ATOM 2642 N N . ALA A 1 341 ? -11.565 -6.728 33.815 1.00 92.94 341 ALA A N 1
ATOM 2643 C CA . ALA A 1 341 ? -12.272 -7.577 34.774 1.00 92.94 341 ALA A CA 1
ATOM 2644 C C . ALA A 1 341 ? -11.291 -8.348 35.683 1.00 92.94 341 ALA A C 1
ATOM 2646 O O . ALA A 1 341 ? -10.127 -8.547 35.326 1.00 92.94 341 ALA A O 1
ATOM 2647 N N . PRO A 1 342 ? -11.709 -8.760 36.894 1.00 89.88 342 PRO A N 1
ATOM 2648 C CA . PRO A 1 342 ? -10.924 -9.676 37.707 1.00 89.88 342 PRO A CA 1
ATOM 2649 C C . PRO A 1 342 ? -11.073 -11.118 37.194 1.00 89.88 342 PRO A C 1
ATOM 2651 O O . PRO A 1 342 ? -12.005 -11.431 36.452 1.00 89.88 342 PRO A O 1
ATOM 2654 N N . GLY A 1 343 ? -10.173 -12.001 37.632 1.00 81.94 343 GLY A N 1
ATOM 2655 C CA . GLY A 1 343 ? -10.300 -13.440 37.395 1.00 81.94 343 GLY A CA 1
ATOM 2656 C C . GLY A 1 343 ? -11.521 -14.052 38.094 1.00 81.94 343 GLY A C 1
ATOM 2657 O O . GLY A 1 343 ? -12.151 -13.429 38.959 1.00 81.94 343 GLY A O 1
ATOM 2658 N N . ASP A 1 344 ? -11.845 -15.289 37.726 1.00 76.88 344 ASP A N 1
ATOM 2659 C CA . ASP A 1 344 ? -13.021 -15.997 38.234 1.00 76.88 344 ASP A CA 1
ATOM 2660 C C . ASP A 1 344 ? -13.020 -16.134 39.767 1.00 76.88 344 ASP A C 1
ATOM 2662 O O . ASP A 1 344 ? -11.986 -16.347 40.398 1.00 76.88 344 ASP A O 1
ATOM 2666 N N . GLY A 1 345 ? -14.204 -16.013 40.377 1.00 75.38 345 GLY A N 1
ATOM 2667 C CA . GLY A 1 345 ? -14.401 -16.175 41.825 1.00 75.38 345 GLY A CA 1
ATOM 2668 C C . GLY A 1 345 ? -14.049 -14.955 42.687 1.00 75.38 345 GLY A C 1
ATOM 2669 O O . GLY A 1 345 ? -14.220 -15.006 43.904 1.00 75.38 345 GLY A O 1
ATOM 2670 N N . THR A 1 346 ? -13.602 -13.848 42.087 1.00 85.88 346 THR A N 1
ATOM 2671 C CA . THR A 1 346 ? -13.269 -12.613 42.816 1.00 85.88 346 THR A CA 1
ATOM 2672 C C . THR A 1 346 ? -14.494 -11.709 42.992 1.00 85.88 346 THR A C 1
ATOM 2674 O O . THR A 1 346 ? -15.301 -11.557 42.076 1.00 85.88 346 THR A O 1
ATOM 2677 N N . ALA A 1 347 ? -14.619 -11.053 44.150 1.00 92.81 347 ALA A N 1
ATOM 2678 C CA . ALA A 1 347 ? -15.652 -10.040 44.367 1.00 92.81 347 ALA A CA 1
ATOM 2679 C C . ALA A 1 347 ? -15.477 -8.869 43.378 1.00 92.81 347 ALA A C 1
ATOM 2681 O O . ALA A 1 347 ? -14.375 -8.339 43.227 1.00 92.81 347 ALA A O 1
ATOM 2682 N N . CYS A 1 348 ? -16.554 -8.467 42.701 1.00 95.88 348 CYS A N 1
ATOM 2683 C CA . CYS A 1 348 ? -16.499 -7.531 41.579 1.00 95.88 348 CYS A CA 1
ATOM 2684 C C . CYS A 1 348 ? -17.643 -6.511 41.613 1.00 95.88 348 CYS A C 1
ATOM 2686 O O . CYS A 1 348 ? -18.689 -6.742 42.219 1.00 95.88 348 CYS A O 1
ATOM 2688 N N . TRP A 1 349 ? -17.434 -5.372 40.957 1.00 97.25 349 TRP A N 1
ATOM 2689 C CA . TRP A 1 349 ? -18.427 -4.314 40.793 1.00 97.25 349 TRP A CA 1
ATOM 2690 C C . TRP A 1 349 ? -19.413 -4.648 39.669 1.00 97.25 349 TRP A C 1
ATOM 2692 O O . TRP A 1 349 ? -19.011 -4.853 38.524 1.00 97.25 349 TRP A O 1
ATOM 2702 N N . ASN A 1 350 ? -20.714 -4.649 39.959 1.00 96.25 350 ASN A N 1
ATOM 2703 C CA . ASN A 1 350 ? -21.753 -4.971 38.971 1.00 96.25 350 ASN A CA 1
ATOM 2704 C C . ASN A 1 350 ? -22.487 -3.747 38.393 1.00 96.25 350 ASN A C 1
ATOM 2706 O O . ASN A 1 350 ? -23.510 -3.911 37.734 1.00 96.25 350 ASN A O 1
ATOM 2710 N N . GLY A 1 351 ? -22.011 -2.529 38.674 1.00 95.44 351 GLY A N 1
ATOM 2711 C CA . GLY A 1 351 ? -22.669 -1.278 38.270 1.00 95.44 351 GLY A CA 1
ATOM 2712 C C . GLY A 1 351 ? -23.541 -0.627 39.351 1.00 95.44 351 GLY A C 1
ATOM 2713 O O . GLY A 1 351 ? -23.998 0.508 39.153 1.00 95.44 351 GLY A O 1
ATOM 2714 N N . ALA A 1 352 ? -23.767 -1.310 40.478 1.00 95.12 352 ALA A N 1
ATOM 2715 C CA . ALA A 1 352 ? -24.488 -0.786 41.643 1.00 95.12 352 ALA A CA 1
ATOM 2716 C C . ALA A 1 352 ? -23.765 -1.040 42.978 1.00 95.12 352 ALA A C 1
ATOM 2718 O O . ALA A 1 352 ? -23.775 -0.164 43.842 1.00 95.12 352 ALA A O 1
ATOM 2719 N N . GLY A 1 353 ? -23.138 -2.209 43.134 1.00 95.19 353 GLY A N 1
ATOM 2720 C CA . GLY A 1 353 ? -22.402 -2.613 44.332 1.00 95.19 353 GLY A CA 1
ATOM 2721 C C . GLY A 1 353 ? -21.413 -3.745 44.048 1.00 95.19 353 GLY A C 1
ATOM 2722 O O . GLY A 1 353 ? -21.240 -4.162 42.899 1.00 95.19 353 GLY A O 1
ATOM 2723 N N . VAL A 1 354 ? -20.773 -4.255 45.104 1.00 95.88 354 VAL A N 1
ATOM 2724 C CA . VAL A 1 354 ? -19.916 -5.448 45.025 1.00 95.88 354 VAL A CA 1
ATOM 2725 C C . VAL A 1 354 ? -20.786 -6.695 45.164 1.00 95.88 354 VAL A C 1
ATOM 2727 O O . VAL A 1 354 ? -21.138 -7.097 46.271 1.00 95.88 354 VAL A O 1
ATOM 2730 N N . ALA A 1 355 ? -21.183 -7.269 44.034 1.00 94.12 355 ALA A N 1
ATOM 2731 C CA . ALA A 1 355 ? -22.030 -8.455 43.955 1.00 94.12 355 ALA A CA 1
ATOM 2732 C C . ALA A 1 355 ? -21.925 -9.082 42.560 1.00 94.12 355 ALA A C 1
ATOM 2734 O O . ALA A 1 355 ? -21.403 -8.470 41.631 1.00 94.12 355 ALA A O 1
ATOM 2735 N N . SER A 1 356 ? -22.464 -10.289 42.388 1.00 93.38 356 SER A N 1
ATOM 2736 C CA . SER A 1 356 ? -22.516 -10.935 41.075 1.00 93.38 356 SER A CA 1
ATOM 2737 C C . SER A 1 356 ? -23.322 -10.110 40.066 1.00 93.38 356 SER A C 1
ATOM 2739 O O . SER A 1 356 ? -24.342 -9.496 40.397 1.00 93.38 356 SER A O 1
ATOM 2741 N N . TYR A 1 357 ? -22.876 -10.118 38.810 1.00 96.12 357 TYR A N 1
ATOM 2742 C CA . TYR A 1 357 ? -23.625 -9.556 37.689 1.00 96.12 357 TYR A CA 1
ATOM 2743 C C . TYR A 1 357 ? -24.641 -10.580 37.171 1.00 96.12 357 TYR A C 1
ATOM 2745 O O . TYR A 1 357 ? -24.262 -11.696 36.824 1.00 96.12 357 TYR A O 1
ATOM 2753 N N . THR A 1 358 ? -25.923 -10.214 37.135 1.00 95.44 358 THR A N 1
ATOM 2754 C CA . THR A 1 358 ? -27.036 -11.139 36.838 1.00 95.44 358 THR A CA 1
ATOM 2755 C C . THR A 1 358 ? -27.711 -10.891 35.492 1.00 95.44 358 THR A C 1
ATOM 2757 O O . THR A 1 358 ? -28.513 -11.712 35.049 1.00 95.44 358 THR A O 1
ATOM 2760 N N . LEU A 1 359 ? -27.415 -9.767 34.835 1.00 96.44 359 LEU A N 1
ATOM 2761 C CA . LEU A 1 359 ? -28.022 -9.429 33.552 1.00 96.44 359 LEU A CA 1
ATOM 2762 C C . LEU A 1 359 ? -27.400 -10.255 32.423 1.00 96.44 359 LEU A C 1
ATOM 2764 O O . LEU A 1 359 ? -26.234 -10.652 32.471 1.00 96.44 359 LEU A O 1
ATOM 2768 N N . ARG A 1 360 ? -28.196 -10.507 31.379 1.00 96.44 360 ARG A N 1
ATOM 2769 C CA . ARG A 1 360 ? -27.757 -11.269 30.209 1.00 96.44 360 ARG A CA 1
ATOM 2770 C C . ARG A 1 360 ? -26.615 -10.540 29.503 1.00 96.44 360 ARG A C 1
ATOM 2772 O O . ARG A 1 360 ? -26.710 -9.348 29.218 1.00 96.44 360 ARG A O 1
ATOM 2779 N N . VAL A 1 361 ? -25.566 -11.283 29.165 1.00 97.44 361 VAL A N 1
ATOM 2780 C CA . VAL A 1 361 ? -24.468 -10.769 28.344 1.00 97.44 361 VAL A CA 1
ATOM 2781 C C . VAL A 1 361 ? -24.872 -10.818 26.870 1.00 97.44 361 VAL A C 1
ATOM 2783 O O . VAL A 1 361 ? -25.223 -11.885 26.357 1.00 97.44 361 VAL A O 1
ATOM 2786 N N . VAL A 1 362 ? -24.852 -9.672 26.191 1.00 97.00 362 VAL A N 1
ATOM 2787 C CA . VAL A 1 362 ? -25.174 -9.572 24.760 1.00 97.00 362 VAL A CA 1
ATOM 2788 C C . VAL A 1 362 ? -23.972 -9.921 23.880 1.00 97.00 362 VAL A C 1
ATOM 2790 O O . VAL A 1 362 ? -22.823 -9.888 24.323 1.00 97.00 362 VAL A O 1
ATOM 2793 N N . GLY A 1 363 ? -24.241 -10.296 22.626 1.00 95.69 363 GLY A N 1
ATOM 2794 C CA . GLY A 1 363 ? -23.213 -10.631 21.634 1.00 95.69 363 GLY A CA 1
ATOM 2795 C C . GLY A 1 363 ? -22.487 -9.408 21.058 1.00 95.69 363 GLY A C 1
ATOM 2796 O O . GLY A 1 363 ? -22.722 -8.278 21.477 1.00 95.69 363 GLY A O 1
ATOM 2797 N N . ASN A 1 364 ? -21.616 -9.643 20.074 1.00 94.12 364 ASN A N 1
ATOM 2798 C CA . ASN A 1 364 ? -20.881 -8.602 19.345 1.00 94.12 364 ASN A CA 1
ATOM 2799 C C . ASN A 1 364 ? -21.699 -8.024 18.175 1.00 94.12 364 ASN A C 1
ATOM 2801 O O . ASN A 1 364 ? -22.619 -8.670 17.671 1.00 94.12 364 ASN A O 1
ATOM 2805 N N . GLY A 1 365 ? -21.322 -6.829 17.714 1.00 93.44 365 GLY A N 1
ATOM 2806 C CA . GLY A 1 365 ? -21.948 -6.161 16.568 1.00 93.44 365 GLY A CA 1
ATOM 2807 C C . GLY A 1 365 ? -23.186 -5.352 16.940 1.00 93.44 365 GLY A C 1
ATOM 2808 O O . GLY A 1 365 ? -23.789 -5.552 17.999 1.00 93.44 365 GLY A O 1
ATOM 2809 N N . ILE A 1 366 ? -23.572 -4.437 16.053 1.00 94.25 366 ILE A N 1
ATOM 2810 C CA . ILE A 1 366 ? -24.638 -3.450 16.279 1.00 94.25 366 ILE A CA 1
ATOM 2811 C C . ILE A 1 366 ? -25.974 -4.147 16.536 1.00 94.25 366 ILE A C 1
ATOM 2813 O O . ILE A 1 366 ? -26.683 -3.804 17.481 1.00 94.25 366 ILE A O 1
ATOM 2817 N N . LYS A 1 367 ? -26.293 -5.180 15.745 1.00 93.88 367 LYS A N 1
ATOM 2818 C CA . LYS A 1 367 ? -27.555 -5.929 15.872 1.00 93.88 367 LYS A CA 1
ATOM 2819 C C . LYS A 1 367 ? -27.725 -6.568 17.250 1.00 93.88 367 LYS A C 1
ATOM 2821 O O . LYS A 1 367 ? -28.833 -6.598 17.773 1.00 93.88 367 LYS A O 1
ATOM 2826 N N . ALA A 1 368 ? -26.639 -7.057 17.849 1.00 94.75 368 ALA A N 1
ATOM 2827 C CA . ALA A 1 368 ? -26.688 -7.680 19.168 1.00 94.75 368 ALA A CA 1
ATOM 2828 C C . ALA A 1 368 ? -26.887 -6.663 20.306 1.00 94.75 368 ALA A C 1
ATOM 2830 O O . ALA A 1 368 ? -27.285 -7.060 21.399 1.00 94.75 368 ALA A O 1
ATOM 2831 N N . GLN A 1 369 ? -26.651 -5.367 20.061 1.00 96.31 369 GLN A N 1
ATOM 2832 C CA . GLN A 1 369 ? -26.762 -4.327 21.088 1.00 96.31 369 GLN A CA 1
ATOM 2833 C C . GLN A 1 369 ? -28.189 -3.813 21.312 1.00 96.31 369 GLN A C 1
ATOM 2835 O O . GLN A 1 369 ? -28.388 -2.999 22.211 1.00 96.31 369 GLN A O 1
ATOM 2840 N N . ALA A 1 370 ? -29.178 -4.272 20.537 1.00 94.50 370 ALA A N 1
ATOM 2841 C CA . ALA A 1 370 ? -30.571 -3.841 20.689 1.00 94.50 370 ALA A CA 1
ATOM 2842 C C . ALA A 1 370 ? -31.101 -4.060 22.120 1.00 94.50 370 ALA A C 1
ATOM 2844 O O . ALA A 1 370 ? -31.776 -3.196 22.671 1.00 94.50 370 ALA A O 1
ATOM 2845 N N . GLU A 1 371 ? -30.705 -5.177 22.736 1.00 93.88 371 GLU A N 1
ATOM 2846 C CA . GLU A 1 371 ? -31.089 -5.577 24.096 1.00 93.88 371 GLU A CA 1
ATOM 2847 C C . GLU A 1 371 ? -29.964 -5.348 25.123 1.00 93.88 371 GLU A C 1
ATOM 2849 O O . GLU A 1 371 ? -29.959 -5.963 26.189 1.00 93.88 371 GLU A O 1
ATOM 2854 N N . ASN A 1 372 ? -28.960 -4.516 24.808 1.00 97.62 372 ASN A N 1
ATOM 2855 C CA . ASN A 1 372 ? -27.851 -4.264 25.729 1.00 97.62 372 ASN A CA 1
ATOM 2856 C C . ASN A 1 372 ? -28.343 -3.457 26.950 1.00 97.62 372 ASN A C 1
ATOM 2858 O O . ASN A 1 372 ? -28.800 -2.321 26.782 1.00 97.62 372 ASN A O 1
ATOM 2862 N N . PRO A 1 373 ? -28.224 -3.996 28.181 1.00 97.25 373 PRO A N 1
ATOM 2863 C CA . PRO A 1 373 ? -28.728 -3.315 29.370 1.00 97.25 373 PRO A CA 1
ATOM 2864 C C . PRO A 1 373 ? -27.873 -2.115 29.808 1.00 97.25 373 PRO A C 1
ATOM 2866 O O . PRO A 1 373 ? -28.367 -1.252 30.532 1.00 97.25 373 PRO A O 1
ATOM 2869 N N . GLU A 1 374 ? -26.610 -2.037 29.378 1.00 98.00 374 GLU A N 1
ATOM 2870 C CA . GLU A 1 374 ? -25.637 -1.060 29.881 1.00 98.00 374 GLU A CA 1
ATOM 2871 C C . GLU A 1 374 ? -25.401 0.118 28.936 1.00 98.00 374 GLU A C 1
ATOM 2873 O O . GLU A 1 374 ? -25.186 1.247 29.385 1.00 98.00 374 GLU A O 1
ATOM 2878 N N . VAL A 1 375 ? -25.429 -0.122 27.623 1.00 97.38 375 VAL A N 1
ATOM 2879 C CA . VAL A 1 375 ? -25.097 0.889 26.612 1.00 97.38 375 VAL A CA 1
ATOM 2880 C C . VAL A 1 375 ? -26.093 0.827 25.462 1.00 97.38 375 VAL A C 1
ATOM 2882 O O . VAL A 1 375 ? -26.187 -0.169 24.753 1.00 97.38 375 VAL A O 1
ATOM 2885 N N . LYS A 1 376 ? -26.803 1.936 25.229 1.00 95.69 376 LYS A N 1
ATOM 2886 C CA . LYS A 1 376 ? -27.708 2.077 24.082 1.00 95.69 376 LYS A CA 1
ATOM 2887 C C . LYS A 1 376 ? -26.913 2.417 22.824 1.00 95.69 376 LYS A C 1
ATOM 2889 O O . LYS A 1 376 ? -26.257 3.458 22.778 1.00 95.69 376 LYS A O 1
ATOM 2894 N N . VAL A 1 377 ? -27.033 1.584 21.795 1.00 94.00 377 VAL A N 1
ATOM 2895 C CA . VAL A 1 377 ? -26.405 1.783 20.481 1.00 94.00 377 VAL A CA 1
ATOM 2896 C C . VAL A 1 377 ? -27.500 2.052 19.457 1.00 94.00 377 VAL A C 1
ATOM 2898 O O . VAL A 1 377 ? -28.427 1.259 19.328 1.00 94.00 377 VAL A O 1
ATOM 2901 N N . LYS A 1 378 ? -27.431 3.200 18.776 1.00 81.06 378 LYS A N 1
ATOM 2902 C CA . LYS A 1 378 ? -28.481 3.641 17.842 1.00 81.06 378 LYS A CA 1
ATOM 2903 C C . LYS A 1 378 ? -28.102 3.439 16.380 1.00 81.06 378 LYS A C 1
ATOM 2905 O O . LYS A 1 378 ? -28.918 2.948 15.613 1.00 81.06 378 LYS A O 1
ATOM 2910 N N . GLU A 1 379 ? -26.887 3.823 16.005 1.00 84.62 379 GLU A N 1
ATOM 2911 C CA . GLU A 1 379 ? -26.451 3.875 14.608 1.00 84.62 379 GLU A CA 1
ATOM 2912 C C . GLU A 1 379 ? -24.993 3.433 14.471 1.00 84.62 379 GLU A C 1
ATOM 2914 O O . GLU A 1 379 ? -24.227 3.463 15.440 1.00 84.62 379 GLU A O 1
ATOM 2919 N N . ALA A 1 380 ? -24.632 3.009 13.259 1.00 88.94 380 ALA A N 1
ATOM 2920 C CA . ALA A 1 380 ? -23.260 2.681 12.901 1.00 88.94 380 ALA A CA 1
ATOM 2921 C C . ALA A 1 380 ? -22.394 3.943 12.845 1.00 88.94 380 ALA A C 1
ATOM 2923 O O . ALA A 1 380 ? -22.849 5.013 12.445 1.00 88.94 380 ALA A O 1
ATOM 2924 N N . ASP A 1 381 ? -21.122 3.801 13.206 1.00 91.94 381 ASP A N 1
ATOM 2925 C CA . ASP A 1 381 ? -20.159 4.889 13.072 1.00 91.94 381 ASP A CA 1
ATOM 2926 C C . ASP A 1 381 ? -19.846 5.114 11.572 1.00 91.94 381 ASP A C 1
ATOM 2928 O O . ASP A 1 381 ? -19.448 4.164 10.880 1.00 91.94 381 ASP A O 1
ATOM 2932 N N . PRO A 1 382 ? -20.030 6.338 11.037 1.00 93.19 382 PRO A N 1
ATOM 2933 C CA . PRO A 1 382 ? -19.802 6.622 9.621 1.00 93.19 382 PRO A CA 1
ATOM 2934 C C . PRO A 1 382 ? -18.328 6.486 9.214 1.00 93.19 382 PRO A C 1
ATOM 2936 O O . PRO A 1 382 ? -18.044 6.050 8.099 1.00 93.19 382 PRO A O 1
ATOM 2939 N N . VAL A 1 383 ? -17.385 6.793 10.110 1.00 94.75 383 VAL A N 1
ATOM 2940 C CA . VAL A 1 383 ? -15.943 6.655 9.852 1.00 94.75 383 VAL A CA 1
ATOM 2941 C C . VAL A 1 383 ? -15.569 5.175 9.764 1.00 94.75 383 VAL A C 1
ATOM 2943 O O . VAL A 1 383 ? -14.824 4.765 8.874 1.00 94.75 383 VAL A O 1
ATOM 2946 N N . ILE A 1 384 ? -16.145 4.342 10.633 1.00 95.56 384 ILE A N 1
ATOM 2947 C CA . ILE A 1 384 ? -15.948 2.887 10.570 1.00 95.56 384 ILE A CA 1
ATOM 2948 C C . ILE A 1 384 ? -16.584 2.296 9.314 1.00 95.56 384 ILE A C 1
ATOM 2950 O O . ILE A 1 384 ? -15.981 1.442 8.665 1.00 95.56 384 ILE A O 1
ATOM 2954 N N . SER A 1 385 ? -17.754 2.796 8.920 1.00 95.50 385 SER A N 1
ATOM 2955 C CA . SER A 1 385 ? -18.420 2.387 7.680 1.00 95.50 385 SER A CA 1
ATOM 2956 C C . SER A 1 385 ? -17.556 2.695 6.449 1.00 95.50 385 SER A C 1
ATOM 2958 O O . SER A 1 385 ? -17.390 1.838 5.584 1.00 95.50 385 SER A O 1
ATOM 2960 N N . GLN A 1 386 ? -16.906 3.864 6.416 1.00 96.50 386 GLN A N 1
ATOM 2961 C CA . GLN A 1 386 ? -15.979 4.234 5.344 1.00 96.50 386 GLN A CA 1
ATOM 2962 C C . GLN A 1 386 ? -14.773 3.285 5.261 1.00 96.50 386 GLN A C 1
ATOM 2964 O O . GLN A 1 386 ? -14.385 2.862 4.170 1.00 96.50 386 GLN A O 1
ATOM 2969 N N . VAL A 1 387 ? -14.179 2.921 6.401 1.00 97.19 387 VAL A N 1
ATOM 2970 C CA . VAL A 1 387 ? -13.065 1.959 6.441 1.00 97.19 387 VAL A CA 1
ATOM 2971 C C . VAL A 1 387 ? -13.518 0.564 6.002 1.00 97.19 387 VAL A C 1
ATOM 2973 O O . VAL A 1 387 ? -12.801 -0.116 5.268 1.00 97.19 387 VAL A O 1
ATOM 2976 N N . ILE A 1 388 ? -14.724 0.150 6.389 1.00 97.88 388 ILE A N 1
ATOM 2977 C CA . ILE A 1 388 ? -15.338 -1.096 5.923 1.00 97.88 388 ILE A CA 1
ATOM 2978 C C . ILE A 1 388 ? -15.486 -1.095 4.397 1.00 97.88 388 ILE A C 1
ATOM 2980 O O . ILE A 1 388 ? -15.158 -2.091 3.752 1.00 97.88 388 ILE A O 1
ATOM 2984 N N . ASP A 1 389 ? -15.930 0.007 3.799 1.00 98.19 389 ASP A N 1
ATOM 2985 C CA . ASP A 1 389 ? -16.079 0.100 2.346 1.00 98.19 389 ASP A CA 1
ATOM 2986 C C . ASP A 1 389 ? -14.729 0.061 1.620 1.00 98.19 389 ASP A C 1
ATOM 2988 O O . ASP A 1 389 ? -14.597 -0.630 0.605 1.00 98.19 389 ASP A O 1
ATOM 2992 N N . LYS A 1 390 ? -13.686 0.681 2.188 1.00 98.25 390 LYS A N 1
ATOM 2993 C CA . LYS A 1 390 ? -12.307 0.527 1.696 1.00 98.25 390 LYS A CA 1
ATOM 2994 C C . LYS A 1 390 ? -11.825 -0.926 1.780 1.00 98.25 390 LYS A C 1
ATOM 2996 O O . LYS A 1 390 ? -11.236 -1.422 0.820 1.00 98.25 390 LYS A O 1
ATOM 3001 N N . LEU A 1 391 ? -12.110 -1.632 2.882 1.00 98.38 391 LEU A N 1
ATOM 3002 C CA . LEU A 1 391 ? -11.786 -3.058 3.023 1.00 98.38 391 LEU A CA 1
ATOM 3003 C C . LEU A 1 391 ? -12.517 -3.905 1.973 1.00 98.38 391 LEU A C 1
ATOM 3005 O O . LEU A 1 391 ? -11.904 -4.755 1.333 1.00 98.38 391 LEU A O 1
ATOM 3009 N N . LYS A 1 392 ? -13.812 -3.660 1.741 1.00 97.81 392 LYS A N 1
ATOM 3010 C CA . LYS A 1 392 ? -14.570 -4.349 0.683 1.00 97.81 392 LYS A CA 1
ATOM 3011 C C . LYS A 1 392 ? -13.928 -4.129 -0.684 1.00 97.81 392 LYS A C 1
ATOM 3013 O O . LYS A 1 392 ? -13.731 -5.098 -1.416 1.00 97.81 392 LYS A O 1
ATOM 3018 N N . HIS A 1 393 ? -13.581 -2.884 -1.006 1.00 96.88 393 HIS A N 1
ATOM 3019 C CA . HIS A 1 393 ? -12.959 -2.542 -2.279 1.00 96.88 393 HIS A CA 1
ATOM 3020 C C . HIS A 1 393 ? -11.613 -3.254 -2.465 1.00 96.88 393 HIS A C 1
ATOM 3022 O O . HIS A 1 393 ? -11.428 -3.948 -3.465 1.00 96.88 393 HIS A O 1
ATOM 3028 N N . ILE A 1 394 ? -10.696 -3.170 -1.492 1.00 96.38 394 ILE A N 1
ATOM 3029 C CA . ILE A 1 394 ? -9.381 -3.811 -1.641 1.00 96.38 394 ILE A CA 1
ATOM 3030 C C . ILE A 1 394 ? -9.493 -5.337 -1.724 1.00 96.38 394 ILE A C 1
ATOM 3032 O O . ILE A 1 394 ? -8.721 -5.966 -2.448 1.00 96.38 394 ILE A O 1
ATOM 3036 N N . ASN A 1 395 ? -10.462 -5.940 -1.027 1.00 96.12 395 ASN A N 1
ATOM 3037 C CA . ASN A 1 395 ? -10.694 -7.382 -1.071 1.00 96.12 395 ASN A CA 1
ATOM 3038 C C . ASN A 1 395 ? -11.144 -7.812 -2.470 1.00 96.12 395 ASN A C 1
ATOM 3040 O O . ASN A 1 395 ? -10.633 -8.794 -3.002 1.00 96.12 395 ASN A O 1
ATOM 3044 N N . GLN A 1 396 ? -12.030 -7.038 -3.104 1.00 93.94 396 GLN A N 1
ATOM 3045 C CA . GLN A 1 396 ? -12.450 -7.276 -4.487 1.00 93.94 396 GLN A CA 1
ATOM 3046 C C . GLN A 1 396 ? -11.272 -7.151 -5.464 1.00 93.94 396 GLN A C 1
ATOM 3048 O O . GLN A 1 396 ? -11.048 -8.052 -6.274 1.00 93.94 396 GLN A O 1
ATOM 3053 N N . VAL A 1 397 ? -10.475 -6.081 -5.357 1.00 91.19 397 VAL A N 1
ATOM 3054 C CA . VAL A 1 397 ? -9.305 -5.849 -6.227 1.00 91.19 397 VAL A CA 1
ATOM 3055 C C . VAL A 1 397 ? -8.251 -6.948 -6.056 1.00 91.19 397 VAL A C 1
ATOM 3057 O O . VAL A 1 397 ? -7.732 -7.473 -7.039 1.00 91.19 397 VAL A O 1
ATOM 3060 N N . SER A 1 398 ? -7.979 -7.362 -4.818 1.00 86.19 398 SER A N 1
ATOM 3061 C CA . SER A 1 398 ? -7.008 -8.421 -4.503 1.00 86.19 398 SER A CA 1
ATOM 3062 C C . SER A 1 398 ? -7.422 -9.790 -5.047 1.00 86.19 398 SER A C 1
ATOM 3064 O O . SER A 1 398 ? -6.571 -10.642 -5.310 1.00 86.19 398 SER A O 1
ATOM 3066 N N . GLN A 1 399 ? -8.726 -10.013 -5.220 1.00 82.75 399 GLN A N 1
ATOM 3067 C CA . GLN A 1 399 ? -9.283 -11.267 -5.720 1.00 82.75 399 GLN A CA 1
ATOM 3068 C C . GLN A 1 399 ? -9.488 -11.280 -7.235 1.00 82.75 399 GLN A C 1
ATOM 3070 O O . GLN A 1 399 ? -9.523 -12.375 -7.803 1.00 82.75 399 GLN A O 1
ATOM 3075 N N . ALA A 1 400 ? -9.528 -10.120 -7.900 1.00 76.44 400 ALA A N 1
ATOM 3076 C CA . ALA A 1 400 ? -9.758 -10.005 -9.339 1.00 76.44 400 ALA A CA 1
ATOM 3077 C C . ALA A 1 400 ? -8.835 -10.945 -10.145 1.00 76.44 400 ALA A C 1
ATOM 3079 O O . ALA A 1 400 ? -7.634 -10.996 -9.870 1.00 76.44 400 ALA A O 1
ATOM 3080 N N . PRO A 1 401 ? -9.356 -11.739 -11.098 1.00 60.38 401 PRO A N 1
ATOM 3081 C CA . PRO A 1 401 ? -8.537 -12.672 -11.871 1.00 60.38 401 PRO A CA 1
ATOM 3082 C C . PRO A 1 401 ? -7.451 -11.931 -12.662 1.00 60.38 401 PRO A C 1
ATOM 3084 O O . PRO A 1 401 ? -7.625 -10.767 -13.023 1.00 60.38 401 PRO A O 1
ATOM 3087 N N . LYS A 1 402 ? -6.330 -12.613 -12.958 1.00 56.50 402 LYS A N 1
ATOM 3088 C CA . LYS A 1 402 ? -5.325 -12.099 -13.903 1.00 56.50 402 LYS A CA 1
ATOM 3089 C C . LYS A 1 402 ? -6.06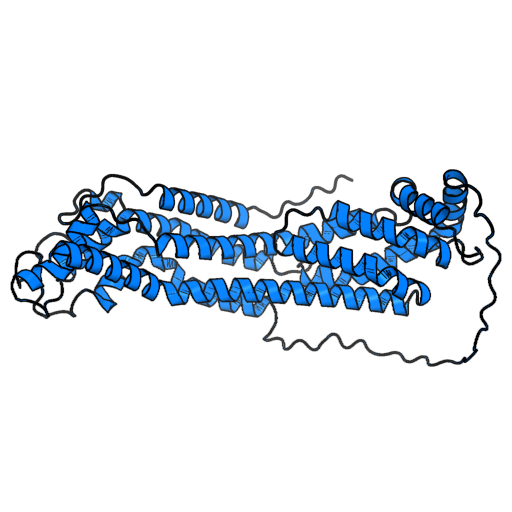2 -11.746 -15.194 1.00 56.50 402 LYS A C 1
ATOM 3091 O O . LYS A 1 402 ? -6.573 -12.647 -15.856 1.00 56.50 402 LYS A O 1
ATOM 3096 N N . ILE A 1 403 ? -6.133 -10.460 -15.533 1.00 46.16 403 ILE A N 1
ATOM 3097 C CA . ILE A 1 403 ? -6.628 -10.031 -16.837 1.00 46.16 403 ILE A CA 1
ATOM 3098 C C . ILE A 1 403 ? -5.656 -10.643 -17.845 1.00 46.16 403 ILE A C 1
ATOM 3100 O O . ILE A 1 403 ? -4.512 -10.207 -17.960 1.00 46.16 403 ILE A O 1
ATOM 3104 N N . GLN A 1 404 ? -6.077 -11.717 -18.515 1.00 33.59 404 GLN A N 1
ATOM 3105 C CA . GLN A 1 404 ? -5.418 -12.165 -19.729 1.00 33.59 404 GLN A CA 1
ATOM 3106 C C . GLN A 1 404 ? -5.649 -11.039 -20.729 1.00 33.59 404 GLN A C 1
ATOM 3108 O O . GLN A 1 404 ? -6.746 -10.893 -21.268 1.00 33.59 404 GLN A O 1
ATOM 3113 N N . SER A 1 405 ? -4.644 -10.182 -20.899 1.00 34.28 405 SER A N 1
ATOM 3114 C CA . SER A 1 405 ? -4.568 -9.283 -22.038 1.00 34.28 405 SER A CA 1
ATOM 3115 C C . SER A 1 405 ? -4.754 -10.152 -23.275 1.00 34.28 405 SER A C 1
ATOM 3117 O O . SER A 1 405 ? -3.877 -10.953 -23.596 1.00 34.28 405 SER A O 1
ATOM 3119 N N . LYS A 1 406 ? -5.927 -10.056 -23.910 1.00 30.34 406 LYS A N 1
ATOM 3120 C CA . LYS A 1 406 ? -6.135 -10.569 -25.258 1.00 30.34 406 LYS A CA 1
ATOM 3121 C C . LYS A 1 406 ? -5.107 -9.853 -26.126 1.00 30.34 406 LYS A C 1
ATOM 3123 O O . LYS A 1 406 ? -5.283 -8.680 -26.434 1.00 30.34 406 LYS A O 1
ATOM 3128 N N . GLU A 1 407 ? -4.015 -10.537 -26.442 1.00 31.36 407 GLU A N 1
ATOM 3129 C CA . GLU A 1 407 ? -3.163 -10.179 -27.565 1.00 31.36 407 GLU A CA 1
ATOM 3130 C C . GLU A 1 407 ? -4.048 -10.306 -28.807 1.00 31.36 407 GLU A C 1
ATOM 3132 O O . GLU A 1 407 ? -4.346 -11.401 -29.279 1.00 31.36 407 GLU A O 1
ATOM 3137 N N . THR A 1 408 ? -4.594 -9.183 -29.265 1.00 30.86 408 THR A N 1
ATOM 3138 C CA . THR A 1 408 ? -5.095 -9.072 -30.631 1.00 30.86 408 THR A CA 1
ATOM 3139 C C . THR A 1 408 ? -3.897 -9.227 -31.560 1.00 30.86 408 THR A C 1
ATOM 3141 O O . THR A 1 408 ? -2.960 -8.432 -31.472 1.00 30.86 408 THR A O 1
ATOM 3144 N N . MET A 1 409 ? -3.945 -10.301 -32.357 1.00 31.91 409 MET A N 1
ATOM 3145 C CA . MET A 1 409 ? -3.069 -10.593 -33.499 1.00 31.91 409 MET A CA 1
ATOM 3146 C C . MET A 1 409 ? -2.872 -9.396 -34.422 1.00 31.91 409 MET A C 1
ATOM 3148 O O . MET A 1 409 ? -3.855 -8.640 -34.611 1.00 31.91 409 MET A O 1
#

InterPro domains:
  IPR001863 Glypican [PF01153] (1-397)
  IPR001863 Glypican [PTHR10822] (1-400)
  IPR019803 Glypican, conserved site [PS01207] (186-209)

Foldseek 3Di:
DLVVLLVVLVVVVLVLLCVLCVVVLCLLVVLLVVLLVVLVVLLVVLLVVLLVLCCVPPVQLSVQLSVLSVQLSVLLSCVLNADPDQLLVSLLSSQLSSQLSLLCVQQCVVDADFDPLLSNLRSVCCVVLVLLPCLSVVLRVLSVQQSLLSNLLSVLSVLSSVLSVDLSDDDFDPLLSVLSSLQQPVCVVVVNNPFFAALLSLLLSLLLRCQLLLVCLVLLLLSLVLSVLSLVVCDDPRHNSNSSNCVSVSVVSSSVSSNVCSVVSVVVSCVRSNDGDDDDDDDDDDDDDDDDDPDPDPPPDPPPPPCPDPSNSSVVSSVVVVVCSRVSQCVSVCSSVPPRHDDPPDQHDQSPDRDDPDDDRFHHHQVRSVPRPRGDDDDHDVSSVVSSVVSVVSSCVSPDDSPPPPPDD

Sequence (409 aa):
MEERYQVAARRDIQNLLQTTSSSLKFLISRNVAAFQETVESLVHQAENHTHAVLLHTYRDLAGPAAAPLGEFFTDVGLFVLGSELSLEEASQRFFDALFPLVYERLVEPDLSRMSLSYSECVRASCRDLGPYGGAPGRLAALISRASMPGRVFLQALHLGVEVINTTDHIQLSRECRRGLLRMSYCPHCQGLTTSKPCMGYCLNVVRGCLASLAEVDAHWREFVRSLETLSTRMHGAQDLEQVLLEVHGLVRDAVAHAQRNAPRLSAQVRRVCGDPVRQQPEQVSSGQHGSAGRDSIPLKGAVRNADDTLSNRRKEFLSSLRLHRAFYGGLADQLCVSDLAPGDGTACWNGAGVASYTLRVVGNGIKAQAENPEVKVKEADPVISQVIDKLKHINQVSQAPKIQSKETM

Organism: Cyprinus carpio (NCBI:txid7962)

Radius of gyration: 32.01 Å; chains: 1; bounding box: 79×40×93 Å

Secondary structure (DSSP, 8-state):
-HHHHHHHHHHHHHHHHHHHHHHHHHHHHHHHHHHHHHHHHHHHHHHHHHHHHHHHHSHHHHHHHHHHHHHHHHHHHHHHTT----HHHHHHHHHHHHHHHHIIIII-TT-----HHHHHHHHHTHHHH-TTTTHHHHHHHHHHHHHHHHHHHHHHHHHHHHHHHHHHT----HHHHHHHHHHHTHHHHTT-TTPPBPHHHHHHHHHHHTHHHHTHHHHHHHHHHHHHHHHHHTSSTT-HHHHHHHHHHHHHHHHHHHHHTHHHHHHHHHHHH-SPP-PPPPP----------------------GGGSHHHHHHHHHHHHHTTTTHHHHHHHHHIIIIISPPTT---B-SSSBS---SPPP-SSTGGGGG-SS----S--HHHHHHHHHHHHHHHHHHS---------

pLDDT: mean 88.64, std 16.96, range [29.53, 98.62]